Protein AF-A0A8H5TN95-F1 (afdb_monomer_lite)

Sequence (613 aa):
MSEYGSSQLLSGGLKAFSVFSMVTGFVDVIGGHKILIPASERSLLPKPTLALLDNQLRFLGATWAGYGAMLWWAANDVQTRLGPLSLLGAVMFLAGIGRLTSGFICGWGATWTKVAAGVELTMAPQQIQWLMVPWLLLVAWVQPSYSYNLYAFATDRTTQVGIQDPSTGKIYYSSCNSEDTPIFPLDEPNVLDTENTPRNGTALAGAGWWDTEKIIASIFWQANDGVIVNGYYECNMTTGKLKLNGEYTISLTAEVESVHNESGLAVDLLGGGDDGGYRVFYHNEDRQIKMMSYTDDTNWIDAGTVSQDTAEGIAIGTVWYGDKNMTVAYPKGTDNVETTRLQKTGNWSLAAFPQELAGKYTNNTGPRKIRMNSKAADWSLPGWNSSIEAIGMATDRSQTRSLFYLGDDKVLREAIAIKNDWQMAPNRSESVWPLSDDPSAGLAVAYHQGKGMTWIYYYSNDSIIQAHKNSSNEWEDYITLPQTVPKNETESGDKGKDKPSKSEDSKTESTGLTGGAKAGIAIGVIAGVLAVGALIFFFLRRRRNKQVPHKEAPPVEAGGTPVTPIAYPAPQYEKDTTRAGDPTSPSEMGGDARPAELDNPAVVYELPGNHTR

Organism: Fusarium heterosporum (NCBI:txid42747)

Radius of gyration: 34.96 Å; chains: 1; bounding box: 79×100×111 Å

pLDDT: mean 78.81, std 23.39, range [26.77, 98.81]

Foldseek 3Di:
DPPVVVLVVVLVVLLVVLVVQLVQLVVQLPCFCCVVDPPVVVVVDDPVVSVVRSVVSNVVSVVSNVLSVQSNVCSVPVPVNVPVVLVSLVVLLVVLVVLVVCCVQVNNPDPVSVVSSVCSNPVNPPSCVPPCPVVVVVVVPPPPQQFKAKAWADEPFEIKIWIQGLVQRWIFIFLQQDGHFTAAAPPDTQTDDDPFRADRLWHKYKYWYDPVPWIWIWIWTQGPVRFIKIFIWTHPNVRSHTDTPDMDSLCVVQVPPFFDSRAHWYWDAADADPPTGIWIWIAGNQQFIWIWGAYLPPGIHGPGGQAQAHQPARAWEKDDDPQGWIWIWAHNFFWKIKIWTQDNVRWIWIFMPPFTWCDIDTRPDHHVRTHTNPDDGPDTDPLGGNHQSYWYWEAALQRKIWIWWFGQQQAIWIWIQDVHNTDTDDGDDCQQVNGAPHHSHHKYKYYDHVQRKIWIWGHDPNFIKIWIQGSVRDTDGIDTRHNDDPDPPPDDDDDDDDDDDDDDDDDDDDDDDDPVSVVVVVVVVVVVVVVVVVVVVVVVVVVVVPDDDDDDDDDDDDDDDDDDDDDDDDDDDDDYDDDDDDDDDDDDDDDDDDDDDDPDPPPPPRDPDDPDD

Structure (mmCIF, N/CA/C/O backbone):
data_AF-A0A8H5TN95-F1
#
_entry.id   AF-A0A8H5TN95-F1
#
loop_
_atom_site.group_PDB
_atom_site.id
_atom_site.type_symbol
_atom_site.label_atom_id
_atom_site.label_alt_id
_atom_site.label_comp_id
_atom_site.label_asym_id
_atom_site.label_entity_id
_atom_site.label_seq_id
_atom_site.pdbx_PDB_ins_code
_atom_site.Cartn_x
_atom_site.Cartn_y
_atom_site.Cartn_z
_atom_site.occupancy
_atom_site.B_iso_or_equiv
_atom_site.auth_seq_id
_atom_site.auth_comp_id
_atom_site.auth_asym_id
_atom_site.auth_atom_id
_atom_site.pdbx_PDB_model_num
ATOM 1 N N . MET A 1 1 ? 49.636 -19.898 40.956 1.00 43.53 1 MET A N 1
ATOM 2 C CA . MET A 1 1 ? 49.057 -21.038 41.705 1.00 43.53 1 MET A CA 1
ATOM 3 C C . MET A 1 1 ? 47.572 -20.805 42.055 1.00 43.53 1 MET A C 1
ATOM 5 O O . MET A 1 1 ? 47.129 -21.279 43.089 1.00 43.53 1 MET A O 1
ATOM 9 N N . SER A 1 2 ? 46.779 -20.120 41.208 1.00 49.44 2 SER A N 1
ATOM 10 C CA . SER A 1 2 ? 45.364 -19.792 41.505 1.00 49.44 2 SER A CA 1
ATOM 11 C C . SER A 1 2 ? 44.337 -20.220 40.441 1.00 49.44 2 SER A C 1
ATOM 13 O O . SER A 1 2 ? 43.153 -20.246 40.753 1.00 49.44 2 SER A O 1
ATOM 15 N N . GLU A 1 3 ? 44.731 -20.640 39.232 1.00 48.44 3 GLU A N 1
ATOM 16 C CA . GLU A 1 3 ? 43.764 -21.137 38.228 1.00 48.44 3 GLU A CA 1
ATOM 17 C C . GLU A 1 3 ? 43.319 -22.589 38.476 1.00 48.44 3 GLU A C 1
ATOM 19 O O . GLU A 1 3 ? 42.160 -22.931 38.253 1.00 48.44 3 GLU A O 1
ATOM 24 N N . TYR A 1 4 ? 44.201 -23.435 39.020 1.00 49.66 4 TYR A N 1
ATOM 25 C CA . TYR A 1 4 ? 43.890 -24.846 39.294 1.00 49.66 4 TYR A CA 1
ATOM 26 C C . TYR A 1 4 ? 42.917 -25.049 40.471 1.00 49.66 4 TYR A C 1
ATOM 28 O O . TYR A 1 4 ? 42.189 -26.036 40.506 1.00 49.66 4 TYR A O 1
ATOM 36 N N . GLY A 1 5 ? 42.878 -24.116 41.430 1.00 49.28 5 GLY A N 1
ATOM 37 C CA . GLY A 1 5 ? 41.954 -24.183 42.571 1.00 49.28 5 GLY A CA 1
ATOM 38 C C . GLY A 1 5 ? 40.521 -23.768 42.218 1.00 49.28 5 GLY A C 1
ATOM 39 O O . GLY A 1 5 ? 39.563 -24.327 42.748 1.00 49.28 5 GLY A O 1
ATOM 40 N N . SER A 1 6 ? 40.367 -22.829 41.278 1.00 57.06 6 SER A N 1
ATOM 41 C CA . SER A 1 6 ? 39.062 -22.323 40.830 1.00 57.06 6 SER A CA 1
ATOM 42 C C . SER A 1 6 ? 38.267 -23.380 40.050 1.00 57.06 6 SER A C 1
ATOM 44 O O . SER A 1 6 ? 37.069 -23.564 40.274 1.00 57.06 6 SER A O 1
ATOM 46 N N . SER A 1 7 ? 38.940 -24.158 39.195 1.00 60.88 7 SER A N 1
ATOM 47 C CA . SER A 1 7 ? 38.294 -25.206 38.392 1.00 60.88 7 SER A CA 1
ATOM 48 C C . SER A 1 7 ? 37.795 -26.389 39.231 1.00 60.88 7 SER A C 1
ATOM 50 O O . SER A 1 7 ? 36.728 -26.937 38.943 1.00 60.88 7 SER A O 1
ATOM 52 N N . GLN A 1 8 ? 38.511 -26.756 40.300 1.00 67.50 8 GLN A N 1
ATOM 53 C CA . GLN A 1 8 ? 38.090 -27.824 41.213 1.00 67.50 8 GLN A CA 1
ATOM 54 C C . GLN A 1 8 ? 36.884 -27.422 42.069 1.00 67.50 8 GLN A C 1
ATOM 56 O O . GLN A 1 8 ? 35.964 -28.224 42.231 1.00 67.50 8 GLN A O 1
ATOM 61 N N . LEU A 1 9 ? 36.845 -26.179 42.562 1.00 68.75 9 LEU A N 1
ATOM 62 C CA . LEU A 1 9 ? 35.695 -25.651 43.305 1.00 68.75 9 LEU A CA 1
ATOM 63 C C . LEU A 1 9 ? 34.444 -25.547 42.421 1.00 68.75 9 LEU A C 1
ATOM 65 O O . LEU A 1 9 ? 33.363 -25.958 42.842 1.00 68.75 9 LEU A O 1
ATOM 69 N N . LEU A 1 10 ? 34.595 -25.080 41.177 1.00 73.75 10 LEU A N 1
ATOM 70 C CA . LEU A 1 10 ? 33.499 -25.006 40.209 1.00 73.75 10 LEU A CA 1
ATOM 71 C C . LEU A 1 10 ? 32.969 -26.399 39.833 1.00 73.75 10 LEU A C 1
ATOM 73 O O . LEU A 1 10 ? 31.760 -26.625 39.851 1.00 73.75 10 LEU A O 1
ATOM 77 N N . SER A 1 11 ? 33.859 -27.355 39.545 1.00 79.12 11 SER A N 1
ATOM 78 C CA . SER A 1 11 ? 33.478 -28.748 39.267 1.00 79.12 11 SER A CA 1
ATOM 79 C C . SER A 1 11 ? 32.763 -29.389 40.464 1.00 79.12 11 SER A C 1
ATOM 81 O O . SER A 1 11 ? 31.734 -30.044 40.289 1.00 79.12 11 SER A O 1
ATOM 83 N N . GLY A 1 12 ? 33.248 -29.150 41.687 1.00 78.50 12 GLY A N 1
ATOM 84 C CA . GLY A 1 12 ? 32.607 -29.614 42.919 1.00 78.50 12 GLY A CA 1
ATOM 85 C C . GLY A 1 12 ? 31.200 -29.038 43.115 1.00 78.50 12 GLY A C 1
ATOM 86 O O . GLY A 1 12 ? 30.263 -29.791 43.388 1.00 78.50 12 GLY A O 1
ATOM 87 N N . GLY A 1 13 ? 31.029 -27.729 42.904 1.00 81.00 13 GLY A N 1
ATOM 88 C CA . GLY A 1 13 ? 29.729 -27.057 42.988 1.00 81.00 13 GLY A CA 1
ATOM 89 C C . GLY A 1 13 ? 28.721 -27.567 41.953 1.00 81.00 13 GLY A C 1
ATOM 90 O O . GLY A 1 13 ? 27.583 -27.883 42.301 1.00 81.00 13 GLY A O 1
ATOM 91 N N . LEU A 1 14 ? 29.151 -27.739 40.698 1.00 84.44 14 LEU A N 1
ATOM 92 C CA . LEU A 1 14 ? 28.310 -28.298 39.633 1.00 84.44 14 LEU A CA 1
ATOM 93 C C . LEU A 1 14 ? 27.887 -29.742 39.934 1.00 84.44 14 LEU A C 1
ATOM 95 O O . LEU A 1 14 ? 26.732 -30.102 39.709 1.00 84.44 14 LEU A O 1
ATOM 99 N N . LYS A 1 15 ? 28.783 -30.560 40.500 1.00 89.00 15 LYS A N 1
ATOM 100 C CA . LYS A 1 15 ? 28.455 -31.928 40.930 1.00 89.00 15 LYS A CA 1
ATOM 101 C C . LYS A 1 15 ? 27.424 -31.938 42.056 1.00 89.00 15 LYS A C 1
ATOM 103 O O . LYS A 1 15 ? 26.440 -32.668 41.957 1.00 89.00 15 LYS A O 1
ATOM 108 N N . ALA A 1 16 ? 27.577 -31.096 43.073 1.00 83.56 16 ALA A N 1
ATOM 109 C CA . ALA A 1 16 ? 26.585 -30.986 44.142 1.00 83.56 16 ALA A CA 1
ATOM 110 C C . ALA A 1 16 ? 25.202 -30.570 43.601 1.00 83.56 16 ALA A C 1
ATOM 112 O O . ALA A 1 16 ? 24.195 -31.215 43.904 1.00 83.56 16 ALA A O 1
ATOM 113 N N . PHE A 1 17 ? 25.155 -29.558 42.729 1.00 84.88 17 PHE A N 1
ATOM 114 C CA . PHE A 1 17 ? 23.907 -29.089 42.120 1.00 84.88 17 PHE A CA 1
ATOM 115 C C . PHE A 1 17 ? 23.270 -30.129 41.187 1.00 84.88 17 PHE A C 1
ATOM 117 O O . PHE A 1 17 ? 22.050 -30.291 41.160 1.00 84.88 17 PHE A O 1
ATOM 124 N N . SER A 1 18 ? 24.085 -30.893 40.460 1.00 91.00 18 SER A N 1
ATOM 125 C CA . SER A 1 18 ? 23.592 -31.971 39.603 1.00 91.00 18 SER A CA 1
ATOM 126 C C . SER A 1 18 ? 22.937 -33.105 40.394 1.00 91.00 18 SER A C 1
ATOM 128 O O . SER A 1 18 ? 21.871 -33.578 40.003 1.00 91.00 18 SER A O 1
ATOM 130 N N . VAL A 1 19 ? 23.511 -33.495 41.540 1.00 91.62 19 VAL A N 1
ATOM 131 C CA . VAL A 1 19 ? 22.914 -34.492 42.443 1.00 91.62 19 VAL A CA 1
ATOM 132 C C . VAL A 1 19 ? 21.599 -33.973 43.008 1.00 91.62 19 VAL A C 1
ATOM 134 O O . VAL A 1 19 ? 20.602 -34.690 42.971 1.00 91.62 19 VAL A O 1
ATOM 137 N N . PHE A 1 20 ? 21.565 -32.717 43.457 1.00 89.31 20 PHE A N 1
ATOM 138 C CA . PHE A 1 20 ? 20.329 -32.074 43.902 1.00 89.31 20 PHE A CA 1
ATOM 139 C C . PHE A 1 20 ? 19.240 -32.119 42.820 1.00 89.31 20 PHE A C 1
ATOM 141 O O . PHE A 1 20 ? 18.108 -32.518 43.100 1.00 89.31 20 PHE A O 1
ATOM 148 N N . SER A 1 21 ? 19.592 -31.775 41.579 1.00 89.75 21 SER A N 1
ATOM 149 C CA . SER A 1 21 ? 18.659 -31.746 40.447 1.00 89.75 21 SER A CA 1
ATOM 150 C C . SER A 1 21 ? 18.125 -33.141 40.104 1.00 89.75 21 SER A C 1
ATOM 152 O O . SER A 1 21 ? 16.923 -33.331 39.937 1.00 89.75 21 SER A O 1
ATOM 154 N N . MET A 1 22 ? 19.006 -34.148 40.086 1.00 94.81 22 MET A N 1
ATOM 155 C CA . MET A 1 22 ? 18.626 -35.550 39.886 1.00 94.81 22 MET A CA 1
ATOM 156 C C . MET A 1 22 ? 17.682 -36.054 40.977 1.00 94.81 22 MET A C 1
ATOM 158 O O . MET A 1 22 ? 16.649 -36.637 40.661 1.00 94.81 22 MET A O 1
ATOM 162 N N . VAL A 1 23 ? 18.006 -35.813 42.250 1.00 91.81 23 VAL A N 1
ATOM 163 C CA . VAL A 1 23 ? 17.203 -36.292 43.384 1.00 91.81 23 VAL A CA 1
ATOM 164 C C . VAL A 1 23 ? 15.830 -35.628 43.404 1.00 91.81 23 VAL A C 1
ATOM 166 O O . VAL A 1 23 ? 14.820 -36.323 43.481 1.00 91.81 23 VAL A O 1
ATOM 169 N N . THR A 1 24 ? 15.775 -34.3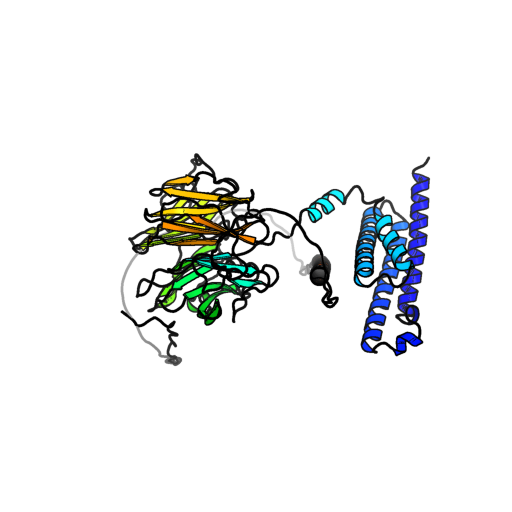00 43.304 1.00 87.44 24 THR A N 1
ATOM 170 C CA . THR A 1 24 ? 14.502 -33.561 43.342 1.00 87.44 24 THR A CA 1
ATOM 171 C C . THR A 1 24 ? 13.632 -33.866 42.127 1.00 87.44 24 THR A C 1
ATOM 173 O O . THR A 1 24 ? 12.447 -34.141 42.289 1.00 87.44 24 THR A O 1
ATOM 176 N N . GLY A 1 25 ? 14.223 -33.960 40.932 1.00 90.00 25 GLY A N 1
ATOM 177 C CA . GLY A 1 25 ? 13.490 -34.359 39.734 1.00 90.00 25 GLY A CA 1
ATOM 178 C C . GLY A 1 25 ? 12.915 -35.774 39.835 1.00 90.00 25 GLY A C 1
ATOM 179 O O . GLY A 1 25 ? 11.772 -36.013 39.453 1.00 90.00 25 GLY A O 1
ATOM 180 N N . PHE A 1 26 ? 13.659 -36.718 40.419 1.00 93.88 26 PHE A N 1
ATOM 181 C CA . PHE A 1 26 ? 13.167 -38.083 40.625 1.00 93.88 26 PHE A CA 1
ATOM 182 C C . PHE A 1 26 ? 12.055 -38.158 41.681 1.00 93.88 26 PHE A C 1
ATOM 184 O O . PHE A 1 26 ? 11.099 -38.920 41.527 1.00 93.88 26 PHE A O 1
ATOM 191 N N . VAL A 1 27 ? 12.151 -37.339 42.731 1.00 91.12 27 VAL A N 1
ATOM 192 C CA . VAL A 1 27 ? 11.090 -37.173 43.731 1.00 91.12 27 VAL A CA 1
ATOM 193 C C . VAL A 1 27 ? 9.800 -36.695 43.053 1.00 91.12 27 VAL A C 1
ATOM 195 O O . VAL A 1 27 ? 8.769 -37.345 43.233 1.00 91.12 27 VAL A O 1
ATOM 198 N N . ASP A 1 28 ? 9.862 -35.679 42.189 1.00 88.62 28 ASP A N 1
ATOM 199 C CA . ASP A 1 28 ? 8.707 -35.183 41.423 1.00 88.62 28 ASP A CA 1
ATOM 200 C C . ASP A 1 28 ? 8.121 -36.248 40.481 1.00 88.62 28 ASP A C 1
ATOM 202 O O . ASP A 1 28 ? 6.902 -36.425 40.412 1.00 88.62 28 ASP A O 1
ATOM 206 N N . VAL A 1 29 ? 8.977 -37.026 39.806 1.00 92.56 29 VAL A N 1
ATOM 207 C CA . VAL A 1 29 ? 8.552 -38.141 38.939 1.00 92.56 29 VAL A CA 1
ATOM 208 C C . VAL A 1 29 ? 7.787 -39.203 39.717 1.00 92.56 29 VAL A C 1
ATOM 210 O O . VAL A 1 29 ? 6.803 -39.732 39.201 1.00 92.56 29 VAL A O 1
ATOM 213 N N . ILE A 1 30 ? 8.215 -39.540 40.936 1.00 93.38 30 ILE A N 1
ATOM 214 C CA . ILE A 1 30 ? 7.577 -40.586 41.743 1.00 93.38 30 ILE A CA 1
ATOM 215 C C . ILE A 1 30 ? 6.303 -40.060 42.400 1.00 93.38 30 ILE A C 1
ATOM 217 O O . ILE A 1 30 ? 5.227 -40.651 42.238 1.00 93.38 30 ILE A O 1
ATOM 221 N N . GLY A 1 31 ? 6.411 -38.971 43.160 1.00 87.44 31 GLY A N 1
ATOM 222 C CA . GLY A 1 31 ? 5.316 -38.505 44.004 1.00 87.44 31 GLY A CA 1
ATOM 223 C C . GLY A 1 31 ? 4.273 -37.676 43.264 1.00 87.44 31 GLY A C 1
ATOM 224 O O . GLY A 1 31 ? 3.122 -37.633 43.713 1.00 87.44 31 GLY A O 1
ATOM 225 N N . GLY A 1 32 ? 4.625 -37.089 42.115 1.00 90.69 32 GLY A N 1
ATOM 226 C CA . GLY A 1 32 ? 3.725 -36.255 41.330 1.00 90.69 32 GLY A CA 1
ATOM 227 C C . GLY A 1 32 ? 3.106 -35.142 42.176 1.00 90.69 32 GLY A C 1
ATOM 228 O O . GLY A 1 32 ? 3.712 -34.634 43.123 1.00 90.69 32 GLY A O 1
ATOM 229 N N . HIS A 1 33 ? 1.864 -34.763 41.872 1.00 87.00 33 HIS A N 1
ATOM 230 C CA . HIS A 1 33 ? 1.214 -33.608 42.511 1.00 87.00 33 HIS A CA 1
ATOM 231 C C . HIS A 1 33 ? 1.018 -33.766 44.033 1.00 87.00 33 HIS A C 1
ATOM 233 O O . HIS A 1 33 ? 0.752 -32.786 44.729 1.00 87.00 33 HIS A O 1
ATOM 239 N N . LYS A 1 34 ? 1.163 -34.984 44.579 1.00 88.31 34 LYS A N 1
ATOM 240 C CA . LYS A 1 34 ? 1.009 -35.269 46.016 1.00 88.31 34 LYS A CA 1
ATOM 241 C C . LYS A 1 34 ? 2.121 -34.665 46.876 1.00 88.31 34 LYS A C 1
ATOM 243 O O . LYS A 1 34 ? 1.915 -34.534 48.077 1.00 88.31 34 LYS A O 1
ATOM 248 N N . ILE A 1 35 ? 3.271 -34.337 46.283 1.00 84.12 35 ILE A N 1
ATOM 249 C CA . ILE A 1 35 ? 4.393 -33.696 46.987 1.00 84.12 35 ILE A CA 1
ATOM 250 C C . ILE A 1 35 ? 4.128 -32.205 47.197 1.00 84.12 35 ILE A C 1
ATOM 252 O O . ILE A 1 35 ? 4.514 -31.653 48.222 1.00 84.12 35 ILE A O 1
ATOM 256 N N . LEU A 1 36 ? 3.457 -31.564 46.237 1.00 78.00 36 LEU A N 1
ATOM 257 C CA . LEU A 1 36 ? 3.233 -30.119 46.247 1.00 78.00 36 LEU A CA 1
ATOM 258 C C . LEU A 1 36 ? 1.882 -29.723 46.843 1.00 78.00 36 LEU A C 1
ATOM 260 O O . LEU A 1 36 ? 1.771 -28.629 47.385 1.00 78.00 36 LEU A O 1
ATOM 264 N N . ILE A 1 37 ? 0.865 -30.590 46.750 1.00 82.44 37 ILE A N 1
ATOM 265 C CA . ILE A 1 37 ? -0.501 -30.260 47.175 1.00 82.44 37 ILE A CA 1
ATOM 266 C C . ILE A 1 37 ? -0.951 -31.169 48.332 1.00 82.44 37 ILE A C 1
ATOM 268 O O . ILE A 1 37 ? -1.100 -32.392 48.149 1.00 82.44 37 ILE A O 1
ATOM 272 N N . PRO A 1 38 ? -1.239 -30.597 49.519 1.00 85.25 38 PRO A N 1
ATOM 273 C CA . PRO A 1 38 ? -1.817 -31.321 50.646 1.00 85.25 38 PRO A CA 1
ATOM 274 C C . PRO A 1 38 ? -3.119 -32.040 50.279 1.00 85.25 38 PRO A C 1
ATOM 276 O O . PRO A 1 38 ? -3.873 -31.620 49.402 1.00 85.25 38 PRO A O 1
ATOM 279 N N . ALA A 1 39 ? -3.420 -33.143 50.969 1.00 85.19 39 ALA A N 1
ATOM 280 C CA . ALA A 1 39 ? -4.610 -33.948 50.677 1.00 85.19 39 ALA A CA 1
ATOM 281 C C . ALA A 1 39 ? -5.926 -33.148 50.757 1.00 85.19 39 ALA A C 1
ATOM 283 O O . ALA A 1 39 ? -6.814 -33.378 49.939 1.00 85.19 39 ALA A O 1
ATOM 284 N N . SER A 1 40 ? -6.015 -32.196 51.691 1.00 84.12 40 SER A N 1
ATOM 285 C CA . SER A 1 40 ? -7.166 -31.304 51.891 1.00 84.12 40 SER A CA 1
ATOM 286 C C . SER A 1 40 ? -7.432 -30.375 50.706 1.00 84.12 40 SER A C 1
ATOM 288 O O . SER A 1 40 ? -8.582 -30.087 50.392 1.00 84.12 40 SER A O 1
ATOM 290 N N . GLU A 1 41 ? -6.383 -29.924 50.022 1.00 84.50 41 GLU A N 1
ATOM 291 C CA . GLU A 1 41 ? -6.494 -29.036 48.861 1.00 84.50 41 GLU A CA 1
ATOM 292 C C . GLU A 1 41 ? -6.730 -29.828 47.574 1.00 84.50 41 GLU A C 1
ATOM 294 O O . GLU A 1 41 ? -7.477 -29.396 46.699 1.00 84.50 41 GLU A O 1
ATOM 299 N N . ARG A 1 42 ? -6.187 -31.049 47.483 1.00 86.25 42 ARG A N 1
ATOM 300 C CA . ARG A 1 42 ? -6.443 -31.945 46.345 1.00 86.25 42 ARG A CA 1
ATOM 301 C C . ARG A 1 42 ? -7.925 -32.276 46.195 1.00 86.25 42 ARG A C 1
ATOM 303 O O . ARG A 1 42 ? -8.399 -32.369 45.072 1.00 86.25 42 ARG A O 1
ATOM 310 N N . SER A 1 43 ? -8.674 -32.419 47.288 1.00 84.31 43 SER A N 1
ATOM 311 C CA . SER A 1 43 ? -10.124 -32.656 47.207 1.00 84.31 43 SER A CA 1
ATOM 312 C C . SER A 1 43 ? -10.924 -31.473 46.657 1.00 84.31 43 SER A C 1
ATOM 314 O O . SER A 1 43 ? -12.061 -31.673 46.240 1.00 84.31 43 SER A O 1
ATOM 316 N N . LEU A 1 44 ? -10.350 -30.265 46.643 1.00 87.12 44 LEU A N 1
ATOM 317 C CA . LEU A 1 44 ? -11.004 -29.053 46.142 1.00 87.12 44 LEU A CA 1
ATOM 318 C C . LEU A 1 44 ? -10.785 -28.839 44.637 1.00 87.12 44 LEU A C 1
ATOM 320 O O . LEU A 1 44 ? -11.467 -28.014 44.033 1.00 87.12 44 LEU A O 1
ATOM 324 N N . LEU A 1 45 ? -9.850 -29.570 44.019 1.00 86.69 45 LEU A N 1
ATOM 325 C CA . LEU A 1 45 ? -9.493 -29.397 42.612 1.00 86.69 45 LEU A CA 1
ATOM 326 C C . LEU A 1 45 ? -10.231 -30.396 41.701 1.00 86.69 45 LEU A C 1
ATOM 328 O O . LEU A 1 45 ? -10.340 -31.580 42.038 1.00 86.69 45 LEU A O 1
ATOM 332 N N . PRO A 1 46 ? -10.685 -29.971 40.504 1.00 91.56 46 PRO A N 1
ATOM 333 C CA . PRO A 1 46 ? -11.264 -30.884 39.525 1.00 91.56 46 PRO A CA 1
ATOM 334 C C . PRO A 1 46 ? -10.283 -31.997 39.129 1.00 91.56 46 PRO A C 1
ATOM 336 O O . PRO A 1 46 ? -9.098 -31.751 38.890 1.00 91.56 46 PRO A O 1
ATOM 339 N N . LYS A 1 47 ? -10.787 -33.231 38.982 1.00 87.88 47 LYS A N 1
ATOM 340 C CA . LYS A 1 47 ? -9.975 -34.394 38.568 1.00 87.88 47 LYS A CA 1
ATOM 341 C C . LYS A 1 47 ? -9.168 -34.162 37.275 1.00 87.88 47 LYS A C 1
ATOM 343 O O . LYS A 1 47 ? -8.006 -34.564 37.262 1.00 87.88 47 LYS A O 1
ATOM 348 N N . PRO A 1 48 ? -9.706 -33.512 36.220 1.00 87.75 48 PRO A N 1
ATOM 349 C CA . PRO A 1 48 ? -8.927 -33.226 35.012 1.00 87.75 48 PRO A CA 1
ATOM 350 C C . PRO A 1 48 ? -7.741 -32.291 35.273 1.00 87.75 48 PRO A C 1
ATOM 352 O O . PRO A 1 48 ? -6.651 -32.521 34.757 1.00 87.75 48 PRO A O 1
ATOM 355 N N . THR A 1 49 ? -7.921 -31.282 36.129 1.00 84.38 49 THR A N 1
ATOM 356 C CA . THR A 1 49 ? -6.863 -30.339 36.516 1.00 84.38 49 THR A CA 1
ATOM 357 C C . THR A 1 49 ? -5.754 -31.042 37.292 1.00 84.38 49 THR A C 1
ATOM 359 O O . THR A 1 49 ? -4.578 -30.838 37.001 1.00 84.38 49 THR A O 1
ATOM 362 N N . LEU A 1 50 ? -6.112 -31.924 38.231 1.00 86.88 50 LEU A N 1
ATOM 363 C CA . LEU A 1 50 ? -5.141 -32.744 38.962 1.00 86.88 50 LEU A CA 1
ATOM 364 C C . LEU A 1 50 ? -4.382 -33.699 38.040 1.00 86.88 50 LEU A C 1
ATOM 366 O O . LEU A 1 50 ? -3.178 -33.861 38.202 1.00 86.88 50 LEU A O 1
ATOM 370 N N . ALA A 1 51 ? -5.064 -34.315 37.072 1.00 84.25 51 ALA A N 1
ATOM 371 C CA . ALA A 1 51 ? -4.434 -35.211 36.108 1.00 84.25 51 ALA A CA 1
ATOM 372 C C . ALA A 1 51 ? -3.450 -34.467 35.192 1.00 84.25 51 ALA A C 1
ATOM 374 O O . ALA A 1 51 ? -2.339 -34.949 34.970 1.00 84.25 51 ALA A O 1
ATOM 375 N N . LEU A 1 52 ? -3.827 -33.279 34.706 1.00 86.06 52 LEU A N 1
ATOM 376 C CA . LEU A 1 52 ? -2.945 -32.425 33.912 1.00 86.06 52 LEU A CA 1
ATOM 377 C C . LEU A 1 52 ? -1.723 -31.985 34.727 1.00 86.06 52 LEU A C 1
ATOM 379 O O . LEU A 1 52 ? -0.596 -32.123 34.257 1.00 86.06 52 LEU A O 1
ATOM 383 N N . LEU A 1 53 ? -1.934 -31.508 35.955 1.00 85.75 53 LEU A N 1
ATOM 384 C CA . LEU A 1 53 ? -0.853 -31.073 36.836 1.00 85.75 53 LEU A CA 1
ATOM 385 C C . LEU A 1 53 ? 0.098 -32.222 37.193 1.00 85.75 53 LEU A C 1
ATOM 387 O O . LEU A 1 53 ? 1.311 -32.038 37.158 1.00 85.75 53 LEU A O 1
ATOM 391 N N . ASP A 1 54 ? -0.431 -33.406 37.514 1.00 89.38 54 ASP A N 1
ATOM 392 C CA . ASP A 1 54 ? 0.385 -34.587 37.813 1.00 89.38 54 ASP A CA 1
ATOM 393 C C . ASP A 1 54 ? 1.246 -34.989 36.612 1.00 89.38 54 ASP A C 1
ATOM 395 O O . ASP A 1 54 ? 2.433 -35.266 36.775 1.00 89.38 54 ASP A O 1
ATOM 399 N N . ASN A 1 55 ? 0.675 -34.961 35.403 1.00 89.56 55 ASN A N 1
ATOM 400 C CA . ASN A 1 55 ? 1.402 -35.256 34.171 1.00 89.56 55 ASN A CA 1
ATOM 401 C C . ASN A 1 55 ? 2.540 -34.247 33.934 1.00 89.56 55 ASN A C 1
ATOM 403 O O . ASN A 1 55 ? 3.690 -34.650 33.755 1.00 89.56 55 ASN A O 1
ATOM 407 N N . GLN A 1 56 ? 2.238 -32.948 34.023 1.00 89.62 56 GLN A N 1
ATOM 408 C CA . GLN A 1 56 ? 3.224 -31.881 33.833 1.00 89.62 56 GLN A CA 1
ATOM 409 C C . GLN A 1 56 ? 4.339 -31.932 34.879 1.00 89.62 56 GLN A C 1
ATOM 411 O O . GLN A 1 56 ? 5.511 -31.805 34.533 1.00 89.62 56 GLN A O 1
ATOM 416 N N . LEU A 1 57 ? 4.005 -32.179 36.147 1.00 86.69 57 LEU A N 1
ATOM 417 C CA . LEU A 1 57 ? 4.995 -32.241 37.216 1.00 86.69 57 LEU A CA 1
ATOM 418 C C . LEU A 1 57 ? 5.936 -33.439 37.059 1.00 86.69 57 LEU A C 1
ATOM 420 O O . LEU A 1 57 ? 7.143 -33.290 37.228 1.00 86.69 57 LEU A O 1
ATOM 424 N N . ARG A 1 58 ? 5.423 -34.613 36.672 1.00 91.94 58 ARG A N 1
ATOM 425 C CA . ARG A 1 58 ? 6.275 -35.783 36.402 1.00 91.94 58 ARG A CA 1
ATOM 426 C C . ARG A 1 58 ? 7.165 -35.568 35.181 1.00 91.94 58 ARG A C 1
ATOM 428 O O . ARG A 1 58 ? 8.338 -35.932 35.213 1.00 91.94 58 ARG A O 1
ATOM 435 N N . PHE A 1 59 ? 6.635 -34.966 34.117 1.00 89.94 59 PHE A N 1
ATOM 436 C CA . PHE A 1 59 ? 7.418 -34.623 32.930 1.00 89.94 59 PHE A CA 1
ATOM 437 C C . PHE A 1 59 ? 8.538 -33.623 33.257 1.00 89.94 59 PHE A C 1
ATOM 439 O O . PHE A 1 59 ? 9.697 -33.829 32.877 1.00 89.94 59 PHE A O 1
ATOM 446 N N . LEU A 1 60 ? 8.215 -32.570 34.011 1.00 85.75 60 LEU A N 1
ATOM 447 C CA . LEU A 1 60 ? 9.182 -31.566 34.439 1.00 85.75 60 LEU A CA 1
ATOM 448 C C . LEU A 1 60 ? 10.225 -32.168 35.384 1.00 85.75 60 LEU A C 1
ATOM 450 O O . LEU A 1 60 ? 11.413 -31.915 35.205 1.00 85.75 60 LEU A O 1
ATOM 454 N N . GLY A 1 61 ? 9.809 -33.032 36.312 1.00 89.19 61 GLY A N 1
ATOM 455 C CA . GLY A 1 61 ? 10.703 -33.776 37.195 1.00 89.19 61 GLY A CA 1
ATOM 456 C C . GLY A 1 61 ? 11.699 -34.647 36.426 1.00 89.19 61 GLY A C 1
ATOM 457 O O . GLY A 1 61 ? 12.898 -34.617 36.701 1.00 89.19 61 GLY A O 1
ATOM 458 N N . ALA A 1 62 ? 11.243 -35.366 35.395 1.00 93.00 62 ALA A N 1
ATOM 459 C CA . ALA A 1 62 ? 12.119 -36.182 34.553 1.00 93.00 62 ALA A CA 1
ATOM 460 C C . ALA A 1 62 ? 13.114 -35.318 33.764 1.00 93.00 62 ALA A C 1
ATOM 462 O O . ALA A 1 62 ? 14.299 -35.647 33.677 1.00 93.00 62 ALA A O 1
ATOM 463 N N . THR A 1 63 ? 12.647 -34.188 33.231 1.00 92.31 63 THR A N 1
ATOM 464 C CA . THR A 1 63 ? 13.486 -33.219 32.514 1.00 92.31 63 THR A CA 1
ATOM 465 C C . THR A 1 63 ? 14.534 -32.605 33.441 1.00 92.31 63 THR A C 1
ATOM 467 O O . THR A 1 63 ? 15.705 -32.517 33.076 1.00 92.31 63 THR A O 1
ATOM 470 N N . TRP A 1 64 ? 14.145 -32.253 34.668 1.00 92.00 64 TRP A N 1
ATOM 471 C CA . TRP A 1 64 ? 15.026 -31.708 35.697 1.00 92.00 64 TRP A CA 1
ATOM 472 C C . TRP A 1 64 ? 16.082 -32.718 36.159 1.00 92.00 64 TRP A C 1
ATOM 474 O O . TRP A 1 64 ? 17.264 -32.387 36.280 1.00 92.00 64 TRP A O 1
ATOM 484 N N . ALA A 1 65 ? 15.697 -33.987 36.309 1.00 92.06 65 ALA A N 1
ATOM 485 C CA . ALA A 1 65 ? 16.648 -35.048 36.601 1.00 92.06 65 ALA A CA 1
ATOM 486 C C . ALA A 1 65 ? 17.627 -35.282 35.436 1.00 92.06 65 ALA A C 1
ATOM 488 O O . ALA A 1 65 ? 18.831 -35.424 35.657 1.00 92.06 65 ALA A O 1
ATOM 489 N N . GLY A 1 66 ? 17.138 -35.257 34.192 1.00 93.44 66 GLY A N 1
ATOM 490 C CA . GLY A 1 66 ? 17.974 -35.332 32.991 1.00 93.44 66 GLY A CA 1
ATOM 491 C C . GLY A 1 66 ? 18.951 -34.158 32.874 1.00 93.44 66 GLY A C 1
ATOM 492 O O . GLY A 1 66 ? 20.122 -34.358 32.548 1.00 93.44 66 GLY A O 1
ATOM 493 N N . TYR A 1 67 ? 18.505 -32.949 33.218 1.00 92.81 67 TYR A N 1
ATOM 494 C CA . TYR A 1 67 ? 19.352 -31.761 33.320 1.00 92.81 67 TYR A CA 1
ATOM 495 C C . TYR A 1 67 ? 20.472 -31.965 34.351 1.00 92.81 67 TYR A C 1
ATOM 497 O O . TYR A 1 67 ? 21.644 -31.732 34.049 1.00 92.81 67 TYR A O 1
ATOM 505 N N . GLY A 1 68 ? 20.140 -32.509 35.527 1.00 92.00 68 GLY A N 1
ATOM 506 C CA . GLY A 1 68 ? 21.122 -32.922 36.528 1.00 92.00 68 GLY A CA 1
ATOM 507 C C . GLY A 1 68 ? 22.143 -33.925 35.979 1.00 92.00 68 GLY A C 1
ATOM 508 O O . GLY A 1 68 ? 23.343 -33.707 36.106 1.00 92.00 68 GLY A O 1
ATOM 509 N N . ALA A 1 69 ? 21.710 -34.977 35.284 1.00 94.81 69 ALA A N 1
ATOM 510 C CA . ALA A 1 69 ? 22.628 -35.953 34.690 1.00 94.81 69 ALA A CA 1
ATOM 511 C C . ALA A 1 69 ? 23.586 -35.316 33.661 1.00 94.81 69 ALA A C 1
ATOM 513 O O . ALA A 1 69 ? 24.785 -35.612 33.652 1.00 94.81 69 ALA A O 1
ATOM 514 N N . MET A 1 70 ? 23.081 -34.396 32.833 1.00 93.75 70 MET A N 1
ATOM 515 C CA . MET A 1 70 ? 23.890 -33.654 31.862 1.00 93.75 70 MET A CA 1
ATOM 516 C C . MET A 1 70 ? 24.880 -32.699 32.531 1.00 93.75 70 MET A C 1
ATOM 518 O O . MET A 1 70 ? 26.022 -32.599 32.081 1.00 93.75 70 MET A O 1
ATOM 522 N N . LEU A 1 71 ? 24.489 -32.049 33.630 1.00 91.00 71 LEU A N 1
ATOM 523 C CA . LEU A 1 71 ? 25.399 -31.240 34.438 1.00 91.00 71 LEU A CA 1
ATOM 524 C C . LEU A 1 71 ? 26.484 -32.083 35.105 1.00 91.00 71 LEU A C 1
ATOM 526 O O . LEU A 1 71 ? 27.647 -31.692 35.067 1.00 91.00 71 LEU A O 1
ATOM 530 N N . TRP A 1 72 ? 26.141 -33.243 35.673 1.00 93.62 72 TRP A N 1
ATOM 531 C CA . TRP A 1 72 ? 27.128 -34.161 36.249 1.00 93.62 72 TRP A CA 1
ATOM 532 C C . TRP A 1 72 ? 28.141 -34.596 35.189 1.00 93.62 72 TRP A C 1
ATOM 534 O O . TRP A 1 72 ? 29.351 -34.591 35.427 1.00 93.62 72 TRP A O 1
ATOM 544 N N . TRP A 1 73 ? 27.655 -34.935 33.989 1.00 95.06 73 TRP A N 1
ATOM 545 C CA . TRP A 1 73 ? 28.506 -35.236 32.846 1.00 95.06 73 TRP A CA 1
ATOM 546 C C . TRP A 1 73 ? 29.405 -34.042 32.507 1.00 95.06 73 TRP A C 1
ATOM 548 O O . TRP A 1 73 ? 30.624 -34.199 32.516 1.00 95.06 73 TRP A O 1
ATOM 558 N N . ALA A 1 74 ? 28.861 -32.846 32.284 1.00 89.88 74 ALA A N 1
ATOM 559 C CA . ALA A 1 74 ? 29.649 -31.657 31.953 1.00 89.88 74 ALA A CA 1
ATOM 560 C C . ALA A 1 74 ? 30.691 -31.311 33.037 1.00 89.88 74 ALA A C 1
ATOM 562 O O . ALA A 1 74 ? 31.828 -30.976 32.717 1.00 89.88 74 ALA A O 1
ATOM 563 N N . ALA A 1 75 ? 30.350 -31.490 34.315 1.00 89.62 75 ALA A N 1
ATOM 564 C CA . ALA A 1 75 ? 31.214 -31.179 35.452 1.00 89.62 75 ALA A CA 1
ATOM 565 C C . ALA A 1 75 ? 32.454 -32.079 35.572 1.00 89.62 75 ALA A C 1
ATOM 567 O O . ALA A 1 75 ? 33.409 -31.703 36.254 1.00 89.62 75 ALA A O 1
ATOM 568 N N . ASN A 1 76 ? 32.460 -33.261 34.944 1.00 90.56 76 ASN A N 1
ATOM 569 C CA . ASN A 1 76 ? 33.624 -34.154 34.951 1.00 90.56 76 ASN A CA 1
ATOM 570 C C . ASN A 1 76 ? 34.769 -33.662 34.057 1.00 90.56 76 ASN A C 1
ATOM 572 O O . ASN A 1 76 ? 35.907 -34.054 34.291 1.00 90.56 76 ASN A O 1
ATOM 576 N N . ASP A 1 77 ? 34.478 -32.816 33.068 1.00 89.88 77 ASP A N 1
ATOM 577 C CA . ASP A 1 77 ? 35.486 -32.194 32.210 1.00 89.88 77 ASP A CA 1
ATOM 578 C C . ASP A 1 77 ? 34.954 -30.862 31.663 1.00 89.88 77 ASP A C 1
ATOM 580 O O . ASP A 1 77 ? 34.451 -30.761 30.543 1.00 89.88 77 ASP A O 1
ATOM 584 N N . VAL A 1 78 ? 35.013 -29.837 32.515 1.00 83.94 78 VAL A N 1
ATOM 585 C CA . VAL A 1 78 ? 34.427 -28.515 32.244 1.00 83.94 78 VAL A CA 1
ATOM 586 C C . VAL A 1 78 ? 35.086 -27.842 31.039 1.00 83.94 78 VAL A C 1
ATOM 588 O O . VAL A 1 78 ? 34.411 -27.146 30.285 1.00 83.94 78 VAL A O 1
ATOM 591 N N . GLN A 1 79 ? 36.389 -28.060 30.830 1.00 81.19 79 GLN A N 1
ATOM 592 C CA . GLN A 1 79 ? 37.135 -27.399 29.760 1.00 81.19 79 GLN A CA 1
ATOM 593 C C . GLN A 1 79 ? 36.705 -27.901 28.382 1.00 81.19 79 GLN A C 1
ATOM 595 O O . GLN A 1 79 ? 36.429 -27.095 27.496 1.00 81.19 79 GLN A O 1
ATOM 600 N N . THR A 1 80 ? 36.578 -29.218 28.201 1.00 85.88 80 THR A N 1
ATOM 601 C CA . THR A 1 80 ? 36.169 -29.780 26.902 1.00 85.88 80 THR A CA 1
ATOM 602 C C . THR A 1 80 ? 34.659 -29.697 26.666 1.00 85.88 80 THR A C 1
ATOM 604 O O . THR A 1 80 ? 34.200 -29.821 25.530 1.00 85.88 80 THR A O 1
ATOM 607 N N . ARG A 1 81 ? 33.869 -29.455 27.722 1.00 89.69 81 ARG A N 1
ATOM 608 C CA . ARG A 1 81 ? 32.394 -29.434 27.685 1.00 89.69 81 ARG A CA 1
ATOM 609 C C . ARG A 1 81 ? 31.804 -28.051 27.931 1.00 89.69 81 ARG A C 1
ATOM 611 O O . ARG A 1 81 ? 30.625 -27.946 28.271 1.00 89.69 81 ARG A O 1
ATOM 618 N N . LEU A 1 82 ? 32.588 -26.998 27.699 1.00 82.00 82 LEU A N 1
ATOM 619 C CA . LEU A 1 82 ? 32.152 -25.619 27.901 1.00 82.00 82 LEU A CA 1
ATOM 620 C C . LEU A 1 82 ? 30.904 -25.285 27.071 1.00 82.00 82 LEU A C 1
ATOM 622 O O . LEU A 1 82 ? 29.958 -24.737 27.612 1.00 82.00 82 LEU A O 1
ATOM 626 N N . GLY A 1 83 ? 30.844 -25.701 25.800 1.00 82.19 83 GLY A N 1
ATOM 627 C CA . GLY A 1 83 ? 29.677 -25.466 24.936 1.00 82.19 83 GLY A CA 1
ATOM 628 C C . GLY A 1 83 ? 28.367 -26.051 25.495 1.00 82.19 83 GLY A C 1
ATOM 629 O O . GLY A 1 83 ? 27.412 -25.302 25.706 1.00 82.19 83 GLY A O 1
ATOM 630 N N . PRO A 1 84 ? 28.298 -27.367 25.783 1.00 87.44 84 PRO A N 1
ATOM 631 C CA . PRO A 1 84 ? 27.148 -27.964 26.461 1.00 87.44 84 PRO A CA 1
ATOM 632 C C . PRO A 1 84 ? 26.822 -27.319 27.814 1.00 87.44 84 PRO A C 1
ATOM 634 O O . PRO A 1 84 ? 25.650 -27.123 28.118 1.00 87.44 84 PRO A O 1
ATOM 637 N N . LEU A 1 85 ? 27.833 -26.961 28.612 1.00 85.25 85 LEU A N 1
ATOM 638 C CA . LEU A 1 85 ? 27.629 -26.293 29.898 1.00 85.25 85 LEU A CA 1
ATOM 639 C C . LEU A 1 85 ? 27.016 -24.893 29.728 1.00 85.25 85 LEU A C 1
ATOM 641 O O . LEU A 1 85 ? 26.091 -24.545 30.457 1.00 85.25 85 LEU A O 1
ATOM 645 N N . SER A 1 86 ? 27.464 -24.122 28.733 1.00 81.75 86 SER A N 1
ATOM 646 C CA . SER A 1 86 ? 26.881 -22.824 28.379 1.00 81.75 86 SER A CA 1
ATOM 647 C C . SER A 1 86 ? 25.434 -22.961 27.915 1.00 81.75 86 SER A C 1
ATOM 649 O O . SER A 1 86 ? 24.598 -22.151 28.304 1.00 81.75 86 SER A O 1
ATOM 651 N N . LEU A 1 87 ? 25.114 -24.002 27.139 1.00 84.31 87 LEU A N 1
ATOM 652 C CA . LEU A 1 87 ? 23.736 -24.284 26.735 1.00 84.31 87 LEU A CA 1
ATOM 653 C C . LEU A 1 87 ? 22.850 -24.607 27.947 1.00 84.31 87 LEU A C 1
ATOM 655 O O . LEU A 1 87 ? 21.755 -24.066 28.059 1.00 84.31 87 LEU A O 1
ATOM 659 N N . LEU A 1 88 ? 23.330 -25.444 28.873 1.00 87.38 88 LEU A N 1
ATOM 660 C CA . LEU A 1 88 ? 22.619 -25.750 30.119 1.00 87.38 88 LEU A CA 1
ATOM 661 C C . LEU A 1 88 ? 22.402 -24.478 30.961 1.00 87.38 88 LEU A C 1
ATOM 663 O O . LEU A 1 88 ? 21.292 -24.238 31.431 1.00 87.38 88 LEU A O 1
ATOM 667 N N . GLY A 1 89 ? 23.418 -23.616 31.068 1.00 85.94 89 GLY A N 1
ATOM 668 C CA . GLY A 1 89 ? 23.313 -22.317 31.738 1.00 85.94 89 GLY A CA 1
ATOM 669 C C . GLY A 1 89 ? 22.303 -21.368 31.083 1.00 85.94 89 GLY A C 1
ATOM 670 O O . GLY A 1 89 ? 21.513 -20.740 31.785 1.00 85.94 89 GLY A O 1
ATOM 671 N N . ALA A 1 90 ? 22.268 -21.303 29.749 1.00 82.75 90 ALA A N 1
ATOM 672 C CA . ALA A 1 90 ? 21.290 -20.503 29.010 1.00 82.75 90 ALA A CA 1
ATOM 673 C C . ALA A 1 90 ? 19.854 -21.011 29.222 1.00 82.75 90 ALA A C 1
ATOM 675 O O . ALA A 1 90 ? 18.946 -20.211 29.436 1.00 82.75 90 ALA A O 1
ATOM 676 N N . VAL A 1 91 ? 19.651 -22.333 29.230 1.00 86.06 91 VAL A N 1
ATOM 677 C CA . VAL A 1 91 ? 18.344 -22.941 29.531 1.00 86.06 91 VAL A CA 1
ATOM 678 C C . VAL A 1 91 ? 17.881 -22.579 30.947 1.00 86.06 91 VAL A C 1
ATOM 680 O O . VAL A 1 91 ? 16.721 -22.213 31.120 1.00 86.06 91 VAL A O 1
ATOM 683 N N . MET A 1 92 ? 18.771 -22.601 31.947 1.00 86.00 92 MET A N 1
ATOM 684 C CA . MET A 1 92 ? 18.428 -22.171 33.311 1.00 86.00 92 MET A CA 1
ATOM 685 C C . MET A 1 92 ? 18.096 -20.688 33.400 1.00 86.00 92 MET A C 1
ATOM 687 O O . MET A 1 92 ? 17.151 -20.321 34.091 1.00 86.00 92 MET A O 1
ATOM 691 N N . PHE A 1 93 ? 18.833 -19.839 32.686 1.00 86.12 93 PHE A N 1
ATOM 692 C CA . PHE A 1 93 ? 18.553 -18.407 32.650 1.00 86.12 93 PHE A CA 1
ATOM 693 C C . PHE A 1 93 ? 17.163 -18.119 32.064 1.00 86.12 93 PHE A C 1
ATOM 695 O O . PHE A 1 93 ? 16.381 -17.374 32.653 1.00 86.12 93 PHE A O 1
ATOM 702 N N . LEU A 1 94 ? 16.818 -18.772 30.948 1.00 84.56 94 LEU A N 1
ATOM 703 C CA . LEU A 1 94 ? 15.486 -18.677 30.343 1.00 84.56 94 LEU A CA 1
ATOM 704 C C . LEU A 1 94 ? 14.392 -19.215 31.278 1.00 84.56 94 LEU A C 1
ATOM 706 O O . LEU A 1 94 ? 13.329 -18.604 31.387 1.00 84.56 94 LEU A O 1
ATOM 710 N N . ALA A 1 95 ? 14.654 -20.312 31.996 1.00 85.75 95 ALA A N 1
ATOM 711 C CA . ALA A 1 95 ? 13.742 -20.814 33.023 1.00 85.75 95 ALA A CA 1
ATOM 712 C C . ALA A 1 95 ? 13.531 -19.783 34.149 1.00 85.75 95 ALA A C 1
ATOM 714 O O . ALA A 1 95 ? 12.391 -19.566 34.565 1.00 85.75 95 ALA A O 1
ATOM 715 N N . GLY A 1 96 ? 14.592 -19.081 34.563 1.00 87.00 96 GLY A N 1
ATOM 716 C CA . GLY A 1 96 ? 14.538 -17.982 35.529 1.00 87.00 96 GLY A CA 1
ATOM 717 C C . GLY A 1 96 ? 13.663 -16.817 35.068 1.00 87.00 96 GLY A C 1
ATOM 718 O O . GLY A 1 96 ? 12.856 -16.319 35.853 1.00 87.00 96 GLY A O 1
ATOM 719 N N . ILE A 1 97 ? 13.743 -16.432 33.787 1.00 84.56 97 ILE A N 1
ATOM 720 C CA . ILE A 1 97 ? 12.826 -15.447 33.184 1.00 84.56 97 ILE A CA 1
ATOM 721 C C . ILE A 1 97 ? 11.384 -15.960 33.250 1.00 84.56 97 ILE A C 1
ATOM 723 O O . ILE A 1 97 ? 10.498 -15.238 33.700 1.00 84.56 97 ILE A O 1
ATOM 727 N N . GLY A 1 98 ? 11.145 -17.219 32.874 1.00 84.56 98 GLY A N 1
ATOM 728 C CA . GLY A 1 98 ? 9.818 -17.834 32.957 1.00 84.56 98 GLY A CA 1
ATOM 729 C C . GLY A 1 98 ? 9.236 -17.804 34.376 1.00 84.56 98 GLY A C 1
ATOM 730 O O . GLY A 1 98 ? 8.080 -17.417 34.566 1.00 84.56 98 GLY A O 1
ATOM 731 N N . ARG A 1 99 ? 10.043 -18.139 35.394 1.00 82.69 99 ARG A N 1
ATOM 732 C CA . ARG A 1 99 ? 9.633 -18.060 36.806 1.00 82.69 99 ARG A CA 1
ATOM 733 C C . ARG A 1 99 ? 9.381 -16.628 37.258 1.00 82.69 99 ARG A C 1
ATOM 735 O O . ARG A 1 99 ? 8.421 -16.400 37.989 1.00 82.69 99 ARG A O 1
ATOM 742 N N . LEU A 1 100 ? 10.211 -15.679 36.832 1.00 86.31 100 LEU A N 1
ATOM 743 C CA . LEU A 1 100 ? 10.055 -14.264 37.155 1.00 86.31 100 LEU A CA 1
ATOM 744 C C . LEU A 1 100 ? 8.732 -13.720 36.602 1.00 86.31 100 LEU A C 1
ATOM 746 O O . LEU A 1 100 ? 7.943 -13.146 37.351 1.00 86.31 100 LEU A O 1
ATOM 750 N N . THR A 1 101 ? 8.446 -13.991 35.329 1.00 83.62 101 THR A N 1
ATOM 751 C CA . THR A 1 101 ? 7.182 -13.632 34.676 1.00 83.62 101 THR A CA 1
ATOM 752 C C . THR A 1 101 ? 5.990 -14.276 35.384 1.00 83.62 101 THR A C 1
ATOM 754 O O . THR A 1 101 ? 5.037 -13.583 35.734 1.00 83.62 101 THR A O 1
ATOM 757 N N . SER A 1 102 ? 6.054 -15.578 35.688 1.00 81.62 102 SER A N 1
ATOM 758 C CA . SER A 1 102 ? 4.987 -16.258 36.436 1.00 81.62 102 SER A CA 1
ATOM 759 C C . SER A 1 102 ? 4.790 -15.673 37.837 1.00 81.62 102 SER A C 1
ATOM 761 O O . SER A 1 102 ? 3.652 -15.565 38.286 1.00 81.62 102 SER A O 1
ATOM 763 N N . GLY A 1 103 ? 5.866 -15.293 38.528 1.00 83.56 103 GLY A N 1
ATOM 764 C CA . GLY A 1 103 ? 5.807 -14.668 39.848 1.00 83.56 103 GLY A CA 1
ATOM 765 C C . GLY A 1 103 ? 5.185 -13.270 39.822 1.00 83.56 103 GLY A C 1
ATOM 766 O O . GLY A 1 103 ? 4.507 -12.893 40.777 1.00 83.56 103 GLY A O 1
ATOM 767 N N . PHE A 1 104 ? 5.367 -12.521 38.730 1.00 82.00 104 PHE A N 1
ATOM 768 C CA . PHE A 1 104 ? 4.708 -11.230 38.517 1.00 82.00 104 PHE A CA 1
ATOM 769 C C . PHE A 1 104 ? 3.230 -11.367 38.139 1.00 82.00 104 PHE A C 1
ATOM 771 O O . PHE A 1 104 ? 2.417 -10.588 38.627 1.00 82.00 104 PHE A O 1
ATOM 778 N N . ILE A 1 105 ? 2.872 -12.355 37.312 1.00 80.00 105 ILE A N 1
ATOM 779 C CA . ILE A 1 105 ? 1.489 -12.550 36.846 1.00 80.00 105 ILE A CA 1
ATOM 780 C C . ILE A 1 105 ? 0.620 -13.202 37.927 1.00 80.00 105 ILE A C 1
ATOM 782 O O . ILE A 1 105 ? -0.479 -12.735 38.211 1.00 80.00 105 ILE A O 1
ATOM 786 N N . CYS A 1 106 ? 1.103 -14.286 38.533 1.00 79.75 106 CYS A N 1
ATOM 787 C CA . CYS A 1 106 ? 0.307 -15.139 39.419 1.00 79.75 106 CYS A CA 1
ATOM 788 C C . CYS A 1 106 ? 0.632 -14.936 40.907 1.00 79.75 106 CYS A C 1
ATOM 790 O O . CYS A 1 106 ? 0.015 -15.565 41.768 1.00 79.75 106 CYS A O 1
ATOM 792 N N . GLY A 1 107 ? 1.620 -14.095 41.225 1.00 80.56 107 GLY A N 1
ATOM 793 C CA . GLY A 1 107 ? 2.231 -14.058 42.548 1.00 80.56 107 GLY A CA 1
ATOM 794 C C . GLY A 1 107 ? 3.196 -15.229 42.771 1.00 80.56 107 GLY A C 1
ATOM 795 O O . GLY A 1 107 ? 3.210 -16.226 42.053 1.00 80.56 107 GLY A O 1
ATOM 796 N N . TRP A 1 108 ? 4.044 -15.117 43.793 1.00 72.56 108 TRP A N 1
ATOM 797 C CA . TRP A 1 108 ? 5.143 -16.069 44.007 1.00 72.56 108 TRP A CA 1
ATOM 798 C C . TRP A 1 108 ? 4.741 -17.359 44.729 1.00 72.56 108 TRP A C 1
ATOM 800 O O . TRP A 1 108 ? 5.504 -18.324 44.695 1.00 72.56 108 TRP A O 1
ATOM 810 N N . GLY A 1 109 ? 3.570 -17.384 45.373 1.00 70.00 109 GLY A N 1
ATOM 811 C CA . GLY A 1 109 ? 3.044 -18.524 46.133 1.00 70.00 109 GLY A CA 1
ATOM 812 C C . GLY A 1 109 ? 3.891 -18.893 47.359 1.00 70.00 109 GLY A C 1
ATOM 813 O O . GLY A 1 109 ? 3.472 -18.679 48.491 1.00 70.00 109 GLY A O 1
ATOM 814 N N . ALA A 1 110 ? 5.102 -19.409 47.142 1.00 73.25 110 ALA A N 1
ATOM 815 C CA . ALA A 1 110 ? 6.053 -19.836 48.163 1.00 73.25 110 ALA A CA 1
ATOM 816 C C . ALA A 1 110 ? 7.368 -19.039 48.099 1.00 73.25 110 ALA A C 1
ATOM 818 O O . ALA A 1 110 ? 7.898 -18.776 47.028 1.00 73.25 110 ALA A O 1
ATOM 819 N N . THR A 1 111 ? 7.965 -18.701 49.244 1.00 72.38 111 THR A N 1
ATOM 820 C CA . THR A 1 111 ? 9.178 -17.855 49.306 1.00 72.38 111 THR A CA 1
ATOM 821 C C . THR A 1 111 ? 10.379 -18.434 48.546 1.00 72.38 111 THR A C 1
ATOM 823 O O . THR A 1 111 ? 11.208 -17.681 48.035 1.00 72.38 111 THR A O 1
ATOM 826 N N . TRP A 1 112 ? 10.469 -19.760 48.418 1.00 69.75 112 TRP A N 1
ATOM 827 C CA . TRP A 1 112 ? 11.581 -20.423 47.733 1.00 69.75 112 TRP A CA 1
ATOM 828 C C . TRP A 1 112 ? 11.597 -20.181 46.215 1.00 69.75 112 TRP A C 1
ATOM 830 O O . TRP A 1 112 ? 12.668 -20.235 45.616 1.00 69.75 112 TRP A O 1
ATOM 840 N N . THR A 1 113 ? 10.462 -19.859 45.583 1.00 76.69 113 THR A N 1
ATOM 841 C CA . THR A 1 113 ? 10.397 -19.604 44.132 1.00 76.69 113 THR A CA 1
ATOM 842 C C . THR A 1 113 ? 11.093 -18.293 43.754 1.00 76.69 113 THR A C 1
ATOM 844 O O . THR A 1 113 ? 11.729 -18.225 42.705 1.00 76.69 113 THR A O 1
ATOM 847 N N . LYS A 1 114 ? 11.076 -17.290 44.647 1.00 78.50 114 LYS A N 1
ATOM 848 C CA . LYS A 1 114 ? 11.859 -16.047 44.515 1.00 78.50 114 LYS A CA 1
ATOM 849 C C . LYS A 1 114 ? 13.358 -16.320 44.561 1.00 78.50 114 LYS A C 1
ATOM 851 O O . LYS A 1 114 ? 14.115 -15.783 43.760 1.00 78.50 114 LYS A O 1
ATOM 856 N N . VAL A 1 115 ? 13.774 -17.170 45.502 1.00 75.69 115 VAL A N 1
ATOM 857 C CA . VAL A 1 115 ? 15.177 -17.572 45.658 1.00 75.69 115 VAL A CA 1
ATOM 858 C C . VAL A 1 115 ? 15.632 -18.365 44.435 1.00 75.69 115 VAL A C 1
ATOM 860 O O . VAL A 1 115 ? 16.691 -18.074 43.893 1.00 75.69 115 VAL A O 1
ATOM 863 N N . ALA A 1 116 ? 14.810 -19.301 43.952 1.00 75.31 116 ALA A N 1
ATOM 864 C CA . ALA A 1 116 ? 15.088 -20.062 42.739 1.00 75.31 116 ALA A CA 1
ATOM 865 C C . ALA A 1 116 ? 15.246 -19.148 41.515 1.00 75.31 116 ALA A C 1
ATOM 867 O O . ALA A 1 116 ? 16.266 -19.231 40.844 1.00 75.31 116 ALA A O 1
ATOM 868 N N . ALA A 1 117 ? 14.316 -18.214 41.279 1.00 82.19 117 ALA A N 1
ATOM 869 C CA . ALA A 1 117 ? 14.429 -17.257 40.177 1.00 82.19 117 ALA A CA 1
ATOM 870 C C . ALA A 1 117 ? 15.700 -16.394 40.285 1.00 82.19 117 ALA A C 1
ATOM 872 O O . ALA A 1 117 ? 16.401 -16.193 39.297 1.00 82.19 117 ALA A O 1
ATOM 873 N N . GLY A 1 118 ? 16.046 -15.934 41.493 1.00 77.19 118 GLY A N 1
ATOM 874 C CA . GLY A 1 118 ? 17.288 -15.194 41.729 1.00 77.19 118 GLY A CA 1
ATOM 875 C C . GLY A 1 118 ? 18.537 -16.015 41.398 1.00 77.19 118 GLY A C 1
ATOM 876 O O . GLY A 1 118 ? 19.435 -15.520 40.721 1.00 77.19 118 GLY A O 1
ATOM 877 N N . VAL A 1 119 ? 18.588 -17.280 41.817 1.00 74.75 119 VAL A N 1
ATOM 878 C CA . VAL A 1 119 ? 19.697 -18.201 41.516 1.00 74.75 119 VAL A CA 1
ATOM 879 C C . VAL A 1 119 ? 19.801 -18.468 40.008 1.00 74.75 119 VAL A C 1
ATOM 881 O O . VAL A 1 119 ? 20.882 -18.365 39.433 1.00 74.75 119 VAL A O 1
ATOM 884 N N . GLU A 1 120 ? 18.681 -18.737 39.341 1.00 81.81 120 GLU A N 1
ATOM 885 C CA . GLU A 1 120 ? 18.614 -19.024 37.902 1.00 81.81 120 GLU A CA 1
ATOM 886 C C . GLU A 1 120 ? 19.068 -17.839 37.035 1.00 81.81 120 GLU A C 1
ATOM 888 O O . GLU A 1 120 ? 19.759 -18.028 36.033 1.00 81.81 120 GLU A O 1
ATOM 893 N N . LEU A 1 121 ? 18.760 -16.610 37.458 1.00 80.75 121 LEU A N 1
ATOM 894 C CA . LEU A 1 121 ? 19.163 -15.386 36.761 1.00 80.75 121 LEU A CA 1
ATOM 895 C C . LEU A 1 121 ? 20.623 -14.981 37.031 1.00 80.75 121 LEU A C 1
ATOM 897 O O . LEU A 1 121 ? 21.233 -14.297 36.210 1.00 80.75 121 LEU A O 1
ATOM 901 N N . THR A 1 122 ? 21.204 -15.401 38.161 1.00 71.62 122 THR A N 1
ATOM 902 C CA . THR A 1 122 ? 22.539 -14.956 38.613 1.00 71.62 122 THR A CA 1
ATOM 903 C C . THR A 1 122 ? 23.650 -15.993 38.463 1.00 71.62 122 THR A C 1
ATOM 905 O O . THR A 1 122 ? 24.818 -15.619 38.521 1.00 71.62 122 THR A O 1
ATOM 908 N N . MET A 1 123 ? 23.343 -17.273 38.228 1.00 63.78 123 MET A N 1
ATOM 909 C CA . MET A 1 123 ? 24.370 -18.302 37.986 1.00 63.78 123 MET A CA 1
ATOM 910 C C . MET A 1 123 ? 24.953 -18.265 36.560 1.00 63.78 123 MET A C 1
ATOM 912 O O . MET A 1 123 ? 26.066 -18.732 36.336 1.00 63.78 123 MET A O 1
ATOM 916 N N . ALA A 1 124 ? 24.233 -17.692 35.595 1.00 56.59 124 ALA A N 1
ATOM 917 C CA . ALA A 1 124 ? 24.629 -17.594 34.187 1.00 56.59 124 ALA A CA 1
ATOM 918 C C . ALA A 1 124 ? 25.688 -16.509 33.820 1.00 56.59 124 ALA A C 1
ATOM 920 O O . ALA A 1 124 ? 26.487 -16.754 32.911 1.00 56.59 124 ALA A O 1
ATOM 921 N N . PRO A 1 125 ? 25.784 -15.328 34.472 1.00 48.62 125 PRO A N 1
ATOM 922 C CA . PRO A 1 125 ? 26.574 -14.207 33.947 1.00 48.62 125 PRO A CA 1
ATOM 923 C C . PRO A 1 125 ? 28.099 -14.364 34.010 1.00 48.62 125 PRO A C 1
ATOM 925 O O . PRO A 1 125 ? 28.793 -13.687 33.257 1.00 48.62 125 PRO A O 1
ATOM 928 N N . GLN A 1 126 ? 28.658 -15.238 34.857 1.00 50.72 126 GLN A N 1
ATOM 929 C CA . GLN A 1 126 ? 30.122 -15.298 35.029 1.00 50.72 126 GLN A CA 1
ATOM 930 C C . GLN A 1 126 ? 30.872 -16.109 33.956 1.00 50.72 126 GLN A C 1
ATOM 932 O O . GLN A 1 126 ? 32.083 -15.952 33.835 1.00 50.72 126 GLN A O 1
ATOM 937 N N . GLN A 1 127 ? 30.193 -16.920 33.134 1.00 51.78 127 GLN A N 1
ATOM 938 C CA . GLN A 1 127 ? 30.826 -17.640 32.008 1.00 51.78 127 GLN A CA 1
ATOM 939 C C . GLN A 1 127 ? 30.346 -17.188 30.615 1.00 51.78 127 GLN A C 1
ATOM 941 O O . GLN A 1 127 ? 30.894 -17.631 29.610 1.00 51.78 127 GLN A O 1
ATOM 946 N N . ILE A 1 128 ? 29.354 -16.294 30.529 1.00 51.47 128 ILE A N 1
ATOM 947 C CA . ILE A 1 128 ? 28.640 -15.956 29.279 1.00 51.47 128 ILE A CA 1
ATOM 948 C C . ILE A 1 128 ? 29.027 -14.573 28.704 1.00 51.47 128 ILE A C 1
ATOM 950 O O . ILE A 1 128 ? 28.613 -14.211 27.601 1.00 51.47 128 ILE A O 1
ATOM 954 N N . GLN A 1 129 ? 29.889 -13.809 29.385 1.00 47.81 129 GLN A N 1
ATOM 955 C CA . GLN A 1 129 ? 30.246 -12.441 28.972 1.00 47.81 129 GLN A CA 1
ATOM 956 C C . GLN A 1 129 ? 30.898 -12.318 27.580 1.00 47.81 129 GLN A C 1
ATOM 958 O O . GLN A 1 129 ? 30.831 -11.245 26.992 1.00 47.81 129 GLN A O 1
ATOM 963 N N . TRP A 1 130 ? 31.472 -13.385 27.014 1.00 46.47 130 TRP A N 1
ATOM 964 C CA . TRP A 1 130 ? 32.235 -13.297 25.759 1.00 46.47 130 TRP A CA 1
ATOM 965 C C . TRP A 1 130 ? 31.487 -13.721 24.486 1.00 46.47 130 TRP A C 1
ATOM 967 O O . TRP A 1 130 ? 31.994 -13.477 23.396 1.00 46.47 130 TRP A O 1
ATOM 977 N N . LEU A 1 131 ? 30.291 -14.318 24.579 1.00 48.22 131 LEU A N 1
ATOM 978 C CA . LEU A 1 131 ? 29.581 -14.845 23.396 1.00 48.22 131 LEU A CA 1
ATOM 979 C C . LEU A 1 131 ? 28.169 -14.281 23.177 1.00 48.22 131 LEU A C 1
ATOM 981 O O . LEU A 1 131 ? 27.671 -14.365 22.060 1.00 48.22 131 LEU A O 1
ATOM 985 N N . MET A 1 132 ? 27.523 -13.689 24.188 1.00 45.66 132 MET A N 1
ATOM 986 C CA . MET A 1 132 ? 26.098 -13.306 24.104 1.00 45.66 132 MET A CA 1
ATOM 987 C C . MET A 1 132 ? 25.828 -11.803 23.968 1.00 45.66 132 MET A C 1
ATOM 989 O O . MET A 1 132 ? 24.714 -11.436 23.609 1.00 45.66 132 MET A O 1
ATOM 993 N N . VAL A 1 133 ? 26.808 -10.924 24.204 1.00 47.75 133 VAL A N 1
ATOM 994 C CA . VAL A 1 133 ? 26.616 -9.467 24.035 1.00 47.75 133 VAL A CA 1
ATOM 995 C C . VAL A 1 133 ? 26.216 -9.093 22.594 1.00 47.75 133 VAL A C 1
ATOM 997 O O . VAL A 1 133 ? 25.283 -8.307 22.445 1.00 47.75 133 VAL A O 1
ATOM 1000 N N . PRO A 1 134 ? 26.788 -9.698 21.530 1.00 45.81 134 PRO A N 1
ATOM 1001 C CA . PRO A 1 134 ? 26.339 -9.422 20.162 1.00 45.81 134 PRO A CA 1
ATOM 1002 C C . PRO A 1 134 ? 24.909 -9.919 19.884 1.00 45.81 134 PRO A C 1
ATOM 1004 O O . PRO A 1 134 ? 24.157 -9.274 19.163 1.00 45.81 134 PRO A O 1
ATOM 1007 N N . TRP A 1 135 ? 24.508 -11.041 20.492 1.00 43.09 135 TRP A N 1
ATOM 1008 C CA . TRP A 1 135 ? 23.187 -11.648 20.291 1.00 43.09 135 TRP A CA 1
ATOM 1009 C C . TRP A 1 135 ? 22.073 -10.935 21.063 1.00 43.09 135 TRP A C 1
ATOM 1011 O O . TRP A 1 135 ? 20.972 -10.785 20.545 1.00 43.09 135 TRP A O 1
ATOM 1021 N N . LEU A 1 136 ? 22.353 -10.450 22.274 1.00 44.12 136 LEU A N 1
ATOM 1022 C CA . LEU A 1 136 ? 21.398 -9.655 23.051 1.00 44.12 136 LEU A CA 1
ATOM 1023 C C . LEU A 1 136 ? 21.207 -8.251 22.464 1.00 44.12 136 LEU A C 1
ATOM 1025 O O . LEU A 1 136 ? 20.101 -7.726 22.530 1.00 44.12 136 LEU A O 1
ATOM 1029 N N . LEU A 1 137 ? 22.237 -7.676 21.831 1.00 44.47 137 LEU A N 1
ATOM 1030 C CA . LEU A 1 137 ? 22.091 -6.442 21.054 1.00 44.47 137 LEU A CA 1
ATOM 1031 C C . LEU A 1 137 ? 21.276 -6.668 19.771 1.00 44.47 137 LEU A C 1
ATOM 1033 O O . LEU A 1 137 ? 20.455 -5.825 19.444 1.00 44.47 137 LEU A O 1
ATOM 1037 N N . LEU A 1 138 ? 21.403 -7.819 19.101 1.00 42.09 138 LEU A N 1
ATOM 1038 C CA . LEU A 1 138 ? 20.539 -8.175 17.965 1.00 42.09 138 LEU A CA 1
ATOM 1039 C C . LEU A 1 138 ? 19.065 -8.341 18.368 1.00 42.09 138 LEU A C 1
ATOM 1041 O O . LEU A 1 138 ? 18.194 -7.858 17.658 1.00 42.09 138 LEU A O 1
ATOM 1045 N N . VAL A 1 139 ? 18.769 -8.967 19.513 1.00 43.88 139 VAL A N 1
ATOM 1046 C CA . VAL A 1 139 ? 17.381 -9.133 19.994 1.00 43.88 139 VAL A CA 1
ATOM 1047 C C . VAL A 1 139 ? 16.796 -7.821 20.532 1.00 43.88 139 VAL A C 1
ATOM 1049 O O . VAL A 1 139 ? 15.614 -7.565 20.335 1.00 43.88 139 VAL A O 1
ATOM 1052 N N . ALA A 1 140 ? 17.607 -6.955 21.151 1.00 38.62 140 ALA A N 1
ATOM 1053 C CA . ALA A 1 140 ? 17.168 -5.624 21.586 1.00 38.62 140 ALA A CA 1
ATOM 1054 C C . ALA A 1 140 ? 16.906 -4.647 20.418 1.00 38.62 140 ALA A C 1
ATOM 1056 O O . ALA A 1 140 ? 16.275 -3.615 20.631 1.00 38.62 140 ALA A O 1
ATOM 1057 N N . TRP A 1 141 ? 17.364 -4.975 19.204 1.00 35.06 141 TRP A N 1
ATOM 1058 C CA . TRP A 1 141 ? 17.101 -4.228 17.968 1.00 35.06 141 TRP A CA 1
ATOM 1059 C C . TRP A 1 141 ? 15.966 -4.807 17.115 1.00 35.06 141 TRP A C 1
ATOM 1061 O O . TRP A 1 141 ? 15.618 -4.211 16.100 1.00 35.06 141 TRP A O 1
ATOM 1071 N N . VAL A 1 142 ? 15.335 -5.912 17.528 1.00 36.28 142 VAL A N 1
ATOM 1072 C CA . VAL A 1 142 ? 14.051 -6.325 16.946 1.00 36.28 142 VAL A CA 1
ATOM 1073 C C . VAL A 1 142 ? 12.948 -5.568 17.683 1.00 36.28 142 VAL A C 1
ATOM 1075 O O . VAL A 1 142 ? 12.232 -6.120 18.516 1.00 36.28 142 VAL A O 1
ATOM 1078 N N . GLN A 1 143 ? 12.827 -4.269 17.406 1.00 38.16 143 GLN A N 1
ATOM 1079 C CA . GLN A 1 143 ? 11.501 -3.659 17.470 1.00 38.16 143 GLN A CA 1
ATOM 1080 C C . GLN A 1 143 ? 10.666 -4.436 16.437 1.00 38.16 143 GLN A C 1
ATOM 1082 O O . GLN A 1 143 ? 11.132 -4.568 15.303 1.00 38.16 143 GLN A O 1
ATOM 1087 N N . PRO A 1 144 ? 9.518 -5.042 16.787 1.00 42.06 144 PRO A N 1
ATOM 1088 C CA . PRO A 1 144 ? 8.594 -5.493 15.759 1.00 42.06 144 PRO A CA 1
ATOM 1089 C C . PRO A 1 144 ? 8.201 -4.250 14.959 1.00 42.06 144 PRO A C 1
ATOM 1091 O O . PRO A 1 144 ? 7.455 -3.415 15.456 1.00 42.06 144 PRO A O 1
ATOM 1094 N N . SER A 1 145 ? 8.778 -4.090 13.769 1.00 44.28 145 SER A N 1
ATOM 1095 C CA . SER A 1 145 ? 8.313 -3.129 12.778 1.00 44.28 145 SER A CA 1
ATOM 1096 C C . SER A 1 145 ? 6.907 -3.574 12.397 1.00 44.28 145 SER A C 1
ATOM 1098 O O . SER A 1 145 ? 6.727 -4.625 11.771 1.00 44.28 145 SER A O 1
ATOM 1100 N N . TYR A 1 146 ? 5.909 -2.846 12.884 1.00 54.44 146 TYR A N 1
ATOM 1101 C CA . TYR A 1 146 ? 4.520 -3.106 12.551 1.00 54.44 146 TYR A CA 1
ATOM 1102 C C . TYR A 1 146 ? 4.269 -2.458 11.192 1.00 54.44 146 TYR A C 1
ATOM 1104 O O . TYR A 1 146 ? 3.902 -1.296 11.108 1.00 54.44 146 TYR A O 1
ATOM 1112 N N . SER A 1 147 ? 4.511 -3.208 10.118 1.00 58.69 147 SER A N 1
ATOM 1113 C CA . SER A 1 147 ? 4.134 -2.763 8.777 1.00 58.69 147 SER A CA 1
ATOM 1114 C C . SER A 1 147 ? 2.616 -2.641 8.707 1.00 58.69 147 SER A C 1
ATOM 1116 O O . SER A 1 147 ? 1.890 -3.617 8.931 1.00 58.69 147 SER A O 1
ATOM 1118 N N . TYR A 1 148 ? 2.139 -1.439 8.406 1.00 81.06 148 TYR A N 1
ATOM 1119 C CA . TYR A 1 148 ? 0.734 -1.180 8.164 1.00 81.06 148 TYR A CA 1
ATOM 1120 C C . TYR A 1 148 ? 0.497 -1.024 6.666 1.00 81.06 148 TYR A C 1
ATOM 1122 O O . TYR A 1 148 ? 1.056 -0.134 6.034 1.00 81.06 148 TYR A O 1
ATOM 1130 N N . ASN A 1 149 ? -0.389 -1.838 6.095 1.00 93.38 149 ASN A N 1
ATOM 1131 C CA . ASN A 1 149 ? -0.833 -1.656 4.714 1.00 93.38 149 ASN A CA 1
ATOM 1132 C C . ASN A 1 149 ? -2.034 -0.712 4.696 1.00 93.38 149 ASN A C 1
ATOM 1134 O O . ASN A 1 149 ? -3.033 -1.003 5.353 1.00 93.38 149 ASN A O 1
ATOM 1138 N N . LEU A 1 150 ? -1.938 0.403 3.967 1.00 97.06 150 LEU A N 1
ATOM 1139 C CA . LEU A 1 150 ? -2.993 1.413 3.867 1.00 97.06 150 LEU A CA 1
ATOM 1140 C C . LEU A 1 150 ? -3.568 1.465 2.448 1.00 97.06 150 LEU A C 1
ATOM 1142 O O . LEU A 1 150 ? -2.858 1.248 1.472 1.00 97.06 150 LEU A O 1
ATOM 1146 N N . TYR A 1 151 ? -4.837 1.850 2.337 1.00 97.94 151 TYR A N 1
ATOM 1147 C CA . TYR A 1 151 ? -5.426 2.333 1.089 1.00 97.94 151 TYR A CA 1
ATOM 1148 C C . TYR A 1 151 ? -6.110 3.678 1.320 1.00 97.94 151 TYR A C 1
ATOM 1150 O O . TYR A 1 151 ? -6.554 3.987 2.429 1.00 97.94 151 TYR A O 1
ATOM 1158 N N . ALA A 1 152 ? -6.237 4.468 0.256 1.00 98.06 152 ALA A N 1
ATOM 1159 C CA . ALA A 1 152 ? -7.054 5.667 0.270 1.00 98.06 152 ALA A CA 1
ATOM 1160 C C . ALA A 1 152 ? -7.626 5.952 -1.116 1.00 98.06 152 ALA A C 1
ATOM 1162 O O . ALA A 1 152 ? -6.994 5.658 -2.127 1.00 98.06 152 ALA A O 1
ATOM 1163 N N . PHE A 1 153 ? -8.806 6.562 -1.158 1.00 96.69 153 PHE A N 1
ATOM 1164 C CA . PHE A 1 153 ? -9.385 7.100 -2.387 1.00 96.69 153 PHE A CA 1
ATOM 1165 C C . PHE A 1 153 ? -10.160 8.382 -2.104 1.00 96.69 153 PHE A C 1
ATOM 1167 O O . PHE A 1 153 ? -10.639 8.603 -0.992 1.00 96.69 153 PHE A O 1
ATOM 1174 N N . ALA A 1 154 ? -10.275 9.240 -3.114 1.00 94.06 154 ALA A N 1
ATOM 1175 C CA . ALA A 1 154 ? -11.042 10.475 -3.030 1.00 94.06 154 ALA A CA 1
ATOM 1176 C C . ALA A 1 154 ? -12.425 10.286 -3.656 1.00 94.06 154 ALA A C 1
ATOM 1178 O O . ALA A 1 154 ? -12.559 9.668 -4.709 1.00 94.06 154 ALA A O 1
ATOM 1179 N N . THR A 1 155 ? -13.439 10.865 -3.024 1.00 91.31 155 THR A N 1
ATOM 1180 C CA . THR A 1 155 ? -14.781 11.036 -3.589 1.00 91.31 155 THR A CA 1
ATOM 1181 C C . THR A 1 155 ? -15.101 12.526 -3.682 1.00 91.31 155 THR A C 1
ATOM 1183 O O . THR A 1 155 ? -14.346 13.368 -3.190 1.00 91.31 155 THR A O 1
ATOM 1186 N N . ASP A 1 156 ? -16.245 12.876 -4.267 1.00 86.50 156 ASP A N 1
ATOM 1187 C CA . ASP A 1 156 ? -16.701 14.269 -4.278 1.00 86.50 156 ASP A CA 1
ATOM 1188 C C . ASP A 1 156 ? -17.057 14.818 -2.888 1.00 86.50 156 ASP A C 1
ATOM 1190 O O . ASP A 1 156 ? -17.094 16.038 -2.724 1.00 86.50 156 ASP A O 1
ATOM 1194 N N . ARG A 1 157 ? -17.292 13.943 -1.899 1.00 86.94 157 ARG A N 1
ATOM 1195 C CA . ARG A 1 157 ? -17.685 14.319 -0.532 1.00 86.94 157 ARG A CA 1
ATOM 1196 C C . ARG A 1 157 ? -16.503 14.398 0.435 1.00 86.94 157 ARG A C 1
ATOM 1198 O O . ARG A 1 157 ? -16.414 15.326 1.227 1.00 86.94 157 ARG A O 1
ATOM 1205 N N . THR A 1 158 ? -15.633 13.396 0.408 1.00 88.31 158 THR A N 1
ATOM 1206 C CA . THR A 1 158 ? -14.468 13.268 1.298 1.00 88.31 158 THR A CA 1
ATOM 1207 C C . THR A 1 158 ? -13.502 12.220 0.740 1.00 88.31 158 THR A C 1
ATOM 1209 O O . THR A 1 158 ? -13.803 11.537 -0.247 1.00 88.31 158 THR A O 1
ATOM 1212 N N . THR A 1 159 ? -12.349 12.055 1.369 1.00 95.50 159 THR A N 1
ATOM 1213 C CA . THR A 1 159 ? -11.500 10.882 1.182 1.00 95.50 159 THR A CA 1
ATOM 1214 C C . THR A 1 159 ? -11.947 9.734 2.089 1.00 95.50 159 THR A C 1
ATOM 1216 O O . THR A 1 159 ? -12.575 9.916 3.130 1.00 95.50 159 THR A O 1
ATOM 1219 N N . GLN A 1 160 ? -11.646 8.514 1.672 1.00 96.81 160 GLN A N 1
ATOM 1220 C CA . GLN A 1 160 ? -11.766 7.318 2.495 1.00 96.81 160 GLN A CA 1
ATOM 1221 C C . GLN A 1 160 ? -10.382 6.744 2.707 1.00 96.81 160 GLN A C 1
ATOM 1223 O O . GLN A 1 160 ? -9.586 6.716 1.769 1.00 96.81 160 GLN A O 1
ATOM 1228 N N . VAL A 1 161 ? -10.113 6.288 3.925 1.00 97.69 161 VAL A N 1
ATOM 1229 C CA . VAL A 1 161 ? -8.829 5.711 4.321 1.00 97.69 161 VAL A CA 1
ATOM 1230 C C . VAL A 1 161 ? -9.095 4.418 5.065 1.00 97.69 161 VAL A C 1
ATOM 1232 O O . VAL A 1 161 ? -9.996 4.350 5.901 1.00 97.69 161 VAL A O 1
ATOM 1235 N N . GLY A 1 162 ? -8.302 3.394 4.788 1.00 97.31 162 GLY A N 1
ATOM 1236 C CA . GLY A 1 162 ? -8.311 2.171 5.570 1.00 97.31 162 GLY A CA 1
ATOM 1237 C C . GLY A 1 162 ? -6.926 1.579 5.721 1.00 97.31 162 GLY A C 1
ATOM 1238 O O . GLY A 1 162 ? -5.986 1.963 5.027 1.00 97.31 162 GLY A O 1
ATOM 1239 N N . ILE A 1 163 ? -6.814 0.667 6.674 1.00 96.19 163 ILE A N 1
ATOM 1240 C CA . ILE A 1 163 ? -5.561 0.070 7.112 1.00 96.19 163 ILE A CA 1
ATOM 1241 C C . ILE A 1 163 ? -5.779 -1.376 7.520 1.00 96.19 163 ILE A C 1
ATOM 1243 O O . ILE A 1 163 ? -6.830 -1.716 8.059 1.00 96.19 163 ILE A O 1
ATOM 1247 N N . GLN A 1 164 ? -4.785 -2.227 7.313 1.00 95.50 164 GLN A N 1
ATOM 1248 C CA . GLN A 1 164 ? -4.782 -3.544 7.927 1.00 95.50 164 GLN A CA 1
ATOM 1249 C C . GLN A 1 164 ? -4.144 -3.484 9.313 1.00 95.50 164 GLN A C 1
ATOM 1251 O O . GLN A 1 164 ? -3.015 -3.025 9.461 1.00 95.50 164 GLN A O 1
ATOM 1256 N N . ASP A 1 165 ? -4.840 -4.000 10.321 1.00 92.50 165 ASP A N 1
ATOM 1257 C CA . ASP A 1 165 ? -4.239 -4.253 11.622 1.00 92.50 165 ASP A CA 1
ATOM 1258 C C . ASP A 1 165 ? -3.250 -5.427 11.520 1.00 92.50 165 ASP A C 1
ATOM 1260 O O . ASP A 1 165 ? -3.675 -6.554 11.243 1.00 92.50 165 ASP A O 1
ATOM 1264 N N . PRO A 1 166 ? -1.951 -5.213 11.786 1.00 88.88 166 PRO A N 1
ATOM 1265 C CA . PRO A 1 166 ? -0.921 -6.236 11.621 1.00 88.88 166 PRO A CA 1
ATOM 1266 C C . PRO A 1 166 ? -1.062 -7.389 12.623 1.00 88.88 166 PRO A C 1
ATOM 1268 O O . PRO A 1 166 ? -0.489 -8.464 12.425 1.00 88.88 166 PRO A O 1
ATOM 1271 N N . SER A 1 167 ? -1.809 -7.195 13.717 1.00 89.00 167 SER A N 1
ATOM 1272 C CA . SER A 1 167 ? -1.991 -8.226 14.740 1.00 89.00 167 SER A CA 1
ATOM 1273 C C . SER A 1 167 ? -3.104 -9.220 14.396 1.00 89.00 167 SER A C 1
ATOM 1275 O O . SER A 1 167 ? -2.950 -10.422 14.629 1.00 89.00 167 SER A O 1
ATOM 1277 N N . THR A 1 168 ? -4.211 -8.744 13.819 1.00 91.44 168 THR A N 1
ATOM 1278 C CA . THR A 1 168 ? -5.371 -9.583 13.481 1.00 91.44 168 THR A CA 1
ATOM 1279 C C . THR A 1 168 ? -5.553 -9.833 11.986 1.00 91.44 168 THR A C 1
ATOM 1281 O O . THR A 1 168 ? -6.318 -10.727 11.626 1.00 91.44 168 THR A O 1
ATOM 1284 N N . GLY A 1 169 ? -4.892 -9.066 11.116 1.00 92.69 169 GLY A N 1
ATOM 1285 C CA . GLY A 1 169 ? -5.104 -9.079 9.666 1.00 92.69 169 GLY A CA 1
ATOM 1286 C C . GLY A 1 169 ? -6.431 -8.447 9.223 1.00 92.69 169 GLY A C 1
ATOM 1287 O O . GLY A 1 169 ? -6.745 -8.454 8.032 1.00 92.69 169 GLY A O 1
ATOM 1288 N N . LYS A 1 170 ? -7.228 -7.907 10.153 1.00 95.75 170 LYS A N 1
ATOM 1289 C CA . LYS A 1 170 ? -8.497 -7.239 9.842 1.00 95.75 170 LYS A CA 1
ATOM 1290 C C . LYS A 1 170 ? -8.251 -5.872 9.223 1.00 95.75 170 LYS A C 1
ATOM 1292 O O . LYS A 1 170 ? -7.279 -5.206 9.558 1.00 95.75 170 LYS A O 1
ATOM 1297 N N . ILE A 1 171 ? -9.167 -5.440 8.364 1.00 97.69 171 ILE A N 1
ATOM 1298 C CA . ILE A 1 171 ? -9.107 -4.120 7.738 1.00 97.69 171 ILE A CA 1
ATOM 1299 C C . ILE A 1 171 ? -9.977 -3.156 8.548 1.00 97.69 171 ILE A C 1
ATOM 1301 O O . ILE A 1 171 ? -11.172 -3.402 8.729 1.00 97.69 171 ILE A O 1
ATOM 1305 N N . TYR A 1 172 ? -9.379 -2.079 9.049 1.00 97.31 172 TYR A N 1
ATOM 1306 C CA . TYR A 1 172 ? -10.066 -0.960 9.687 1.00 97.31 172 TYR A CA 1
ATOM 1307 C C . TYR A 1 172 ? -10.209 0.202 8.712 1.00 97.31 172 TYR A C 1
ATOM 1309 O O . TYR A 1 172 ? -9.366 0.380 7.836 1.00 97.31 172 TYR A O 1
ATOM 1317 N N . TYR A 1 173 ? -11.269 0.994 8.846 1.00 97.31 173 TYR A N 1
ATOM 1318 C CA . TYR A 1 173 ? -11.545 2.084 7.911 1.00 97.31 173 TYR A CA 1
ATOM 1319 C C . TYR A 1 173 ? -12.143 3.323 8.584 1.00 97.31 173 TYR A C 1
ATOM 1321 O O . TYR A 1 173 ? -12.777 3.259 9.642 1.00 97.31 173 TYR A O 1
ATOM 1329 N N . SER A 1 174 ? -11.947 4.473 7.944 1.00 96.94 174 SER A N 1
ATOM 1330 C CA . SER A 1 174 ? -12.565 5.737 8.334 1.00 96.94 174 SER A CA 1
ATOM 1331 C C . SER A 1 174 ? -14.079 5.688 8.168 1.00 96.94 174 SER A C 1
ATOM 1333 O O . SER A 1 174 ? -14.570 5.090 7.219 1.00 96.94 174 SER A O 1
ATOM 1335 N N . SER A 1 175 ? -14.841 6.379 9.009 1.00 95.94 175 SER A N 1
ATOM 1336 C CA . SER A 1 175 ? -16.293 6.482 8.849 1.00 95.94 175 SER A CA 1
ATOM 1337 C C . SER A 1 175 ? -16.666 6.961 7.439 1.00 95.94 175 SER A C 1
ATOM 1339 O O . SER A 1 175 ? -16.245 8.034 6.990 1.00 95.94 175 SER A O 1
ATOM 1341 N N . CYS A 1 176 ? -17.479 6.173 6.734 1.00 94.94 176 CYS A N 1
ATOM 1342 C CA . CYS A 1 176 ? -17.766 6.385 5.315 1.00 94.94 176 CYS A CA 1
ATOM 1343 C C . CYS A 1 176 ? -18.642 7.615 5.031 1.00 94.94 176 CYS A C 1
ATOM 1345 O O . CYS A 1 176 ? -18.783 8.040 3.894 1.00 94.94 176 CYS A O 1
ATOM 1347 N N . ASN A 1 177 ? -19.242 8.197 6.066 1.00 93.69 177 ASN A N 1
ATOM 1348 C CA . ASN A 1 177 ? -20.078 9.390 5.981 1.00 93.69 177 ASN A CA 1
ATOM 1349 C C . ASN A 1 177 ? -19.362 10.660 6.471 1.00 93.69 177 ASN A C 1
ATOM 1351 O O . ASN A 1 177 ? -20.032 11.662 6.714 1.00 93.69 177 ASN A O 1
ATOM 1355 N N . SER A 1 178 ? -18.035 10.609 6.649 1.00 91.50 178 SER A N 1
ATOM 1356 C CA . SER A 1 178 ? -17.237 11.779 7.030 1.00 91.50 178 SER A CA 1
ATOM 1357 C C . SER A 1 178 ? -17.397 12.912 6.006 1.00 91.50 178 SER A C 1
ATOM 1359 O O . SER A 1 178 ? -17.670 12.672 4.826 1.00 91.50 178 SER A O 1
ATOM 1361 N N . GLU A 1 179 ? -17.226 14.151 6.457 1.00 87.00 179 GLU A N 1
ATOM 1362 C CA . GLU A 1 179 ? -17.226 15.342 5.605 1.00 87.00 179 GLU A CA 1
ATOM 1363 C C . GLU A 1 179 ? -15.852 15.998 5.684 1.00 87.00 179 GLU A C 1
ATOM 1365 O O . GLU A 1 179 ? -15.310 16.165 6.777 1.00 87.00 179 GLU A O 1
ATOM 1370 N N . ASP A 1 180 ? -15.288 16.329 4.521 1.00 86.06 180 ASP A N 1
ATOM 1371 C CA . ASP A 1 180 ? -13.942 16.877 4.347 1.00 86.06 180 ASP A CA 1
ATOM 1372 C C . ASP A 1 180 ? -12.830 15.956 4.874 1.00 86.06 180 ASP A C 1
ATOM 1374 O O . ASP A 1 180 ? -12.198 15.253 4.084 1.00 86.06 180 ASP A O 1
ATOM 1378 N N . THR A 1 181 ? -12.618 15.920 6.192 1.00 92.50 181 THR A N 1
ATOM 1379 C CA . THR A 1 181 ? -11.578 15.118 6.849 1.00 92.50 181 THR A CA 1
ATOM 1380 C C . THR A 1 181 ? -12.118 13.752 7.293 1.00 92.50 181 THR A C 1
ATOM 1382 O O . THR A 1 181 ? -13.114 13.703 8.021 1.00 92.50 181 THR A O 1
ATOM 1385 N N . PRO A 1 182 ? -11.448 12.638 6.946 1.00 95.12 182 PRO A N 1
ATOM 1386 C CA . PRO A 1 182 ? -11.844 11.308 7.397 1.00 95.12 182 PRO A CA 1
ATOM 1387 C C . PRO A 1 182 ? -11.790 11.174 8.919 1.00 95.12 182 PRO A C 1
ATOM 1389 O O . PRO A 1 182 ? -10.768 11.455 9.543 1.00 95.12 182 PRO A O 1
ATOM 1392 N N . ILE A 1 183 ? -12.867 10.675 9.519 1.00 94.75 183 ILE A N 1
ATOM 1393 C CA . ILE A 1 183 ? -12.889 10.297 10.934 1.00 94.75 183 ILE A CA 1
ATOM 1394 C C . ILE A 1 183 ? -12.437 8.845 11.039 1.00 94.75 183 ILE A C 1
ATOM 1396 O O . ILE A 1 183 ? -13.073 7.969 10.456 1.00 94.75 183 ILE A O 1
ATOM 1400 N N . PHE A 1 184 ? -11.363 8.579 11.777 1.00 95.06 184 PHE A N 1
ATOM 1401 C CA . PHE A 1 184 ? -10.741 7.260 11.884 1.00 95.06 184 PHE A CA 1
ATOM 1402 C C . PHE A 1 184 ? -10.685 6.798 13.349 1.00 95.06 184 PHE A C 1
ATOM 1404 O O . PHE A 1 184 ? -9.732 7.130 14.053 1.00 95.06 184 PHE A O 1
ATOM 1411 N N . PRO A 1 185 ? -11.690 6.050 13.838 1.00 89.69 185 PRO A N 1
ATOM 1412 C CA . PRO A 1 185 ? -11.697 5.549 15.211 1.00 89.69 185 PRO A CA 1
ATOM 1413 C C . PRO A 1 185 ? -10.657 4.433 15.407 1.00 89.69 185 PRO A C 1
ATOM 1415 O O . PRO A 1 185 ? -10.701 3.422 14.712 1.00 89.69 185 PRO A O 1
ATOM 1418 N N . LEU A 1 186 ? -9.745 4.590 16.365 1.00 84.00 186 LEU A N 1
ATOM 1419 C CA . LEU A 1 186 ? -8.752 3.582 16.764 1.00 84.00 186 LEU A CA 1
ATOM 1420 C C . LEU A 1 186 ? -9.190 2.805 18.012 1.00 84.00 186 LEU A C 1
ATOM 1422 O O . LEU A 1 186 ? -8.902 1.616 18.111 1.00 84.00 186 LEU A O 1
ATOM 1426 N N . ASP A 1 187 ? -9.912 3.446 18.940 1.00 84.00 187 ASP A N 1
ATOM 1427 C CA . ASP A 1 187 ? -10.388 2.804 20.178 1.00 84.00 187 ASP A CA 1
ATOM 1428 C C . ASP A 1 187 ? -11.512 1.787 19.911 1.00 84.00 187 ASP A C 1
ATOM 1430 O O . ASP A 1 187 ? -11.518 0.678 20.447 1.00 84.00 187 ASP A O 1
ATOM 1434 N N . GLU A 1 188 ? -12.458 2.164 19.047 1.00 89.56 188 GLU A N 1
ATOM 1435 C CA . GLU A 1 188 ? -13.558 1.318 18.575 1.00 89.56 188 GLU A CA 1
ATOM 1436 C C . GLU A 1 188 ? -13.560 1.300 17.040 1.00 89.56 188 GLU A C 1
ATOM 1438 O O . GLU A 1 188 ? -14.386 1.967 16.408 1.00 89.56 188 GLU A O 1
ATOM 1443 N N . PRO A 1 189 ? -12.609 0.583 16.417 1.00 93.06 189 PRO A N 1
ATOM 1444 C CA . PRO A 1 189 ? -12.400 0.673 14.983 1.00 93.06 189 PRO A CA 1
ATOM 1445 C C . PRO A 1 189 ? -13.590 0.139 14.195 1.00 93.06 189 PRO A C 1
ATOM 1447 O O . PRO A 1 189 ? -14.182 -0.896 14.525 1.00 93.06 189 PRO A O 1
ATOM 1450 N N . ASN A 1 190 ? -13.909 0.819 13.093 1.00 96.25 190 ASN A N 1
ATOM 1451 C CA . ASN A 1 190 ? -14.807 0.253 12.100 1.00 96.25 190 ASN A CA 1
ATOM 1452 C C . ASN A 1 190 ? -14.074 -0.891 11.401 1.00 96.25 190 ASN A C 1
ATOM 1454 O O . ASN A 1 190 ? -13.077 -0.660 10.725 1.00 96.25 190 ASN A O 1
ATOM 1458 N N . VAL A 1 191 ? -14.565 -2.117 11.567 1.00 97.12 191 VAL A N 1
ATOM 1459 C CA . VAL A 1 191 ? -13.986 -3.316 10.954 1.00 97.12 191 VAL A CA 1
ATOM 1460 C C . VAL A 1 191 ? -14.727 -3.629 9.666 1.00 97.12 191 VAL A C 1
ATOM 1462 O O . VAL A 1 191 ? -15.958 -3.639 9.655 1.00 97.12 191 VAL A O 1
ATOM 1465 N N . LEU A 1 192 ? -13.986 -3.852 8.585 1.00 97.56 192 LEU A N 1
ATOM 1466 C CA . LEU A 1 192 ? -14.545 -4.226 7.295 1.00 97.56 192 LEU A CA 1
ATOM 1467 C C . LEU A 1 192 ? -15.058 -5.672 7.345 1.00 97.56 192 LEU A C 1
ATOM 1469 O O . LEU A 1 192 ? -14.308 -6.589 7.692 1.00 97.56 192 LEU A O 1
ATOM 1473 N N . ASP A 1 193 ? -16.330 -5.868 7.005 1.00 97.31 193 ASP A N 1
ATOM 1474 C CA . ASP A 1 193 ? -16.925 -7.200 6.881 1.00 97.31 193 ASP A CA 1
ATOM 1475 C C . ASP A 1 193 ? -16.374 -7.888 5.627 1.00 97.31 193 ASP A C 1
ATOM 1477 O O . ASP A 1 193 ? -16.437 -7.315 4.547 1.00 97.31 193 ASP A O 1
ATOM 1481 N N . THR A 1 194 ? -15.844 -9.105 5.760 1.00 96.94 194 THR A N 1
ATOM 1482 C CA . THR A 1 194 ? -15.255 -9.874 4.647 1.00 96.94 194 THR A CA 1
ATOM 1483 C C . THR A 1 194 ? -15.724 -11.327 4.696 1.00 96.94 194 THR A C 1
ATOM 1485 O O . THR A 1 194 ? -15.864 -11.897 5.782 1.00 96.94 194 THR A O 1
ATOM 1488 N N . GLU A 1 195 ? -15.962 -11.932 3.534 1.00 97.25 195 GLU A N 1
ATOM 1489 C CA . GLU A 1 195 ? -16.255 -13.365 3.390 1.00 97.25 195 GLU A CA 1
ATOM 1490 C C . GLU A 1 195 ? -14.950 -14.157 3.197 1.00 97.25 195 GLU A C 1
ATOM 1492 O O . GLU A 1 195 ? -14.711 -15.164 3.869 1.00 97.25 195 GLU A O 1
ATOM 1497 N N . ASN A 1 196 ? -14.055 -13.651 2.349 1.00 97.19 196 ASN A N 1
ATOM 1498 C CA . ASN A 1 196 ? -12.708 -14.146 2.111 1.00 97.19 196 ASN A CA 1
ATOM 1499 C C . ASN A 1 196 ? -11.719 -13.374 2.983 1.00 97.19 196 ASN A C 1
ATOM 1501 O O . ASN A 1 196 ? -11.411 -12.204 2.750 1.00 97.19 196 ASN A O 1
ATOM 1505 N N . THR A 1 197 ? -11.180 -14.059 3.990 1.00 96.31 197 THR A N 1
ATOM 1506 C CA . THR A 1 197 ? -10.299 -13.447 4.989 1.00 96.31 197 THR A CA 1
ATOM 1507 C C . THR A 1 197 ? -9.045 -12.838 4.345 1.00 96.31 197 THR A C 1
ATOM 1509 O O . THR A 1 197 ? -8.268 -13.584 3.732 1.00 96.31 197 THR A O 1
ATOM 1512 N N . PRO A 1 198 ? -8.793 -11.525 4.531 1.00 97.06 198 PRO A N 1
ATOM 1513 C CA . PRO A 1 198 ? -7.565 -10.891 4.078 1.00 97.06 198 PRO A CA 1
ATOM 1514 C C . PRO A 1 198 ? -6.342 -11.550 4.701 1.00 97.06 198 PRO A C 1
ATOM 1516 O O . PRO A 1 198 ? -6.306 -11.809 5.908 1.00 97.06 198 PRO A O 1
ATOM 1519 N N . ARG A 1 199 ? -5.318 -11.816 3.889 1.00 95.44 199 ARG A N 1
ATOM 1520 C CA . ARG A 1 199 ? -4.058 -12.312 4.428 1.00 95.44 199 ARG A CA 1
ATOM 1521 C C . ARG A 1 199 ? -3.391 -11.223 5.250 1.00 95.44 199 ARG A C 1
ATOM 1523 O O . ARG A 1 199 ? -3.326 -10.078 4.815 1.00 95.44 199 ARG A O 1
ATOM 1530 N N . ASN A 1 200 ? -2.841 -11.585 6.405 1.00 95.00 200 ASN A N 1
ATOM 1531 C CA . ASN A 1 200 ? -2.051 -10.647 7.192 1.00 95.00 200 ASN A CA 1
ATOM 1532 C C . ASN A 1 200 ? -0.833 -10.139 6.393 1.00 95.00 200 ASN A C 1
ATOM 1534 O O . ASN A 1 200 ? -0.096 -10.943 5.818 1.00 95.00 200 ASN A O 1
ATOM 1538 N N . GLY A 1 201 ? -0.646 -8.822 6.345 1.00 93.00 201 GLY A N 1
ATOM 1539 C CA . GLY A 1 201 ? 0.373 -8.158 5.534 1.00 93.00 201 GLY A CA 1
ATOM 1540 C C . GLY A 1 201 ? 0.040 -8.074 4.041 1.00 93.00 201 GLY A C 1
ATOM 1541 O O . GLY A 1 201 ? 0.944 -7.898 3.231 1.00 93.00 201 GLY A O 1
ATOM 1542 N N . THR A 1 202 ? -1.221 -8.264 3.636 1.00 96.12 202 THR A N 1
ATOM 1543 C CA . THR A 1 202 ? -1.613 -8.039 2.237 1.00 96.12 202 THR A CA 1
ATOM 1544 C C . THR A 1 202 ? -1.554 -6.555 1.903 1.00 96.12 202 THR A C 1
ATOM 1546 O O . THR A 1 202 ? -2.036 -5.725 2.673 1.00 96.12 202 THR A O 1
ATOM 1549 N N . ALA A 1 203 ? -1.065 -6.233 0.705 1.00 97.06 203 ALA A N 1
ATOM 1550 C CA . ALA A 1 203 ? -1.289 -4.916 0.133 1.00 97.06 203 ALA A CA 1
ATOM 1551 C C . ALA A 1 203 ? -2.796 -4.639 0.051 1.00 97.06 203 ALA A C 1
ATOM 1553 O O . ALA A 1 203 ? -3.594 -5.560 -0.174 1.00 97.06 203 ALA A O 1
ATOM 1554 N N . LEU A 1 204 ? -3.167 -3.375 0.236 1.00 98.25 204 LEU A N 1
ATOM 1555 C CA . LEU A 1 204 ? -4.535 -2.896 0.109 1.00 98.25 204 LEU A CA 1
ATOM 1556 C C . LEU A 1 204 ? -4.600 -1.847 -0.994 1.00 98.25 204 LEU A C 1
ATOM 1558 O O . LEU A 1 204 ? -3.751 -0.966 -1.079 1.00 98.25 204 LEU A O 1
ATOM 1562 N N . ALA A 1 205 ? -5.650 -1.911 -1.802 1.00 98.44 205 ALA A N 1
ATOM 1563 C CA . ALA A 1 205 ? -5.980 -0.865 -2.757 1.00 98.44 205 ALA A CA 1
ATOM 1564 C C . ALA A 1 205 ? -7.472 -0.548 -2.656 1.00 98.44 205 ALA A C 1
ATOM 1566 O O . ALA A 1 205 ? -8.276 -1.412 -2.306 1.00 98.44 205 ALA A O 1
ATOM 1567 N N . GLY A 1 206 ? -7.857 0.691 -2.943 1.00 97.69 206 GLY A N 1
ATOM 1568 C CA . GLY A 1 206 ? -9.245 1.115 -2.834 1.00 97.69 206 GLY A CA 1
ATOM 1569 C C . GLY A 1 206 ? -9.596 2.159 -3.875 1.00 97.69 206 GLY A C 1
ATOM 1570 O O . GLY A 1 206 ? -8.780 3.011 -4.208 1.00 97.69 206 GLY A O 1
ATOM 1571 N N . ALA A 1 207 ? -10.823 2.090 -4.372 1.00 96.44 207 ALA A N 1
ATOM 1572 C CA . ALA A 1 207 ? -11.418 3.104 -5.227 1.00 96.44 207 ALA A CA 1
ATOM 1573 C C . ALA A 1 207 ? -12.912 3.205 -4.928 1.00 96.44 207 ALA A C 1
ATOM 1575 O O . ALA A 1 207 ? -13.546 2.230 -4.531 1.00 96.44 207 ALA A O 1
ATOM 1576 N N . GLY A 1 208 ? -13.495 4.376 -5.142 1.00 94.56 208 GLY A N 1
ATOM 1577 C CA . GLY A 1 208 ? -14.900 4.597 -4.840 1.00 94.56 208 GLY A CA 1
ATOM 1578 C C . GLY A 1 208 ? -15.393 5.933 -5.358 1.00 94.56 208 GLY A C 1
ATOM 1579 O O . GLY A 1 208 ? -14.618 6.741 -5.868 1.00 94.56 208 GLY A O 1
ATOM 1580 N N . TRP A 1 209 ? -16.695 6.155 -5.233 1.00 93.56 209 TRP A N 1
ATOM 1581 C CA . TRP A 1 209 ? -17.344 7.383 -5.672 1.00 93.56 209 TRP A CA 1
ATOM 1582 C C . TRP A 1 209 ? -18.517 7.740 -4.760 1.00 93.56 209 TRP A C 1
ATOM 1584 O O . TRP A 1 209 ? -18.961 6.945 -3.933 1.00 93.56 209 TRP A O 1
ATOM 1594 N N . TRP A 1 210 ? -18.999 8.968 -4.909 1.00 92.25 210 TRP A N 1
ATOM 1595 C CA . TRP A 1 210 ? -20.229 9.449 -4.294 1.00 92.25 210 TRP A CA 1
ATOM 1596 C C . TRP A 1 210 ? -21.334 9.402 -5.350 1.00 92.25 210 TRP A C 1
ATOM 1598 O O . TRP A 1 210 ? -21.213 10.064 -6.378 1.00 92.25 210 TRP A O 1
ATOM 1608 N N . ASP A 1 211 ? -22.391 8.622 -5.129 1.00 89.88 211 ASP A N 1
ATOM 1609 C CA . ASP A 1 211 ? -23.475 8.435 -6.110 1.00 89.88 211 ASP A CA 1
ATOM 1610 C C . ASP A 1 211 ? -24.614 9.462 -5.980 1.00 89.88 211 ASP A C 1
ATOM 1612 O O . ASP A 1 211 ? -25.663 9.293 -6.592 1.00 89.88 211 ASP A O 1
ATOM 1616 N N . THR A 1 212 ? -24.390 10.538 -5.215 1.00 90.12 212 THR A N 1
ATOM 1617 C CA . THR A 1 212 ? -25.358 11.553 -4.747 1.00 90.12 212 THR A CA 1
ATOM 1618 C C . THR A 1 212 ? -26.162 11.201 -3.495 1.00 90.12 212 THR A C 1
ATOM 1620 O O . THR A 1 212 ? -26.632 12.123 -2.824 1.00 90.12 212 THR A O 1
ATOM 1623 N N . GLU A 1 213 ? -26.236 9.929 -3.104 1.00 92.81 213 GLU A N 1
ATOM 1624 C CA . GLU A 1 213 ? -26.952 9.480 -1.904 1.00 92.81 213 GLU A CA 1
ATOM 1625 C C . GLU A 1 213 ? -26.027 8.843 -0.865 1.00 92.81 213 GLU A C 1
ATOM 1627 O O . GLU A 1 213 ? -26.205 9.056 0.337 1.00 92.81 213 GLU A O 1
ATOM 1632 N N . LYS A 1 214 ? -25.033 8.077 -1.314 1.00 94.44 214 LYS A N 1
ATOM 1633 C CA . LYS A 1 214 ? -24.104 7.305 -0.489 1.00 94.44 214 LYS A CA 1
ATOM 1634 C C . LYS A 1 214 ? -22.726 7.194 -1.151 1.00 94.44 214 LYS A C 1
ATOM 1636 O O . LYS A 1 214 ? -22.543 7.411 -2.348 1.00 94.44 214 LYS A O 1
ATOM 1641 N N . ILE A 1 215 ? -21.719 6.869 -0.339 1.00 95.38 215 ILE A N 1
ATOM 1642 C CA . ILE A 1 215 ? -20.410 6.462 -0.859 1.00 95.38 215 ILE A CA 1
ATOM 1643 C C . ILE A 1 215 ? -20.482 4.993 -1.267 1.00 95.38 215 ILE A C 1
ATOM 1645 O O . ILE A 1 215 ? -20.928 4.151 -0.485 1.00 95.38 215 ILE A O 1
ATOM 1649 N N . ILE A 1 216 ? -19.985 4.701 -2.462 1.00 96.44 216 ILE A N 1
ATOM 1650 C CA . ILE A 1 216 ? -19.676 3.352 -2.917 1.00 96.44 216 ILE A CA 1
ATOM 1651 C C . ILE A 1 216 ? -18.172 3.136 -2.797 1.00 96.44 216 ILE A C 1
ATOM 1653 O O . ILE A 1 216 ? -17.387 3.992 -3.213 1.00 96.44 216 ILE A O 1
ATOM 1657 N N . ALA A 1 217 ? -17.769 2.002 -2.229 1.00 97.75 217 ALA A N 1
ATOM 1658 C CA . ALA A 1 217 ? -16.370 1.657 -2.026 1.00 97.75 217 ALA A CA 1
ATOM 1659 C C . ALA A 1 217 ? -16.065 0.259 -2.568 1.00 97.75 217 ALA A C 1
ATOM 1661 O O . ALA A 1 217 ? -16.729 -0.710 -2.213 1.00 97.75 217 ALA A O 1
ATOM 1662 N N . SER A 1 218 ? -15.005 0.163 -3.361 1.00 98.12 218 SER A N 1
ATOM 1663 C CA . SER A 1 218 ? -14.392 -1.088 -3.793 1.00 98.12 218 SER A CA 1
ATOM 1664 C C . SER A 1 218 ? -13.014 -1.198 -3.176 1.00 98.12 218 SER A C 1
ATOM 1666 O O . SER A 1 218 ? -12.139 -0.374 -3.447 1.00 98.12 218 SER A O 1
ATOM 1668 N N . ILE A 1 219 ? -12.836 -2.210 -2.336 1.00 98.75 219 ILE A N 1
ATOM 1669 C CA . ILE A 1 219 ? -11.592 -2.468 -1.610 1.00 98.75 219 ILE A CA 1
ATOM 1670 C C . ILE A 1 219 ? -11.027 -3.791 -2.115 1.00 98.75 219 ILE A C 1
ATOM 1672 O O . ILE A 1 219 ? -11.772 -4.751 -2.320 1.00 98.75 219 ILE A O 1
ATOM 1676 N N . PHE A 1 220 ? -9.719 -3.824 -2.345 1.00 98.75 220 PHE A N 1
ATOM 1677 C CA . PHE A 1 220 ? -9.006 -4.939 -2.951 1.00 98.75 220 PHE A CA 1
ATOM 1678 C C . PHE A 1 220 ? -7.926 -5.444 -2.007 1.00 98.75 220 PHE A C 1
ATOM 1680 O O . PHE A 1 220 ? -7.171 -4.653 -1.437 1.00 98.75 220 PHE A O 1
ATOM 1687 N N . TRP A 1 221 ? -7.848 -6.763 -1.868 1.00 98.56 221 TRP A N 1
ATOM 1688 C CA . TRP A 1 221 ? -6.850 -7.438 -1.046 1.00 98.56 221 TRP A CA 1
ATOM 1689 C C . TRP A 1 221 ? -6.534 -8.819 -1.610 1.00 98.56 221 TRP A C 1
ATOM 1691 O O . TRP A 1 221 ? -7.264 -9.352 -2.446 1.00 98.56 221 TRP A O 1
ATOM 1701 N N . GLN A 1 222 ? -5.457 -9.420 -1.120 1.00 98.25 222 GLN A N 1
ATOM 1702 C CA . GLN A 1 222 ? -5.160 -10.823 -1.345 1.00 98.25 222 GLN A CA 1
ATOM 1703 C C . GLN A 1 222 ? -5.620 -11.649 -0.141 1.00 98.25 222 GLN A C 1
ATOM 1705 O O . GLN A 1 222 ? -5.285 -11.349 1.011 1.00 98.25 222 GLN A O 1
ATOM 1710 N N . ALA A 1 223 ? -6.421 -12.678 -0.392 1.00 97.62 223 ALA A N 1
ATOM 1711 C CA . ALA A 1 223 ? -6.911 -13.589 0.632 1.00 97.62 223 ALA A CA 1
ATOM 1712 C C . ALA A 1 223 ? -5.827 -14.593 1.070 1.00 97.62 223 ALA A C 1
ATOM 1714 O O . ALA A 1 223 ? -4.766 -14.718 0.453 1.00 97.62 223 ALA A O 1
ATOM 1715 N N . ASN A 1 224 ? -6.080 -15.317 2.165 1.00 93.94 224 ASN A N 1
ATOM 1716 C CA . ASN A 1 224 ? -5.139 -16.304 2.721 1.00 93.94 224 ASN A CA 1
ATOM 1717 C C . ASN A 1 224 ? -4.736 -17.422 1.744 1.00 93.94 224 ASN A C 1
ATOM 1719 O O . ASN A 1 224 ? -3.658 -17.996 1.890 1.00 93.94 224 ASN A O 1
ATOM 1723 N N . ASP A 1 225 ? -5.589 -17.740 0.775 1.00 93.31 225 ASP A N 1
ATOM 1724 C CA . ASP A 1 225 ? -5.337 -18.726 -0.278 1.00 93.31 225 ASP A CA 1
ATOM 1725 C C . ASP A 1 225 ? -4.590 -18.146 -1.496 1.00 93.31 225 ASP A C 1
ATOM 1727 O O . ASP A 1 225 ? -4.259 -18.887 -2.418 1.00 93.31 225 ASP A O 1
ATOM 1731 N N . GLY A 1 226 ? -4.271 -16.847 -1.482 1.00 95.12 226 GLY A N 1
ATOM 1732 C CA . GLY A 1 226 ? -3.524 -16.154 -2.534 1.00 95.12 226 GLY A CA 1
ATOM 1733 C C . GLY A 1 226 ? -4.394 -15.504 -3.611 1.00 95.12 226 GLY A C 1
ATOM 1734 O O . GLY A 1 226 ? -3.855 -14.780 -4.451 1.00 95.12 226 GLY A O 1
ATOM 1735 N N . VAL A 1 227 ? -5.713 -15.704 -3.576 1.00 97.75 227 VAL A N 1
ATOM 1736 C CA . VAL A 1 227 ? -6.659 -15.117 -4.533 1.00 97.75 227 VAL A CA 1
ATOM 1737 C C . VAL A 1 227 ? -6.800 -13.617 -4.272 1.00 97.75 227 VAL A C 1
ATOM 1739 O O . VAL A 1 227 ? -6.958 -13.184 -3.132 1.00 97.75 227 VAL A O 1
ATOM 1742 N N . ILE A 1 228 ? -6.760 -12.804 -5.329 1.00 98.75 228 ILE A N 1
ATOM 1743 C CA . ILE A 1 228 ? -7.114 -11.380 -5.250 1.00 98.75 228 ILE A CA 1
ATOM 1744 C C . ILE A 1 228 ? -8.636 -11.260 -5.229 1.00 98.75 228 ILE A C 1
ATOM 1746 O O . ILE A 1 228 ? -9.316 -11.811 -6.104 1.00 98.75 228 ILE A O 1
ATOM 1750 N N . VAL A 1 229 ? -9.135 -10.527 -4.238 1.00 98.75 229 VAL A N 1
ATOM 1751 C CA . VAL A 1 229 ? -10.550 -10.327 -3.927 1.00 98.75 229 VAL A CA 1
ATOM 1752 C C . VAL A 1 229 ? -10.909 -8.848 -4.054 1.00 98.75 229 VAL A C 1
ATOM 1754 O O . VAL A 1 229 ? -10.106 -7.974 -3.725 1.00 98.75 229 VAL A O 1
ATOM 1757 N N . ASN A 1 230 ? -12.127 -8.574 -4.516 1.00 98.69 230 ASN A N 1
ATOM 1758 C CA . ASN A 1 230 ? -12.767 -7.269 -4.447 1.00 98.69 230 ASN A CA 1
ATOM 1759 C C . ASN A 1 230 ? -13.999 -7.345 -3.543 1.00 98.69 230 ASN A C 1
ATOM 1761 O O . ASN A 1 230 ? -14.960 -8.039 -3.865 1.00 98.69 230 ASN A O 1
ATOM 1765 N N . GLY A 1 231 ? -13.985 -6.597 -2.444 1.00 98.50 231 GLY A N 1
ATOM 1766 C CA . GLY A 1 231 ? -15.185 -6.311 -1.666 1.00 98.50 231 GLY A CA 1
ATOM 1767 C C . GLY A 1 231 ? -15.835 -5.021 -2.153 1.00 98.50 231 GLY A C 1
ATOM 1768 O O . GLY A 1 231 ? -15.177 -3.979 -2.213 1.00 98.50 231 GLY A O 1
ATOM 1769 N N . TYR A 1 232 ? -17.119 -5.100 -2.482 1.00 97.75 232 TYR A N 1
ATOM 1770 C CA . TYR A 1 232 ? -17.956 -3.997 -2.934 1.00 97.75 232 TYR A CA 1
ATOM 1771 C C . TYR A 1 232 ? -18.929 -3.602 -1.820 1.00 97.75 232 TYR A C 1
ATOM 1773 O O . TYR A 1 232 ? -19.754 -4.406 -1.371 1.00 97.75 232 TYR A O 1
ATOM 1781 N N . TYR A 1 233 ? -18.834 -2.354 -1.373 1.00 98.44 233 TYR A N 1
ATOM 1782 C CA . TYR A 1 233 ? -19.510 -1.853 -0.185 1.00 98.44 233 TYR A CA 1
ATOM 1783 C C . TYR A 1 233 ? -20.322 -0.601 -0.475 1.00 98.44 233 TYR A C 1
ATOM 1785 O O . TYR A 1 233 ? -19.925 0.271 -1.248 1.00 98.44 233 TYR A O 1
ATOM 1793 N N . GLU A 1 234 ? -21.422 -0.476 0.253 1.00 97.88 234 GLU A N 1
ATOM 1794 C CA . GLU A 1 234 ? -22.241 0.725 0.281 1.00 97.88 234 GLU A CA 1
ATOM 1795 C C . GLU A 1 234 ? -22.166 1.380 1.654 1.00 97.88 234 GLU A C 1
ATOM 1797 O O . GLU A 1 234 ? -22.296 0.723 2.691 1.00 97.88 234 GLU A O 1
ATOM 1802 N N . CYS A 1 235 ? -21.989 2.694 1.681 1.00 97.69 235 CYS A N 1
ATOM 1803 C CA . CYS A 1 235 ? -21.992 3.431 2.926 1.00 97.69 235 CYS A CA 1
ATOM 1804 C C . CYS A 1 235 ? -23.402 3.535 3.509 1.00 97.69 235 CYS A C 1
ATOM 1806 O O . CYS A 1 235 ? -24.317 4.086 2.894 1.00 97.69 235 CYS A O 1
ATOM 1808 N N . ASN A 1 236 ? -23.568 3.095 4.754 1.00 96.88 236 ASN A N 1
ATOM 1809 C CA . ASN A 1 236 ? -24.705 3.503 5.560 1.00 96.88 236 ASN A CA 1
ATOM 1810 C C . ASN A 1 236 ? -24.464 4.931 6.062 1.00 96.88 236 ASN A C 1
ATOM 1812 O O . ASN A 1 236 ? -23.756 5.144 7.047 1.00 96.88 236 ASN A O 1
ATOM 1816 N N . MET A 1 237 ? -25.087 5.908 5.401 1.00 93.94 237 MET A N 1
ATOM 1817 C CA . MET A 1 237 ? -24.893 7.330 5.704 1.00 93.94 237 MET A CA 1
ATOM 1818 C C . MET A 1 237 ? -25.330 7.739 7.115 1.00 93.94 237 MET A C 1
ATOM 1820 O O . MET A 1 237 ? -24.854 8.749 7.631 1.00 93.94 237 MET A O 1
ATOM 1824 N N . THR A 1 238 ? -26.198 6.961 7.768 1.00 94.06 238 THR A N 1
ATOM 1825 C CA . THR A 1 238 ? -26.619 7.217 9.151 1.00 94.06 238 THR A CA 1
ATOM 1826 C C . THR A 1 238 ? -25.572 6.751 10.155 1.00 94.06 238 THR A C 1
ATOM 1828 O O . THR A 1 238 ? -25.303 7.452 11.126 1.00 94.06 238 THR A O 1
ATOM 1831 N N . THR A 1 239 ? -24.986 5.570 9.947 1.00 94.12 239 THR A N 1
ATOM 1832 C CA . THR A 1 239 ? -24.043 4.979 10.912 1.00 94.12 239 THR A CA 1
ATOM 1833 C C . THR A 1 239 ? -22.579 5.239 10.574 1.00 94.12 239 THR A C 1
ATOM 1835 O O . THR A 1 239 ? -21.727 4.977 11.414 1.00 94.12 239 THR A O 1
ATOM 1838 N N . GLY A 1 240 ? -22.272 5.674 9.350 1.00 93.75 240 GLY A N 1
ATOM 1839 C CA . GLY A 1 240 ? -20.904 5.824 8.853 1.00 93.75 240 GLY A CA 1
ATOM 1840 C C . GLY A 1 240 ? -20.174 4.506 8.610 1.00 93.75 240 GLY A C 1
ATOM 1841 O O . GLY A 1 240 ? -18.951 4.500 8.507 1.00 93.75 240 GLY A O 1
ATOM 1842 N N . LYS A 1 241 ? -20.905 3.389 8.516 1.00 96.62 241 LYS A N 1
ATOM 1843 C CA . LYS A 1 241 ? -20.325 2.052 8.320 1.00 96.62 241 LYS A CA 1
ATOM 1844 C C . LYS A 1 241 ? -20.500 1.588 6.883 1.00 96.62 241 LYS A C 1
ATOM 1846 O O . LYS A 1 241 ? -21.569 1.776 6.303 1.00 96.62 241 LYS A O 1
ATOM 1851 N N . LEU A 1 242 ? -19.469 0.952 6.343 1.00 97.62 242 LEU A N 1
ATOM 1852 C CA . LEU A 1 242 ? -19.525 0.245 5.072 1.00 97.62 242 LEU A CA 1
ATOM 1853 C C . LEU A 1 242 ? -20.299 -1.060 5.263 1.00 97.62 242 LEU A C 1
ATOM 1855 O O . LEU A 1 242 ? -19.976 -1.859 6.139 1.00 97.62 242 LEU A O 1
ATOM 1859 N N . LYS A 1 243 ? -21.333 -1.258 4.450 1.00 97.81 243 LYS A N 1
ATOM 1860 C CA . LYS A 1 243 ? -22.126 -2.482 4.396 1.00 97.81 243 LYS A CA 1
ATOM 1861 C C . LYS A 1 243 ? -21.701 -3.277 3.170 1.00 97.81 243 LYS A C 1
ATOM 1863 O O . LYS A 1 243 ? -21.751 -2.747 2.061 1.00 97.81 243 LYS A O 1
ATOM 1868 N N . LEU A 1 244 ? -21.317 -4.536 3.370 1.00 97.69 244 LEU A N 1
ATOM 1869 C CA . LEU A 1 244 ? -20.987 -5.435 2.269 1.00 97.69 244 LEU A CA 1
ATOM 1870 C C . LEU A 1 244 ? -22.213 -5.624 1.369 1.00 97.69 244 LEU A C 1
ATOM 1872 O O . LEU A 1 244 ? -23.293 -5.986 1.843 1.00 97.69 244 LEU A O 1
ATOM 1876 N N . ASN A 1 245 ? -22.036 -5.345 0.082 1.00 96.81 245 ASN A N 1
ATOM 1877 C CA . ASN A 1 245 ? -23.049 -5.562 -0.944 1.00 96.81 245 ASN A CA 1
ATOM 1878 C C . ASN A 1 245 ? -22.676 -6.734 -1.865 1.00 96.81 245 ASN A C 1
ATOM 1880 O O . ASN A 1 245 ? -23.564 -7.436 -2.336 1.00 96.81 245 ASN A O 1
ATOM 1884 N N . GLY A 1 246 ? -21.383 -6.994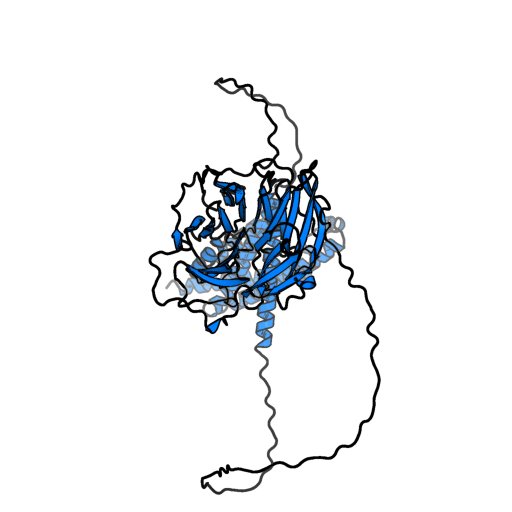 -2.064 1.00 96.75 246 GLY A N 1
ATOM 1885 C CA . GLY A 1 246 ? -20.902 -8.211 -2.715 1.00 96.75 246 GLY A CA 1
ATOM 1886 C C . GLY A 1 246 ? -19.399 -8.390 -2.550 1.00 96.75 246 GLY A C 1
ATOM 1887 O O . GLY A 1 246 ? -18.677 -7.411 -2.364 1.00 96.75 246 GLY A O 1
ATOM 1888 N N . GLU A 1 247 ? -18.929 -9.630 -2.624 1.00 97.94 247 GLU A N 1
ATOM 1889 C CA . GLU A 1 247 ? -17.508 -9.959 -2.577 1.00 97.94 247 GLU A CA 1
ATOM 1890 C C . GLU A 1 247 ? -17.144 -10.931 -3.703 1.00 97.94 247 GLU A C 1
ATOM 1892 O O . GLU A 1 247 ? -17.831 -11.928 -3.924 1.00 97.94 247 GLU A O 1
ATOM 1897 N N . TYR A 1 248 ? -16.072 -10.626 -4.436 1.00 97.56 248 TYR A N 1
ATOM 1898 C CA . TYR A 1 248 ? -15.739 -11.300 -5.689 1.00 97.56 248 TYR A CA 1
ATOM 1899 C C . TYR A 1 248 ? -14.278 -11.742 -5.708 1.00 97.56 248 TYR A C 1
ATOM 1901 O O . TYR A 1 248 ? -13.369 -10.941 -5.494 1.00 97.56 248 TYR A O 1
ATOM 1909 N N . THR A 1 249 ? -14.031 -13.008 -6.035 1.00 97.94 249 THR A N 1
ATOM 1910 C CA . THR A 1 249 ? -12.690 -13.564 -6.264 1.00 97.94 249 THR A CA 1
ATOM 1911 C C . THR A 1 249 ? -12.201 -13.200 -7.669 1.00 97.94 249 THR A C 1
ATOM 1913 O O . THR A 1 249 ? -12.218 -14.004 -8.605 1.00 97.94 249 THR A O 1
ATOM 1916 N N . ILE A 1 250 ? -11.790 -11.942 -7.840 1.00 98.38 250 ILE A N 1
ATOM 1917 C CA . ILE A 1 250 ? -11.559 -11.333 -9.159 1.00 98.38 250 ILE A CA 1
ATOM 1918 C C . ILE A 1 250 ? -10.466 -12.026 -9.971 1.00 98.38 250 ILE A C 1
ATOM 1920 O O . ILE A 1 250 ? -10.608 -12.157 -11.178 1.00 98.38 250 ILE A O 1
ATOM 1924 N N . SER A 1 251 ? -9.419 -12.536 -9.317 1.00 98.44 251 SER A N 1
ATOM 1925 C CA . SER A 1 251 ? -8.344 -13.265 -10.014 1.00 98.44 251 SER A CA 1
ATOM 1926 C C . SER A 1 251 ? -8.786 -14.628 -10.549 1.00 98.44 251 SER A C 1
ATOM 1928 O O . SER A 1 251 ? -8.352 -15.020 -11.627 1.00 98.44 251 SER A O 1
ATOM 1930 N N . LEU A 1 252 ? -9.694 -15.319 -9.851 1.00 97.44 252 LEU A N 1
ATOM 1931 C CA . LEU A 1 252 ? -10.295 -16.556 -10.360 1.00 97.44 252 LEU A CA 1
ATOM 1932 C C . LEU A 1 252 ? -11.278 -16.262 -11.492 1.00 97.44 252 LEU A C 1
ATOM 1934 O O . LEU A 1 252 ? -11.278 -16.964 -12.495 1.00 97.44 252 LEU A O 1
ATOM 1938 N N . THR A 1 253 ? -12.084 -15.210 -11.338 1.00 97.56 253 THR A N 1
ATOM 1939 C CA . THR A 1 253 ? -13.075 -14.797 -12.345 1.00 97.56 253 THR A CA 1
ATOM 1940 C C . THR A 1 253 ? -12.404 -14.357 -13.646 1.00 97.56 253 THR A C 1
ATOM 1942 O O . THR A 1 253 ? -12.869 -14.709 -14.722 1.00 97.56 253 THR A O 1
ATOM 1945 N N . ALA A 1 254 ? -11.287 -13.634 -13.543 1.00 97.81 254 ALA A N 1
ATOM 1946 C CA . ALA A 1 254 ? -10.479 -13.201 -14.677 1.00 97.81 254 ALA A CA 1
ATOM 1947 C C . ALA A 1 254 ? -9.632 -14.322 -15.306 1.00 97.81 254 ALA A C 1
ATOM 1949 O O . ALA A 1 254 ? -8.981 -14.069 -16.317 1.00 97.81 254 ALA A O 1
ATOM 1950 N N . GLU A 1 255 ? -9.613 -15.520 -14.707 1.00 97.69 255 GLU A N 1
ATOM 1951 C CA . GLU A 1 255 ? -8.817 -16.675 -15.144 1.00 97.69 255 GLU A CA 1
ATOM 1952 C C . GLU A 1 255 ? -7.322 -16.350 -15.328 1.00 97.69 255 GLU A C 1
ATOM 1954 O O . GLU A 1 255 ? -6.669 -16.829 -16.257 1.00 97.69 255 GLU A O 1
ATOM 1959 N N . VAL A 1 256 ? -6.760 -15.521 -14.437 1.00 97.69 256 VAL A N 1
ATOM 1960 C CA . VAL A 1 256 ? -5.349 -15.122 -14.543 1.00 97.69 256 VAL A CA 1
ATOM 1961 C C . VAL A 1 256 ? -4.420 -16.314 -14.316 1.00 97.69 256 VAL A C 1
ATOM 1963 O O . VAL A 1 256 ? -4.654 -17.148 -13.442 1.00 97.69 256 VAL A O 1
ATOM 1966 N N . GLU A 1 257 ? -3.319 -16.366 -15.066 1.00 96.56 257 GLU A N 1
ATOM 1967 C CA . GLU A 1 257 ? -2.382 -17.499 -15.034 1.00 96.56 257 GLU A CA 1
ATOM 1968 C C . GLU A 1 257 ? -1.741 -17.714 -13.653 1.00 96.56 257 GLU A C 1
ATOM 1970 O O . GLU A 1 257 ? -1.619 -18.845 -13.186 1.00 96.56 257 GLU A O 1
ATOM 1975 N N . SER A 1 258 ? -1.300 -16.633 -13.002 1.00 97.31 258 SER A N 1
ATOM 1976 C CA . SER A 1 258 ? -0.694 -16.692 -11.671 1.00 97.31 258 SER A CA 1
ATOM 1977 C C . SER A 1 258 ? -0.709 -15.341 -10.960 1.00 97.31 258 SER A C 1
ATOM 1979 O O . SER A 1 258 ? -0.721 -14.283 -11.595 1.00 97.31 258 SER A O 1
ATOM 1981 N N . VAL A 1 259 ? -0.661 -15.384 -9.627 1.00 98.25 259 VAL A N 1
ATOM 1982 C CA . VAL A 1 259 ? -0.545 -14.223 -8.735 1.00 98.25 259 VAL A CA 1
ATOM 1983 C C . VAL A 1 259 ? 0.618 -14.477 -7.775 1.00 98.25 259 VAL A C 1
ATOM 1985 O O . VAL A 1 259 ? 0.685 -15.534 -7.150 1.00 98.25 259 VAL A O 1
ATOM 1988 N N . HIS A 1 260 ? 1.533 -13.515 -7.638 1.00 97.88 260 HIS A N 1
ATOM 1989 C CA . HIS A 1 260 ? 2.621 -13.600 -6.666 1.00 97.88 260 HIS A CA 1
ATOM 1990 C C . HIS A 1 260 ? 2.053 -13.724 -5.256 1.00 97.88 260 HIS A C 1
ATOM 1992 O O . HIS A 1 260 ? 1.081 -13.044 -4.910 1.00 97.88 260 HIS A O 1
ATOM 1998 N N . ASN A 1 261 ? 2.693 -14.529 -4.407 1.00 94.62 261 ASN A N 1
ATOM 1999 C CA . ASN A 1 261 ? 2.246 -14.650 -3.030 1.00 94.62 261 ASN A CA 1
ATOM 2000 C C . ASN A 1 261 ? 2.270 -13.276 -2.353 1.00 94.62 261 ASN A C 1
ATOM 2002 O O . ASN A 1 261 ? 1.274 -12.909 -1.796 1.00 94.62 261 ASN A O 1
ATOM 2006 N N . GLU A 1 262 ? 3.298 -12.454 -2.456 1.00 93.75 262 GLU A N 1
ATOM 2007 C CA . GLU A 1 262 ? 3.358 -11.130 -1.812 1.00 93.75 262 GLU A CA 1
ATOM 2008 C C . GLU A 1 262 ? 3.038 -9.997 -2.794 1.00 93.75 262 GLU A C 1
ATOM 2010 O O . GLU A 1 262 ? 3.748 -9.002 -2.859 1.00 93.75 262 GLU A O 1
ATOM 2015 N N . SER A 1 263 ? 2.027 -10.172 -3.649 1.00 97.31 263 SER A N 1
ATOM 2016 C CA . SER A 1 263 ? 1.711 -9.154 -4.652 1.00 97.31 263 SER A CA 1
ATOM 2017 C C . SER A 1 263 ? 1.326 -7.825 -3.998 1.00 97.31 263 SER A C 1
ATOM 2019 O O . SER A 1 263 ? 0.374 -7.767 -3.221 1.00 97.31 263 SER A O 1
ATOM 2021 N N . GLY A 1 264 ? 1.979 -6.733 -4.406 1.00 97.50 264 GLY A N 1
ATOM 2022 C CA . GLY A 1 264 ? 1.387 -5.403 -4.270 1.00 97.50 264 GLY A CA 1
ATOM 2023 C C . GLY A 1 264 ? 0.086 -5.279 -5.052 1.00 97.50 264 GLY A C 1
ATOM 2024 O O . GLY A 1 264 ? -0.164 -6.057 -5.978 1.00 97.50 264 GLY A O 1
ATOM 2025 N N . LEU A 1 265 ? -0.719 -4.286 -4.689 1.00 98.50 265 LEU A N 1
ATOM 2026 C CA . LEU A 1 265 ? -1.977 -3.967 -5.352 1.00 98.50 265 LEU A CA 1
ATOM 2027 C C . LEU A 1 265 ? -2.075 -2.461 -5.567 1.00 98.50 265 LEU A C 1
ATOM 2029 O O . LEU A 1 265 ? -1.768 -1.679 -4.672 1.00 98.50 265 LEU A O 1
ATOM 2033 N N . ALA A 1 266 ? -2.549 -2.067 -6.742 1.00 98.50 266 ALA A N 1
ATOM 2034 C CA . ALA A 1 266 ? -2.943 -0.697 -7.037 1.00 98.50 266 ALA A CA 1
ATOM 2035 C C . ALA A 1 266 ? -4.184 -0.716 -7.930 1.00 98.50 266 ALA A C 1
ATOM 2037 O O . ALA A 1 266 ? -4.383 -1.667 -8.690 1.00 98.50 266 ALA A O 1
ATOM 2038 N N . VAL A 1 267 ? -5.024 0.313 -7.843 1.00 97.81 267 VAL A N 1
ATOM 2039 C CA . VAL A 1 267 ? -6.272 0.371 -8.609 1.00 97.81 267 VAL A CA 1
ATOM 2040 C C . VAL A 1 267 ? -6.528 1.761 -9.170 1.00 97.81 267 VAL A C 1
ATOM 2042 O O . VAL A 1 267 ? -6.344 2.756 -8.476 1.00 97.81 267 VAL A O 1
ATOM 2045 N N . ASP A 1 268 ? -7.002 1.808 -10.413 1.00 94.88 268 ASP A N 1
ATOM 2046 C CA . ASP A 1 268 ? -7.619 2.989 -11.013 1.00 94.88 268 ASP A CA 1
ATOM 2047 C C . ASP A 1 268 ? -9.097 2.711 -11.332 1.00 94.88 268 ASP A C 1
ATOM 2049 O O . ASP A 1 268 ? -9.453 1.623 -11.796 1.00 94.88 268 ASP A O 1
ATOM 2053 N N . LEU A 1 269 ? -9.954 3.713 -11.105 1.00 92.75 269 LEU A N 1
ATOM 2054 C CA . LEU A 1 269 ? -11.371 3.717 -11.486 1.00 92.75 269 LEU A CA 1
ATOM 2055 C C . LEU A 1 269 ? -11.599 4.750 -12.597 1.00 92.75 269 LEU A C 1
ATOM 2057 O O . LEU A 1 269 ? -11.387 5.948 -12.402 1.00 92.75 269 LEU A O 1
ATOM 2061 N N . LEU A 1 270 ? -12.025 4.275 -13.767 1.00 88.94 270 LEU A N 1
ATOM 2062 C CA . LEU A 1 270 ? -12.074 5.049 -15.013 1.00 88.94 270 LEU A CA 1
ATOM 2063 C C . LEU A 1 270 ? -13.471 5.635 -15.320 1.00 88.94 270 LEU A C 1
ATOM 2065 O O . LEU A 1 270 ? -13.645 6.276 -16.354 1.00 88.94 270 LEU A O 1
ATOM 2069 N N . GLY A 1 271 ? -14.457 5.453 -14.434 1.00 79.62 271 GLY A N 1
ATOM 2070 C CA . GLY A 1 271 ? -15.861 5.843 -14.657 1.00 79.62 271 GLY A CA 1
ATOM 2071 C C . GLY A 1 271 ? -16.721 4.686 -15.184 1.00 79.62 271 GLY A C 1
ATOM 2072 O O . GLY A 1 271 ? -16.318 3.536 -15.059 1.00 79.62 271 GLY A O 1
ATOM 2073 N N . GLY A 1 272 ? -17.907 4.969 -15.734 1.00 63.78 272 GLY A N 1
ATOM 2074 C CA . GLY A 1 272 ? -18.825 3.952 -16.290 1.00 63.78 272 GLY A CA 1
ATOM 2075 C C . GLY A 1 272 ? -18.743 3.793 -17.817 1.00 63.78 272 GLY A C 1
ATOM 2076 O O . GLY A 1 272 ? -18.156 4.641 -18.493 1.00 63.78 272 GLY A O 1
ATOM 2077 N N . GLY A 1 273 ? -19.364 2.732 -18.351 1.00 58.25 273 GLY A N 1
ATOM 2078 C CA . GLY A 1 273 ? -19.438 2.410 -19.789 1.00 58.25 273 GLY A CA 1
ATOM 2079 C C . GLY A 1 273 ? -18.372 1.420 -20.287 1.00 58.25 273 GLY A C 1
ATOM 2080 O O . GLY A 1 273 ? -17.497 1.013 -19.523 1.00 58.25 273 GLY A O 1
ATOM 2081 N N . ASP A 1 274 ? -18.421 1.080 -21.582 1.00 56.16 274 ASP A N 1
ATOM 2082 C CA . ASP A 1 274 ? -17.663 -0.006 -22.245 1.00 56.16 274 ASP A CA 1
ATOM 2083 C C . ASP A 1 274 ? -16.135 0.090 -22.054 1.00 56.16 274 ASP A C 1
ATOM 2085 O O . ASP A 1 274 ? -15.405 -0.897 -22.082 1.00 56.16 274 ASP A O 1
ATOM 2089 N N . ASP A 1 275 ? -15.631 1.308 -21.844 1.00 62.28 275 ASP A N 1
ATOM 2090 C CA . ASP A 1 275 ? -14.210 1.614 -21.665 1.00 62.28 275 ASP A CA 1
ATOM 2091 C C . ASP A 1 275 ? -13.837 2.027 -20.227 1.00 62.28 275 ASP A C 1
ATOM 2093 O O . ASP A 1 275 ? -12.674 2.354 -19.957 1.00 62.28 275 ASP A O 1
ATOM 2097 N N . GLY A 1 276 ? -14.814 2.018 -19.317 1.00 81.19 276 GLY A N 1
ATOM 2098 C CA . GLY A 1 276 ? -14.697 2.428 -17.921 1.00 81.19 276 GLY A CA 1
ATOM 2099 C C . GLY A 1 276 ? -14.247 1.308 -16.976 1.00 81.19 276 GLY A C 1
ATOM 2100 O O . GLY A 1 276 ? -13.438 0.439 -17.319 1.00 81.19 276 GLY A O 1
ATOM 2101 N N . GLY A 1 277 ? -14.760 1.373 -15.749 1.00 90.62 277 GLY A N 1
ATOM 2102 C CA . GLY A 1 277 ? -14.598 0.399 -14.677 1.00 90.62 277 GLY A CA 1
ATOM 2103 C C . GLY A 1 277 ? -13.224 0.406 -14.005 1.00 90.62 277 GLY A C 1
ATOM 2104 O O . GLY A 1 277 ? -12.557 1.441 -13.916 1.00 90.62 277 GLY A O 1
ATOM 2105 N N . TYR A 1 278 ? -12.817 -0.754 -13.488 1.00 95.19 278 TYR A N 1
ATOM 2106 C CA . TYR A 1 278 ? -11.613 -0.903 -12.668 1.00 95.19 278 TYR A CA 1
ATOM 2107 C C . TYR A 1 278 ? -10.427 -1.406 -13.480 1.00 95.19 278 TYR A C 1
ATOM 2109 O O . TYR A 1 278 ? -10.572 -2.275 -14.344 1.00 95.19 278 TYR A O 1
ATOM 2117 N N . ARG A 1 279 ? -9.233 -0.912 -13.157 1.00 96.00 279 ARG A N 1
ATOM 2118 C CA . ARG A 1 279 ? -7.955 -1.502 -13.569 1.00 96.00 279 ARG A CA 1
ATOM 2119 C C . ARG A 1 279 ? -7.170 -1.832 -12.313 1.00 96.00 279 ARG A C 1
ATOM 2121 O O . ARG A 1 279 ? -6.801 -0.923 -11.579 1.00 96.00 279 ARG A O 1
ATOM 2128 N N . VAL A 1 280 ? -6.973 -3.122 -12.053 1.00 98.44 280 VAL A N 1
ATOM 2129 C CA . VAL A 1 280 ? -6.261 -3.618 -10.869 1.00 98.44 280 VAL A CA 1
ATOM 2130 C C . VAL A 1 280 ? -4.908 -4.146 -11.307 1.00 98.44 280 VAL A C 1
ATOM 2132 O O . VAL A 1 280 ? -4.828 -5.053 -12.135 1.00 98.44 280 VAL A O 1
ATOM 2135 N N . PHE A 1 281 ? -3.852 -3.576 -10.744 1.00 98.75 281 PHE A N 1
ATOM 2136 C CA . PHE A 1 281 ? -2.470 -3.933 -11.029 1.00 98.75 281 PHE A CA 1
ATOM 2137 C C . PHE A 1 281 ? -1.923 -4.841 -9.940 1.00 98.75 281 PHE A C 1
ATOM 2139 O O . PHE A 1 281 ? -2.145 -4.598 -8.754 1.00 98.75 281 PHE A O 1
ATOM 2146 N N . TYR A 1 282 ? -1.213 -5.884 -10.357 1.00 98.81 282 TYR A N 1
ATOM 2147 C CA . TYR A 1 282 ? -0.694 -6.916 -9.469 1.00 98.81 282 TYR A CA 1
ATOM 2148 C C . TYR A 1 282 ? 0.559 -7.570 -10.066 1.00 98.81 282 TYR A C 1
ATOM 2150 O O . TYR A 1 282 ? 0.921 -7.323 -11.219 1.00 98.81 282 TYR A O 1
ATOM 2158 N N . HIS A 1 283 ? 1.220 -8.411 -9.277 1.00 98.69 283 HIS A N 1
ATOM 2159 C CA . HIS A 1 283 ? 2.380 -9.196 -9.679 1.00 98.69 283 HIS A CA 1
ATOM 2160 C C . HIS A 1 283 ? 1.972 -10.630 -10.019 1.00 98.69 283 HIS A C 1
ATOM 2162 O O . HIS A 1 283 ? 1.233 -11.252 -9.257 1.00 98.69 283 HIS A O 1
ATOM 2168 N N . ASN A 1 284 ? 2.512 -11.198 -11.096 1.00 98.12 284 ASN A N 1
ATOM 2169 C CA . ASN A 1 284 ? 2.510 -12.656 -11.289 1.00 98.12 284 ASN A CA 1
ATOM 2170 C C . ASN A 1 284 ? 3.660 -13.329 -10.509 1.00 98.12 284 ASN A C 1
ATOM 2172 O O . ASN A 1 284 ? 4.474 -12.647 -9.889 1.00 98.12 284 ASN A O 1
ATOM 2176 N N . GLU A 1 285 ? 3.778 -14.659 -10.570 1.00 97.19 285 GLU A N 1
ATOM 2177 C CA . GLU A 1 285 ? 4.848 -15.407 -9.876 1.00 97.19 285 GLU A CA 1
ATOM 2178 C C . GLU A 1 285 ? 6.279 -14.939 -10.215 1.00 97.19 285 GLU A C 1
ATOM 2180 O O . GLU A 1 285 ? 7.159 -14.985 -9.356 1.00 97.19 285 GLU A O 1
ATOM 2185 N N . ASP A 1 286 ? 6.505 -14.409 -11.420 1.00 96.44 286 ASP A N 1
ATOM 2186 C CA . ASP A 1 286 ? 7.796 -13.858 -11.862 1.00 96.44 286 ASP A CA 1
ATOM 2187 C C . ASP A 1 286 ? 8.028 -12.393 -11.434 1.00 96.44 286 ASP A C 1
ATOM 2189 O O . ASP A 1 286 ? 8.997 -11.762 -11.870 1.00 96.44 286 ASP A O 1
ATOM 2193 N N . ARG A 1 287 ? 7.137 -11.831 -10.605 1.00 96.75 287 ARG A N 1
ATOM 2194 C CA . ARG A 1 287 ? 7.106 -10.413 -10.196 1.00 96.75 287 ARG A CA 1
ATOM 2195 C C . ARG A 1 287 ? 7.051 -9.435 -11.371 1.00 96.75 287 ARG A C 1
ATOM 2197 O O . ARG A 1 287 ? 7.563 -8.322 -11.296 1.00 96.75 287 ARG A O 1
ATOM 2204 N N . GLN A 1 288 ? 6.412 -9.845 -12.458 1.00 97.81 288 GLN A N 1
ATOM 2205 C CA . GLN A 1 288 ? 6.053 -8.970 -13.569 1.00 97.81 288 GLN A CA 1
ATOM 2206 C C . GLN A 1 288 ? 4.726 -8.281 -13.278 1.00 97.81 288 GLN A C 1
ATOM 2208 O O . GLN A 1 288 ? 3.849 -8.868 -12.640 1.00 97.81 288 GLN A O 1
ATOM 2213 N N . ILE A 1 289 ? 4.541 -7.071 -13.805 1.00 98.44 289 ILE A N 1
ATOM 2214 C CA . ILE A 1 289 ? 3.305 -6.318 -13.590 1.00 98.44 289 ILE A CA 1
ATOM 2215 C C . ILE A 1 289 ? 2.238 -6.749 -14.594 1.00 98.44 289 ILE A C 1
ATOM 2217 O O . ILE A 1 289 ? 2.401 -6.633 -15.816 1.00 98.44 289 ILE A O 1
ATOM 2221 N N . LYS A 1 290 ? 1.117 -7.215 -14.055 1.00 98.44 290 LYS A N 1
ATOM 2222 C CA . LYS A 1 290 ? -0.085 -7.640 -14.769 1.00 98.44 290 LYS A CA 1
ATOM 2223 C C . LYS A 1 290 ? -1.258 -6.723 -14.435 1.00 98.44 290 LYS A C 1
ATOM 2225 O O . LYS A 1 290 ? -1.188 -5.918 -13.504 1.00 98.44 290 LYS A O 1
ATOM 2230 N N . MET A 1 291 ? -2.325 -6.834 -15.217 1.00 97.88 291 MET A N 1
ATOM 2231 C CA . MET A 1 291 ? -3.538 -6.043 -15.048 1.00 97.88 291 MET A CA 1
ATOM 2232 C C . MET A 1 291 ? -4.769 -6.927 -15.201 1.00 97.88 291 MET A C 1
ATOM 2234 O O . MET A 1 291 ? -4.901 -7.632 -16.193 1.00 97.88 291 MET A O 1
ATOM 2238 N N . MET A 1 292 ? -5.695 -6.831 -14.255 1.00 97.94 292 MET A N 1
ATOM 2239 C CA . MET A 1 292 ? -7.080 -7.258 -14.450 1.00 97.94 292 MET A CA 1
ATOM 2240 C C . MET A 1 292 ? -7.934 -6.036 -14.764 1.00 97.94 292 MET A C 1
ATOM 2242 O O . MET A 1 292 ? -7.684 -4.942 -14.241 1.00 97.94 292 MET A O 1
ATOM 2246 N N . SER A 1 293 ? -8.959 -6.214 -15.591 1.00 95.62 293 SER A N 1
ATOM 2247 C CA . SER A 1 293 ? -9.922 -5.154 -15.882 1.00 95.62 293 SER A CA 1
ATOM 2248 C C . SER A 1 293 ? -11.349 -5.607 -15.657 1.00 95.62 293 SER A C 1
ATOM 2250 O O . SER A 1 293 ? -11.701 -6.725 -16.017 1.00 95.62 293 SER A O 1
ATOM 2252 N N . TYR A 1 294 ? -12.162 -4.697 -15.134 1.00 94.44 294 TYR A N 1
ATOM 2253 C CA . TYR A 1 294 ? -13.611 -4.820 -15.086 1.00 94.44 294 TYR A CA 1
ATOM 2254 C C . TYR A 1 294 ? -14.249 -3.693 -15.898 1.00 94.44 294 TYR A C 1
ATOM 2256 O O . TYR A 1 294 ? -13.793 -2.549 -15.819 1.00 94.44 294 TYR A O 1
ATOM 2264 N N . THR A 1 295 ? -15.312 -4.023 -16.626 1.00 91.38 295 THR A N 1
ATOM 2265 C CA . THR A 1 295 ? -16.270 -3.095 -17.241 1.00 91.38 295 THR A CA 1
ATOM 2266 C C . THR A 1 295 ? -17.673 -3.667 -17.053 1.00 91.38 295 THR A C 1
ATOM 2268 O O . THR A 1 295 ? -17.810 -4.859 -16.762 1.00 91.38 295 THR A O 1
ATOM 2271 N N . ASP A 1 296 ? -18.700 -2.845 -17.257 1.00 83.56 296 ASP A N 1
ATOM 2272 C CA . ASP A 1 296 ? -20.093 -3.294 -17.157 1.00 83.56 296 ASP A CA 1
ATOM 2273 C C . ASP A 1 296 ? -20.451 -4.360 -18.217 1.00 83.56 296 ASP A C 1
ATOM 2275 O O . ASP A 1 296 ? -21.375 -5.139 -18.005 1.00 83.56 296 ASP A O 1
ATOM 2279 N N . ASP A 1 297 ? -19.673 -4.467 -19.305 1.00 84.00 297 ASP A N 1
ATOM 2280 C CA . ASP A 1 297 ? -19.927 -5.409 -20.406 1.00 84.00 297 ASP A CA 1
ATOM 2281 C C . ASP A 1 297 ? -19.110 -6.708 -20.332 1.00 84.00 297 ASP A C 1
ATOM 2283 O O . ASP A 1 297 ? -19.507 -7.731 -20.892 1.00 84.00 297 ASP A O 1
ATOM 2287 N N . THR A 1 298 ? -17.931 -6.683 -19.700 1.00 84.12 298 THR A N 1
ATOM 2288 C CA . THR A 1 298 ? -16.965 -7.797 -19.782 1.00 84.12 298 THR A CA 1
ATOM 2289 C C . THR A 1 298 ? -16.888 -8.658 -18.530 1.00 84.12 298 THR A C 1
ATOM 2291 O O . THR A 1 298 ? -16.307 -9.739 -18.595 1.00 84.12 298 THR A O 1
ATOM 2294 N N . ASN A 1 299 ? -17.411 -8.186 -17.390 1.00 90.75 299 ASN A N 1
ATOM 2295 C CA . ASN A 1 299 ? -17.006 -8.672 -16.065 1.00 90.75 299 ASN A CA 1
ATOM 2296 C C . ASN A 1 299 ? -15.467 -8.556 -15.878 1.00 90.75 299 ASN A C 1
ATOM 2298 O O . ASN A 1 299 ? -14.796 -7.833 -16.626 1.00 90.75 299 ASN A O 1
ATOM 2302 N N . TRP A 1 300 ? -14.902 -9.204 -14.855 1.00 95.88 300 TRP A N 1
ATOM 2303 C CA . TRP A 1 300 ? -13.459 -9.294 -14.627 1.00 95.88 300 TRP A CA 1
ATOM 2304 C C . TRP A 1 300 ? -12.789 -10.180 -15.676 1.00 95.88 300 TRP A C 1
ATOM 2306 O O . TRP A 1 300 ? -13.146 -11.344 -15.823 1.00 95.88 300 TRP A O 1
ATOM 2316 N N . ILE A 1 301 ? -11.784 -9.635 -16.358 1.00 97.12 301 ILE A N 1
ATOM 2317 C CA . ILE A 1 301 ? -10.970 -10.339 -17.357 1.00 97.12 301 ILE A CA 1
ATOM 2318 C C . ILE A 1 301 ? -9.476 -10.109 -17.104 1.00 97.12 301 ILE A C 1
ATOM 2320 O O . ILE A 1 301 ? -9.083 -9.069 -16.557 1.00 97.12 301 ILE A O 1
ATOM 2324 N N . ASP A 1 302 ? -8.635 -11.050 -17.542 1.00 97.44 302 ASP A N 1
ATOM 2325 C CA . ASP A 1 302 ? -7.194 -10.822 -17.668 1.00 97.44 302 ASP A CA 1
ATOM 2326 C C . ASP A 1 302 ? -6.944 -9.788 -18.777 1.00 97.44 302 ASP A C 1
ATOM 2328 O O . ASP A 1 302 ? -7.193 -10.025 -19.961 1.00 97.44 302 ASP A O 1
ATOM 2332 N N . ALA A 1 303 ? -6.458 -8.612 -18.383 1.00 94.69 303 ALA A N 1
ATOM 2333 C CA . ALA A 1 303 ? -6.164 -7.509 -19.289 1.00 94.69 303 ALA A CA 1
ATOM 2334 C C . ALA A 1 303 ? -4.688 -7.491 -19.732 1.00 94.69 303 ALA A C 1
ATOM 2336 O O . ALA A 1 303 ? -4.228 -6.555 -20.398 1.00 94.69 303 ALA A O 1
ATOM 2337 N N . GLY A 1 304 ? -3.947 -8.543 -19.388 1.00 95.06 304 GLY A N 1
ATOM 2338 C CA . GLY A 1 304 ? -2.632 -8.855 -19.900 1.00 95.06 304 GLY A CA 1
ATOM 2339 C C . GLY A 1 304 ? -1.487 -8.180 -19.153 1.00 95.06 304 GLY A C 1
ATOM 2340 O O . GLY A 1 304 ? -1.557 -7.781 -17.990 1.00 95.06 304 GLY A O 1
ATOM 2341 N N . THR A 1 305 ? -0.351 -8.105 -19.846 1.00 96.88 305 THR A N 1
ATOM 2342 C CA . THR A 1 305 ? 0.914 -7.666 -19.251 1.00 96.88 305 THR A CA 1
ATOM 2343 C C . THR A 1 305 ? 1.106 -6.161 -19.393 1.00 96.88 305 THR A C 1
ATOM 2345 O O . THR A 1 305 ? 1.050 -5.627 -20.504 1.00 96.88 305 THR A O 1
ATOM 2348 N N . VAL A 1 306 ? 1.404 -5.502 -18.274 1.00 97.25 306 VAL A N 1
ATOM 2349 C CA . VAL A 1 306 ? 1.776 -4.082 -18.203 1.00 97.25 306 VAL A CA 1
ATOM 2350 C C . VAL A 1 306 ? 3.276 -3.933 -18.403 1.00 97.25 306 VAL A C 1
ATOM 2352 O O . VAL A 1 306 ? 3.709 -3.157 -19.249 1.00 97.25 306 VAL A O 1
ATOM 2355 N N . SER A 1 307 ? 4.075 -4.738 -17.704 1.00 97.25 307 SER A N 1
ATOM 2356 C CA . SER A 1 307 ? 5.509 -4.850 -17.951 1.00 97.25 307 SER A CA 1
ATOM 2357 C C . SER A 1 307 ? 5.970 -6.283 -17.767 1.00 97.25 307 SER A C 1
ATOM 2359 O O . SER A 1 307 ? 5.555 -6.959 -16.832 1.00 97.25 307 SER A O 1
ATOM 2361 N N . GLN A 1 308 ? 6.831 -6.737 -18.675 1.00 96.12 308 GLN A N 1
ATOM 2362 C CA . GLN A 1 308 ? 7.511 -8.023 -18.552 1.00 96.12 308 GLN A CA 1
ATOM 2363 C C . GLN A 1 308 ? 8.789 -7.935 -17.720 1.00 96.12 308 GLN A C 1
ATOM 2365 O O . GLN A 1 308 ? 9.424 -8.969 -17.511 1.00 96.12 308 GLN A O 1
ATOM 2370 N N . ASP A 1 309 ? 9.202 -6.739 -17.297 1.00 95.62 309 ASP A N 1
ATOM 2371 C CA . ASP A 1 309 ? 10.340 -6.612 -16.399 1.00 95.62 309 ASP A CA 1
ATOM 2372 C C . ASP A 1 309 ? 10.007 -7.177 -15.017 1.00 95.62 309 ASP A C 1
ATOM 2374 O O . ASP A 1 309 ? 8.859 -7.137 -14.575 1.00 95.62 309 ASP A O 1
ATOM 2378 N N . THR A 1 310 ? 11.018 -7.723 -14.353 1.00 95.25 310 THR A N 1
ATOM 2379 C CA . THR A 1 310 ? 10.878 -8.286 -13.012 1.00 95.25 310 THR A CA 1
ATOM 2380 C C . THR A 1 310 ? 11.084 -7.167 -12.003 1.00 95.25 310 THR A C 1
ATOM 2382 O O . THR A 1 310 ? 12.176 -6.603 -11.922 1.00 95.25 310 THR A O 1
ATOM 2385 N N . ALA A 1 311 ? 10.044 -6.846 -11.235 1.00 96.25 311 ALA A N 1
ATOM 2386 C CA . ALA A 1 311 ? 10.139 -5.893 -10.141 1.00 96.25 311 ALA A CA 1
ATOM 2387 C C . ALA A 1 311 ? 11.032 -6.452 -9.019 1.00 96.25 311 ALA A C 1
ATOM 2389 O O . ALA A 1 311 ? 10.930 -7.623 -8.639 1.00 96.25 311 ALA A O 1
ATOM 2390 N N . GLU A 1 312 ? 11.912 -5.605 -8.483 1.00 96.06 312 GLU A N 1
ATOM 2391 C CA . GLU A 1 312 ? 12.783 -5.962 -7.354 1.00 96.06 312 GLU A CA 1
ATOM 2392 C C . GLU A 1 312 ? 12.009 -5.903 -6.024 1.00 96.06 312 GLU A C 1
ATOM 2394 O O . GLU A 1 312 ? 12.321 -6.632 -5.083 1.00 96.06 312 GLU A O 1
ATOM 2399 N N . GLY A 1 313 ? 10.986 -5.045 -5.964 1.00 94.38 313 GLY A N 1
ATOM 2400 C CA . GLY A 1 313 ? 10.091 -4.856 -4.823 1.00 94.38 313 GLY A CA 1
ATOM 2401 C C . GLY A 1 313 ? 8.632 -5.140 -5.162 1.00 94.38 313 GLY A C 1
ATOM 2402 O O . GLY A 1 313 ? 8.291 -5.351 -6.322 1.00 94.38 313 GLY A O 1
ATOM 2403 N N . ILE A 1 314 ? 7.775 -5.126 -4.140 1.00 95.19 314 ILE A N 1
ATOM 2404 C CA . ILE A 1 314 ? 6.344 -5.450 -4.273 1.00 95.19 314 ILE A CA 1
ATOM 2405 C C . ILE A 1 314 ? 5.439 -4.219 -4.324 1.00 95.19 314 ILE A C 1
ATOM 2407 O O . ILE A 1 314 ? 4.262 -4.360 -4.624 1.00 95.19 314 ILE A O 1
ATOM 2411 N N . ALA A 1 315 ? 5.943 -3.013 -4.058 1.00 97.31 315 ALA A N 1
ATOM 2412 C CA . ALA A 1 315 ? 5.123 -1.807 -4.098 1.00 97.31 315 ALA A CA 1
ATOM 2413 C C . ALA A 1 315 ? 4.665 -1.468 -5.532 1.00 97.31 315 ALA A C 1
ATOM 2415 O O . ALA A 1 315 ? 5.462 -1.490 -6.471 1.00 97.31 315 ALA A O 1
ATOM 2416 N N . ILE A 1 316 ? 3.391 -1.099 -5.692 1.00 98.56 316 ILE A N 1
ATOM 2417 C CA . ILE A 1 316 ? 2.831 -0.603 -6.957 1.00 98.56 316 ILE A CA 1
ATOM 2418 C C . ILE A 1 316 ? 2.130 0.724 -6.684 1.00 98.56 316 ILE A C 1
ATOM 2420 O O . ILE A 1 316 ? 1.273 0.802 -5.811 1.00 98.56 316 ILE A O 1
ATOM 2424 N N . GLY A 1 317 ? 2.459 1.747 -7.464 1.00 98.19 317 GLY A N 1
ATOM 2425 C CA . GLY A 1 317 ? 1.687 2.981 -7.548 1.00 98.19 317 GLY A CA 1
ATOM 2426 C C . GLY A 1 317 ? 1.036 3.105 -8.920 1.00 98.19 317 GLY A C 1
ATOM 2427 O O . GLY A 1 317 ? 1.630 2.707 -9.922 1.00 98.19 317 GLY A O 1
ATOM 2428 N N . THR A 1 318 ? -0.167 3.670 -8.990 1.00 97.81 318 THR A N 1
ATOM 2429 C CA . THR A 1 318 ? -0.816 3.975 -10.269 1.00 97.81 318 THR A CA 1
ATOM 2430 C C . THR A 1 318 ? -1.495 5.334 -10.239 1.00 97.81 318 THR A C 1
ATOM 2432 O O . THR A 1 318 ? -1.941 5.798 -9.191 1.00 97.81 318 THR A O 1
ATOM 2435 N N . VAL A 1 319 ? -1.547 5.973 -11.401 1.00 95.25 319 VAL A N 1
ATOM 2436 C CA . VAL A 1 319 ? -2.384 7.140 -11.676 1.00 95.25 319 VAL A CA 1
ATOM 2437 C C . VAL A 1 319 ? -2.978 7.009 -13.057 1.00 95.25 319 VAL A C 1
ATOM 2439 O O . VAL A 1 319 ? -2.302 6.584 -14.001 1.00 95.25 319 VAL A O 1
ATOM 2442 N N . TRP A 1 320 ? -4.184 7.530 -13.211 1.00 90.75 320 TRP A N 1
ATOM 2443 C CA . TRP A 1 320 ? -4.797 7.710 -14.507 1.00 90.75 320 TRP A CA 1
ATOM 2444 C C . TRP A 1 320 ? -5.131 9.179 -14.758 1.00 90.75 320 TRP A C 1
ATOM 2446 O O . TRP A 1 320 ? -5.409 9.972 -13.859 1.00 90.75 320 TRP A O 1
ATOM 2456 N N . TYR A 1 321 ? -5.072 9.542 -16.029 1.00 82.62 321 TYR A N 1
ATOM 2457 C CA . TYR A 1 321 ? -5.555 10.808 -16.549 1.00 82.62 321 TYR A CA 1
ATOM 2458 C C . TYR A 1 321 ? -6.245 10.538 -17.885 1.00 82.62 321 TYR A C 1
ATOM 2460 O O . TYR A 1 321 ? -5.775 9.661 -18.602 1.00 82.62 321 TYR A O 1
ATOM 2468 N N . GLY A 1 322 ? -7.293 11.305 -18.221 1.00 71.31 322 GLY A N 1
ATOM 2469 C CA . GLY A 1 322 ? -8.084 11.302 -19.476 1.00 71.31 322 GLY A CA 1
ATOM 2470 C C . GLY A 1 322 ? -7.617 10.436 -20.673 1.00 71.31 322 GLY A C 1
ATOM 2471 O O . GLY A 1 322 ? -6.435 10.381 -21.004 1.00 71.31 322 GLY A O 1
ATOM 2472 N N . ASP A 1 323 ? -8.561 9.836 -21.412 1.00 66.50 323 ASP A N 1
ATOM 2473 C CA . ASP A 1 323 ? -8.323 8.978 -22.597 1.00 66.50 323 ASP A CA 1
ATOM 2474 C C . ASP A 1 323 ? -7.390 7.770 -22.340 1.00 66.50 323 ASP A C 1
ATOM 2476 O O . ASP A 1 323 ? -6.451 7.527 -23.104 1.00 66.50 323 ASP A O 1
ATOM 2480 N N . LYS A 1 324 ? -7.626 7.010 -21.259 1.00 68.00 324 LYS A N 1
ATOM 2481 C CA . LYS A 1 324 ? -6.862 5.793 -20.901 1.00 68.00 324 LYS A CA 1
ATOM 2482 C C . LYS A 1 324 ? -5.348 6.020 -20.732 1.00 68.00 324 LYS A C 1
ATOM 2484 O O . LYS A 1 324 ? -4.547 5.116 -20.955 1.00 68.00 324 LYS A O 1
ATOM 2489 N N . ASN A 1 325 ? -4.921 7.215 -20.332 1.00 85.44 325 ASN A N 1
ATOM 2490 C CA . ASN A 1 325 ? -3.510 7.509 -20.095 1.00 85.44 325 ASN A CA 1
ATOM 2491 C C . ASN A 1 325 ? -3.138 7.185 -18.640 1.00 85.44 325 ASN A C 1
ATOM 2493 O O . ASN A 1 325 ? -3.141 8.051 -17.764 1.00 85.44 325 ASN A O 1
ATOM 2497 N N . MET A 1 326 ? -2.833 5.911 -18.404 1.00 91.88 326 MET A N 1
ATOM 2498 C CA . MET A 1 326 ? -2.413 5.376 -17.107 1.00 91.88 326 MET A CA 1
ATOM 2499 C C . MET A 1 326 ? -0.894 5.360 -16.984 1.00 91.88 326 MET A C 1
ATOM 2501 O O . MET A 1 326 ? -0.186 5.151 -17.969 1.00 91.88 326 MET A O 1
ATOM 2505 N N . THR A 1 327 ? -0.379 5.563 -15.778 1.00 96.06 327 THR A N 1
ATOM 2506 C CA . THR A 1 327 ? 1.030 5.347 -15.437 1.00 96.06 327 THR A CA 1
ATOM 2507 C C . THR A 1 327 ? 1.103 4.462 -14.210 1.00 96.06 327 THR A C 1
ATOM 2509 O O . THR A 1 327 ? 0.576 4.835 -13.171 1.00 96.06 327 THR A O 1
ATOM 2512 N N . VAL A 1 328 ? 1.806 3.342 -14.335 1.00 98.12 328 VAL A N 1
ATOM 2513 C CA . VAL A 1 328 ? 2.077 2.400 -13.249 1.00 98.12 328 VAL A CA 1
ATOM 2514 C C . VAL A 1 328 ? 3.550 2.504 -12.883 1.00 98.12 328 VAL A C 1
ATOM 2516 O O . VAL A 1 328 ? 4.388 2.513 -13.785 1.00 98.12 328 VAL A O 1
ATOM 2519 N N . ALA A 1 329 ? 3.876 2.592 -11.599 1.00 98.38 329 ALA A N 1
ATOM 2520 C CA . ALA A 1 329 ? 5.242 2.675 -11.096 1.00 98.38 329 ALA A CA 1
ATOM 2521 C C . ALA A 1 329 ? 5.532 1.583 -10.064 1.00 98.38 329 ALA A C 1
ATOM 2523 O O . ALA A 1 329 ? 4.658 1.236 -9.272 1.00 98.38 329 ALA A O 1
ATOM 2524 N N . TYR A 1 330 ? 6.758 1.066 -10.066 1.00 98.25 330 TYR A N 1
ATOM 2525 C CA . TYR A 1 330 ? 7.200 0.018 -9.143 1.00 98.25 330 TYR A CA 1
ATOM 2526 C C . TYR A 1 330 ? 8.729 0.019 -8.977 1.00 98.25 330 TYR A C 1
ATOM 2528 O O . TYR A 1 330 ? 9.449 0.542 -9.843 1.00 98.25 330 TYR A O 1
ATOM 2536 N N . PRO A 1 331 ? 9.259 -0.564 -7.883 1.00 97.62 331 PRO A N 1
ATOM 2537 C CA . PRO A 1 331 ? 10.693 -0.676 -7.671 1.00 97.62 331 PRO A CA 1
ATOM 2538 C C . PRO A 1 331 ? 11.343 -1.571 -8.723 1.00 97.62 331 PRO A C 1
ATOM 2540 O O . PRO A 1 331 ? 11.070 -2.770 -8.811 1.00 97.62 331 PRO A O 1
ATOM 2543 N N . LYS A 1 332 ? 12.251 -0.987 -9.501 1.00 94.62 332 LYS A N 1
ATOM 2544 C CA . LYS A 1 332 ? 13.057 -1.721 -10.478 1.00 94.62 332 LYS A CA 1
ATOM 2545 C C . LYS A 1 332 ? 14.390 -2.178 -9.895 1.00 94.62 332 LYS A C 1
ATOM 2547 O O . LYS A 1 332 ? 14.917 -3.211 -10.292 1.00 94.62 332 LYS A O 1
ATOM 2552 N N . GLY A 1 333 ? 14.937 -1.409 -8.963 1.00 91.38 333 GLY A N 1
ATOM 2553 C CA . GLY A 1 333 ? 16.184 -1.725 -8.291 1.00 91.38 333 GLY A CA 1
ATOM 2554 C C . GLY A 1 333 ? 16.329 -0.949 -6.991 1.00 91.38 333 GLY A C 1
ATOM 2555 O O . GLY A 1 333 ? 15.415 -0.254 -6.544 1.00 91.38 333 GLY A O 1
ATOM 2556 N N . THR A 1 334 ? 17.511 -1.051 -6.393 1.00 91.31 334 THR A N 1
ATOM 2557 C CA . THR A 1 334 ? 17.816 -0.455 -5.085 1.00 91.31 334 THR A CA 1
ATOM 2558 C C . THR A 1 334 ? 17.904 1.069 -5.097 1.00 91.31 334 THR A C 1
ATOM 2560 O O . THR A 1 334 ? 18.022 1.668 -4.039 1.00 91.31 334 THR A O 1
ATOM 2563 N N . ASP A 1 335 ? 17.883 1.708 -6.266 1.00 93.25 335 ASP A N 1
ATOM 2564 C CA . ASP A 1 335 ? 18.025 3.160 -6.427 1.00 93.25 335 ASP A CA 1
ATOM 2565 C C . ASP A 1 335 ? 17.179 3.735 -7.576 1.00 93.25 335 ASP A C 1
ATOM 2567 O O . ASP A 1 335 ? 17.346 4.899 -7.945 1.00 93.25 335 ASP A O 1
ATOM 2571 N N . ASN A 1 336 ? 16.284 2.932 -8.160 1.00 95.50 336 ASN A N 1
ATOM 2572 C CA . ASN A 1 336 ? 15.509 3.327 -9.327 1.00 95.50 336 ASN A CA 1
ATOM 2573 C C . ASN A 1 336 ? 14.102 2.712 -9.362 1.00 95.50 336 ASN A C 1
ATOM 2575 O O . ASN A 1 336 ? 13.819 1.644 -8.812 1.00 95.50 336 ASN A O 1
ATOM 2579 N N . VAL A 1 337 ? 13.229 3.432 -10.053 1.00 98.06 337 VAL A N 1
ATOM 2580 C CA . VAL A 1 337 ? 11.814 3.150 -10.258 1.00 98.06 337 VAL A CA 1
ATOM 2581 C C . VAL A 1 337 ? 11.578 2.981 -11.748 1.00 98.06 337 VAL A C 1
ATOM 2583 O O . VAL A 1 337 ? 12.019 3.810 -12.547 1.00 98.06 337 VAL A O 1
ATOM 2586 N N . GLU A 1 338 ? 10.851 1.936 -12.130 1.00 98.06 338 GLU A N 1
ATOM 2587 C CA . GLU A 1 338 ? 10.301 1.830 -13.478 1.00 98.06 338 GLU A CA 1
ATOM 2588 C C . GLU A 1 338 ? 8.894 2.411 -13.504 1.00 98.06 338 GLU A C 1
ATOM 2590 O O . GLU A 1 338 ? 8.114 2.253 -12.570 1.00 98.06 338 GLU A O 1
ATOM 2595 N N . THR A 1 339 ? 8.572 3.087 -14.600 1.00 97.56 339 THR A N 1
ATOM 2596 C CA . THR A 1 339 ? 7.238 3.578 -14.913 1.00 97.56 339 THR A CA 1
ATOM 2597 C C . THR A 1 339 ? 6.806 3.010 -16.250 1.00 97.56 339 THR A C 1
ATOM 2599 O O . THR A 1 339 ? 7.522 3.114 -17.248 1.00 97.56 339 THR A O 1
ATOM 2602 N N . THR A 1 340 ? 5.615 2.433 -16.285 1.00 96.94 340 THR A N 1
ATOM 2603 C CA . THR A 1 340 ? 4.995 1.932 -17.504 1.00 96.94 340 THR A CA 1
ATOM 2604 C C . THR A 1 340 ? 3.753 2.752 -17.787 1.00 96.94 340 THR A C 1
ATOM 2606 O O . THR A 1 340 ? 2.859 2.864 -16.952 1.00 96.94 340 THR A O 1
ATOM 2609 N N . ARG A 1 341 ? 3.713 3.375 -18.963 1.00 94.44 341 ARG A N 1
ATOM 2610 C CA . ARG A 1 341 ? 2.666 4.321 -19.340 1.00 94.44 341 ARG A CA 1
ATOM 2611 C C . ARG A 1 341 ? 1.857 3.808 -20.518 1.00 94.44 341 ARG A C 1
ATOM 2613 O O . ARG A 1 341 ? 2.436 3.513 -21.566 1.00 94.44 341 ARG A O 1
ATOM 2620 N N . LEU A 1 342 ? 0.537 3.761 -20.362 1.00 92.88 342 LEU A N 1
ATOM 2621 C CA . LEU A 1 342 ? -0.388 3.482 -21.451 1.00 92.88 342 LEU A CA 1
ATOM 2622 C C . LEU A 1 342 ? -0.554 4.748 -22.293 1.00 92.88 342 LEU A C 1
ATOM 2624 O O . LEU A 1 342 ? -0.960 5.803 -21.805 1.00 92.88 342 LEU A O 1
ATOM 2628 N N . GLN A 1 343 ? -0.181 4.668 -23.565 1.00 83.31 343 GLN A N 1
ATOM 2629 C CA . GLN A 1 343 ? -0.340 5.772 -24.503 1.00 83.31 343 GLN A CA 1
ATOM 2630 C C . GLN A 1 343 ? -1.754 5.777 -25.091 1.00 83.31 343 GLN A C 1
ATOM 2632 O O . GLN A 1 343 ? -2.396 4.735 -25.186 1.00 83.31 343 GLN A O 1
ATOM 2637 N N . LYS A 1 344 ? -2.200 6.929 -25.614 1.00 75.88 344 LYS A N 1
ATOM 2638 C CA . LYS A 1 344 ? -3.491 7.053 -26.328 1.00 75.88 344 LYS A CA 1
ATOM 2639 C C . LYS A 1 344 ? -3.652 6.074 -27.498 1.00 75.88 344 LYS A C 1
ATOM 2641 O O . LYS A 1 344 ? -4.762 5.789 -27.918 1.00 75.88 344 LYS A O 1
ATOM 2646 N N . THR A 1 345 ? -2.541 5.580 -28.042 1.00 76.69 345 THR A N 1
ATOM 2647 C CA . THR A 1 345 ? -2.510 4.570 -29.108 1.00 76.69 345 THR A CA 1
ATOM 2648 C C . THR A 1 345 ? -2.859 3.159 -28.621 1.00 76.69 345 THR A C 1
ATOM 2650 O O . THR A 1 345 ? -2.901 2.248 -29.440 1.00 76.69 345 THR A O 1
ATOM 2653 N N . GLY A 1 346 ? -3.073 2.963 -27.314 1.00 82.94 346 GLY A N 1
ATOM 2654 C CA . GLY A 1 346 ? -3.320 1.661 -26.687 1.00 82.94 346 GLY A CA 1
ATOM 2655 C C . GLY A 1 346 ? -2.049 0.871 -26.364 1.00 82.94 346 GLY A C 1
ATOM 2656 O O . GLY A 1 346 ? -2.132 -0.226 -25.824 1.00 82.94 346 GLY A O 1
ATOM 2657 N N . ASN A 1 347 ? -0.868 1.419 -26.665 1.00 87.50 347 ASN A N 1
ATOM 2658 C CA . ASN A 1 347 ? 0.408 0.746 -26.433 1.00 87.50 347 ASN A CA 1
ATOM 2659 C C . ASN A 1 347 ? 1.059 1.199 -25.125 1.00 87.50 347 ASN A C 1
ATOM 2661 O O . ASN A 1 347 ? 1.106 2.393 -24.820 1.00 87.50 347 ASN A O 1
ATOM 2665 N N . TRP A 1 348 ? 1.645 0.248 -24.402 1.00 94.25 348 TRP A N 1
ATOM 2666 C CA . TRP A 1 348 ? 2.460 0.521 -23.223 1.00 94.25 348 TRP A CA 1
ATOM 2667 C C . TRP A 1 348 ? 3.887 0.914 -23.610 1.00 94.25 348 TRP A C 1
ATOM 2669 O O . TRP A 1 348 ? 4.516 0.270 -24.453 1.00 94.25 348 TRP A O 1
ATOM 2679 N N . SER A 1 349 ? 4.424 1.939 -22.953 1.00 95.62 349 SER A N 1
ATOM 2680 C CA . SER A 1 349 ? 5.841 2.310 -23.026 1.00 95.62 349 SER A CA 1
ATOM 2681 C C . SER A 1 349 ? 6.480 2.349 -21.652 1.00 95.62 349 SER A C 1
ATOM 2683 O O . SER A 1 349 ? 5.901 2.924 -20.732 1.00 95.62 349 SER A O 1
ATOM 2685 N N . LEU A 1 350 ? 7.684 1.795 -21.553 1.00 96.69 350 LEU A N 1
ATOM 2686 C CA . LEU A 1 350 ? 8.460 1.710 -20.321 1.00 96.69 350 LEU A CA 1
ATOM 2687 C C . LEU A 1 350 ? 9.495 2.839 -20.277 1.00 96.69 350 LEU A C 1
ATOM 2689 O O . LEU A 1 350 ? 10.119 3.170 -21.290 1.00 96.69 350 LEU A O 1
ATOM 2693 N N . ALA A 1 351 ? 9.695 3.395 -19.090 1.00 96.94 351 ALA A N 1
ATOM 2694 C CA . ALA A 1 351 ? 10.732 4.361 -18.748 1.00 96.94 351 ALA A CA 1
ATOM 2695 C C . ALA A 1 351 ? 11.193 4.112 -17.306 1.00 96.94 351 ALA A C 1
ATOM 2697 O O . ALA A 1 351 ? 10.463 3.503 -16.536 1.00 96.94 351 ALA A O 1
ATOM 2698 N N . ALA A 1 352 ? 12.363 4.602 -16.911 1.00 97.25 352 ALA A N 1
ATOM 2699 C CA . ALA A 1 352 ? 12.841 4.493 -15.533 1.00 97.25 352 ALA A CA 1
ATOM 2700 C C . ALA A 1 352 ? 13.496 5.798 -15.081 1.00 97.25 352 ALA A C 1
ATOM 2702 O O . ALA A 1 352 ? 13.937 6.588 -15.919 1.00 97.25 352 ALA A O 1
ATOM 2703 N N . PHE A 1 353 ? 13.531 6.017 -13.770 1.00 97.69 353 PHE A N 1
ATOM 2704 C CA . PHE A 1 353 ? 14.200 7.147 -13.134 1.00 97.69 353 PHE A CA 1
ATOM 2705 C C . PHE A 1 353 ? 14.781 6.726 -11.769 1.00 97.69 353 PHE A C 1
ATOM 2707 O O . PHE A 1 353 ? 14.308 5.751 -11.191 1.00 97.69 353 PHE A O 1
ATOM 2714 N N . PRO A 1 354 ? 15.787 7.429 -11.219 1.00 96.81 354 PRO A N 1
ATOM 2715 C CA . PRO A 1 354 ? 16.525 8.543 -11.818 1.00 96.81 354 PRO A CA 1
ATOM 2716 C C . PRO A 1 354 ? 17.353 8.120 -13.031 1.00 96.81 354 PRO A C 1
ATOM 2718 O O . PRO A 1 354 ? 17.522 8.889 -13.972 1.00 96.81 354 PRO A O 1
ATOM 2721 N N . GLN A 1 355 ? 17.850 6.882 -13.031 1.00 96.06 355 GLN A N 1
ATOM 2722 C CA . GLN A 1 355 ? 18.603 6.334 -14.150 1.00 96.06 355 GLN A CA 1
ATOM 2723 C C . GLN A 1 355 ? 17.649 5.835 -15.237 1.00 96.06 355 GLN A C 1
ATOM 2725 O O . GLN A 1 355 ? 16.755 5.032 -14.981 1.00 96.06 355 GLN A O 1
ATOM 2730 N N . GLU A 1 356 ? 17.857 6.300 -16.465 1.00 95.81 356 GLU A N 1
ATOM 2731 C CA . GLU A 1 356 ? 16.999 5.954 -17.595 1.00 95.81 356 GLU A CA 1
ATOM 2732 C C . GLU A 1 356 ? 17.247 4.532 -18.118 1.00 95.81 356 GLU A C 1
ATOM 2734 O O . GLU A 1 356 ? 18.318 3.938 -17.950 1.00 95.81 356 GLU A O 1
ATOM 2739 N N . LEU A 1 357 ? 16.267 4.004 -18.853 1.00 96.12 357 LEU A N 1
ATOM 2740 C CA . LEU A 1 357 ? 16.427 2.792 -19.653 1.00 96.12 357 LEU A CA 1
ATOM 2741 C C . LEU A 1 357 ? 17.306 3.074 -20.886 1.00 96.12 357 LEU A C 1
ATOM 2743 O O . LEU A 1 357 ? 17.257 4.147 -21.480 1.00 96.12 357 LEU A O 1
ATOM 2747 N N . ALA A 1 358 ? 18.091 2.088 -21.320 1.00 96.38 358 ALA A N 1
ATOM 2748 C CA . ALA A 1 358 ? 19.013 2.209 -22.456 1.00 96.38 358 ALA A CA 1
ATOM 2749 C C . ALA A 1 358 ? 18.318 2.338 -23.827 1.00 96.38 358 ALA A C 1
ATOM 2751 O O . ALA A 1 358 ? 18.982 2.535 -24.845 1.00 96.38 358 ALA A O 1
ATOM 2752 N N . GLY A 1 359 ? 16.996 2.171 -23.883 1.00 94.62 359 GLY A N 1
ATOM 2753 C CA . GLY A 1 359 ? 16.236 2.139 -25.123 1.00 94.62 359 GLY A CA 1
ATOM 2754 C C . GLY A 1 359 ? 14.747 2.368 -24.902 1.00 94.62 359 GLY A C 1
ATOM 2755 O O . GLY A 1 359 ? 14.282 2.567 -23.783 1.00 94.62 359 GLY A O 1
ATOM 2756 N N . LYS A 1 360 ? 13.994 2.339 -26.004 1.00 95.12 360 LYS A N 1
ATOM 2757 C CA . LYS A 1 360 ? 12.532 2.433 -25.988 1.00 95.12 360 LYS A CA 1
ATOM 2758 C C . LYS A 1 360 ? 11.948 1.031 -25.897 1.00 95.12 360 LYS A C 1
ATOM 2760 O O . LYS A 1 360 ? 12.054 0.265 -26.854 1.00 95.12 360 LYS A O 1
ATOM 2765 N N . TYR A 1 361 ? 11.334 0.718 -24.764 1.00 96.75 361 TYR A N 1
ATOM 2766 C CA . TYR A 1 361 ? 10.745 -0.590 -24.500 1.00 96.75 361 TYR A CA 1
ATOM 2767 C C . TYR A 1 361 ? 9.227 -0.489 -24.327 1.00 96.75 361 TYR A C 1
ATOM 2769 O O . TYR A 1 361 ? 8.678 0.578 -24.044 1.00 96.75 361 TYR A O 1
ATOM 2777 N N . THR A 1 362 ? 8.552 -1.612 -24.545 1.00 96.19 362 THR A N 1
ATOM 2778 C CA . THR A 1 362 ? 7.092 -1.779 -24.442 1.00 96.19 362 THR A CA 1
ATOM 2779 C C . THR A 1 362 ? 6.774 -3.017 -23.608 1.00 96.19 362 THR A C 1
ATOM 2781 O O . THR A 1 362 ? 7.668 -3.826 -23.354 1.00 96.19 362 THR A O 1
ATOM 2784 N N . ASN A 1 363 ? 5.506 -3.224 -23.256 1.00 95.19 363 ASN A N 1
ATOM 2785 C CA . ASN A 1 363 ? 5.049 -4.428 -22.552 1.00 95.19 363 ASN A CA 1
ATOM 2786 C C . ASN A 1 363 ? 5.291 -5.747 -23.319 1.00 95.19 363 ASN A C 1
ATOM 2788 O O . ASN A 1 363 ? 5.254 -6.823 -22.731 1.00 95.19 363 ASN A O 1
ATOM 2792 N N . ASN A 1 364 ? 5.587 -5.682 -24.620 1.00 95.38 364 ASN A N 1
ATOM 2793 C CA . ASN A 1 364 ? 5.963 -6.840 -25.440 1.00 95.38 364 ASN A CA 1
ATOM 2794 C C . ASN A 1 364 ? 7.475 -7.131 -25.421 1.00 95.38 364 ASN A C 1
ATOM 2796 O O . ASN A 1 364 ? 7.948 -8.081 -26.051 1.00 95.38 364 ASN A O 1
ATOM 2800 N N . THR A 1 365 ? 8.270 -6.294 -24.752 1.00 96.50 365 THR A N 1
ATOM 2801 C CA . THR A 1 365 ? 9.723 -6.463 -24.686 1.00 96.50 365 THR A CA 1
ATOM 2802 C C . THR A 1 365 ? 10.067 -7.497 -23.623 1.00 96.50 365 THR A C 1
ATOM 2804 O O . THR A 1 365 ? 9.848 -7.257 -22.446 1.00 96.50 365 THR A O 1
ATOM 2807 N N . GLY A 1 366 ? 10.655 -8.628 -24.024 1.00 95.12 366 GLY A N 1
ATOM 2808 C CA . GLY A 1 366 ? 11.063 -9.658 -23.063 1.00 95.12 366 GLY A CA 1
ATOM 2809 C C . GLY A 1 366 ? 12.074 -9.144 -22.018 1.00 95.12 366 GLY A C 1
ATOM 2810 O O . GLY A 1 366 ? 12.967 -8.366 -22.378 1.00 95.12 366 GLY A O 1
ATOM 2811 N N . PRO A 1 367 ? 12.023 -9.640 -20.765 1.00 92.56 367 PRO A N 1
ATOM 2812 C CA . PRO A 1 367 ? 12.719 -9.056 -19.608 1.00 92.56 367 PRO A CA 1
ATOM 2813 C C . PRO A 1 367 ? 14.225 -8.912 -19.825 1.00 92.56 367 PRO A C 1
ATOM 2815 O O . PRO A 1 367 ? 14.827 -7.876 -19.575 1.00 92.56 367 PRO A O 1
ATOM 2818 N N . ARG A 1 368 ? 14.860 -9.932 -20.420 1.00 93.12 368 ARG A N 1
ATOM 2819 C CA . ARG A 1 368 ? 16.315 -9.949 -20.670 1.00 93.12 368 ARG A CA 1
ATOM 2820 C C . ARG A 1 368 ? 16.796 -8.875 -21.654 1.00 93.12 368 ARG A C 1
ATOM 2822 O O . ARG A 1 368 ? 18.010 -8.689 -21.786 1.00 93.12 368 ARG A O 1
ATOM 2829 N N . LYS A 1 369 ? 15.891 -8.229 -22.391 1.00 96.12 369 LYS A N 1
ATOM 2830 C CA . LYS A 1 369 ? 16.214 -7.149 -23.332 1.00 96.12 369 LYS A CA 1
ATOM 2831 C C . LYS A 1 369 ? 16.097 -5.770 -22.693 1.00 96.12 369 LYS A C 1
ATOM 2833 O O . LYS A 1 369 ? 16.709 -4.843 -23.213 1.00 96.12 369 LYS A O 1
ATOM 2838 N N . ILE A 1 370 ? 15.361 -5.638 -21.592 1.00 95.69 370 ILE A N 1
ATOM 2839 C CA . ILE A 1 370 ? 15.223 -4.373 -20.880 1.00 95.69 370 ILE A CA 1
ATOM 2840 C C . ILE A 1 370 ? 16.508 -4.156 -20.081 1.00 95.69 370 ILE A C 1
ATOM 2842 O O . ILE A 1 370 ? 16.977 -5.030 -19.352 1.00 95.69 370 ILE A O 1
ATOM 2846 N N . ARG A 1 371 ? 17.163 -3.018 -20.311 1.00 95.12 371 ARG A N 1
ATOM 2847 C CA . ARG A 1 371 ? 18.473 -2.695 -19.732 1.00 95.12 371 ARG A CA 1
ATOM 2848 C C . ARG A 1 371 ? 18.496 -1.246 -19.287 1.00 95.12 371 ARG A C 1
ATOM 2850 O O . ARG A 1 371 ? 17.982 -0.388 -20.005 1.00 95.12 371 ARG A O 1
ATOM 2857 N N . MET A 1 372 ? 19.142 -0.990 -18.154 1.00 95.19 372 MET A N 1
ATOM 2858 C CA . MET A 1 372 ? 19.478 0.362 -17.709 1.00 95.19 372 MET A CA 1
ATOM 2859 C C . MET A 1 372 ? 20.524 0.978 -18.635 1.00 95.19 372 MET A C 1
ATOM 2861 O O . MET A 1 372 ? 21.384 0.276 -19.174 1.00 95.19 372 MET A O 1
ATOM 2865 N N . ASN A 1 373 ? 20.447 2.290 -18.826 1.00 94.56 373 ASN A N 1
ATOM 2866 C CA . ASN A 1 373 ? 21.460 3.057 -19.537 1.00 94.56 373 ASN A CA 1
ATOM 2867 C C . ASN A 1 373 ? 22.799 2.980 -18.784 1.00 94.56 373 ASN A C 1
ATOM 2869 O O . ASN A 1 373 ? 22.820 2.975 -17.561 1.00 94.56 373 ASN A O 1
ATOM 2873 N N . SER A 1 374 ? 23.933 2.945 -19.484 1.00 94.06 374 SER A N 1
ATOM 2874 C CA . SER A 1 374 ? 25.252 2.982 -18.838 1.00 94.06 374 SER A CA 1
ATOM 2875 C C . SER A 1 374 ? 25.582 4.337 -18.205 1.00 94.06 374 SER A C 1
ATOM 2877 O O . SER A 1 374 ? 26.489 4.418 -17.380 1.00 94.06 374 SER A O 1
ATOM 2879 N N . LYS A 1 375 ? 24.896 5.415 -18.613 1.00 94.00 375 LYS A N 1
ATOM 2880 C CA . LYS A 1 375 ? 25.053 6.739 -18.006 1.00 94.00 375 LYS A CA 1
ATOM 2881 C C . LYS A 1 375 ? 24.359 6.750 -16.639 1.00 94.00 375 LYS A C 1
ATOM 2883 O O . LYS A 1 375 ? 23.153 6.530 -16.566 1.00 94.00 375 LYS A O 1
ATOM 2888 N N . ALA A 1 376 ? 25.121 7.026 -15.582 1.00 89.94 376 ALA A N 1
ATOM 2889 C CA . ALA A 1 376 ? 24.571 7.251 -14.248 1.00 89.94 376 ALA A CA 1
ATOM 2890 C C . ALA A 1 376 ? 23.663 8.492 -14.229 1.00 89.94 376 ALA A C 1
ATOM 2892 O O . ALA A 1 376 ? 23.856 9.423 -15.018 1.00 89.94 376 ALA A O 1
ATOM 2893 N N . ALA A 1 377 ? 22.679 8.493 -13.331 1.00 92.75 377 ALA A N 1
ATOM 2894 C CA . ALA A 1 377 ? 21.805 9.637 -13.126 1.00 92.75 377 ALA A CA 1
ATOM 2895 C C . ALA A 1 377 ? 22.548 10.795 -12.446 1.00 92.75 377 ALA A C 1
ATOM 2897 O O . ALA A 1 377 ? 23.440 10.582 -11.625 1.00 92.75 377 ALA A O 1
ATOM 2898 N N . ASP A 1 378 ? 22.136 12.023 -12.759 1.00 93.44 378 ASP A N 1
ATOM 2899 C CA . ASP A 1 378 ? 22.696 13.240 -12.159 1.00 93.44 378 ASP A CA 1
ATOM 2900 C C . ASP A 1 378 ? 22.096 13.532 -10.760 1.00 93.44 378 ASP A C 1
ATOM 2902 O O . ASP A 1 378 ? 22.519 14.459 -10.070 1.00 93.44 378 ASP A O 1
ATOM 2906 N N . TRP A 1 379 ? 21.115 12.731 -10.327 1.00 95.38 379 TRP A N 1
ATOM 2907 C CA . TRP A 1 379 ? 20.437 12.806 -9.032 1.00 95.38 379 TRP A CA 1
ATOM 2908 C C . TRP A 1 379 ? 20.025 11.406 -8.549 1.00 95.38 379 TRP A C 1
ATOM 2910 O O . TRP A 1 379 ? 20.048 10.444 -9.316 1.00 95.38 379 TRP A O 1
ATOM 2920 N N . SER A 1 380 ? 19.659 11.284 -7.272 1.00 95.81 380 SER A N 1
ATOM 2921 C CA . SER A 1 380 ? 19.267 10.020 -6.636 1.00 95.81 380 SER A CA 1
ATOM 2922 C C . SER A 1 380 ? 17.949 10.150 -5.873 1.00 95.81 380 SER A C 1
ATOM 2924 O O . SER A 1 380 ? 17.517 11.262 -5.571 1.00 95.81 380 SER A O 1
ATOM 2926 N N . LEU A 1 381 ? 17.329 9.013 -5.541 1.00 97.00 381 LEU A N 1
ATOM 2927 C CA . LEU A 1 381 ? 16.175 8.927 -4.642 1.00 97.00 381 LEU A CA 1
ATOM 2928 C C . LEU A 1 381 ? 16.681 8.752 -3.199 1.00 97.00 381 LEU A C 1
ATOM 2930 O O . LEU A 1 381 ? 17.122 7.658 -2.840 1.00 97.00 381 LEU A O 1
ATOM 2934 N N . PRO A 1 382 ? 16.685 9.794 -2.349 1.00 96.00 382 PRO A N 1
ATOM 2935 C CA . PRO A 1 382 ? 17.244 9.667 -1.008 1.00 96.00 382 PRO A CA 1
ATOM 2936 C C . PRO A 1 382 ? 16.389 8.725 -0.155 1.00 96.00 382 PRO A C 1
ATOM 2938 O O . PRO A 1 382 ? 15.162 8.768 -0.243 1.00 96.00 382 PRO A O 1
ATOM 2941 N N . GLY A 1 383 ? 17.031 7.878 0.652 1.00 94.06 383 GLY A N 1
ATOM 2942 C CA . GLY A 1 383 ? 16.345 6.905 1.511 1.00 94.06 383 GLY A CA 1
ATOM 2943 C C . GLY A 1 383 ? 15.592 5.802 0.758 1.00 94.06 383 GLY A C 1
ATOM 2944 O O . GLY A 1 383 ? 14.864 5.051 1.393 1.00 94.06 383 GLY A O 1
ATOM 2945 N N . TRP A 1 384 ? 15.725 5.713 -0.569 1.00 95.94 384 TRP A N 1
ATOM 2946 C CA . TRP A 1 384 ? 15.054 4.693 -1.367 1.00 95.94 384 TRP A CA 1
ATOM 2947 C C . TRP A 1 384 ? 15.695 3.321 -1.193 1.00 95.94 384 TRP A C 1
ATOM 2949 O O . TRP A 1 384 ? 16.918 3.189 -1.154 1.00 95.94 384 TRP A O 1
ATOM 2959 N N . ASN A 1 385 ? 14.839 2.308 -1.181 1.00 91.19 385 ASN A N 1
ATOM 2960 C CA . ASN A 1 385 ? 15.200 0.907 -1.200 1.00 91.19 385 ASN A CA 1
ATOM 2961 C C . ASN A 1 385 ? 14.098 0.145 -1.951 1.00 91.19 385 ASN A C 1
ATOM 2963 O O . ASN A 1 385 ? 12.924 0.509 -1.878 1.00 91.19 385 ASN A O 1
ATOM 2967 N N . SER A 1 386 ? 14.452 -0.915 -2.678 1.00 91.81 386 SER A N 1
ATOM 2968 C CA . SER A 1 386 ? 13.461 -1.758 -3.353 1.00 91.81 386 SER A CA 1
ATOM 2969 C C . SER A 1 386 ? 12.539 -2.490 -2.377 1.00 91.81 386 SER A C 1
ATOM 2971 O O . SER A 1 386 ? 11.447 -2.882 -2.773 1.00 91.81 386 SER A O 1
ATOM 2973 N N . SER A 1 387 ? 12.936 -2.643 -1.110 1.00 90.75 387 SER A N 1
ATOM 2974 C CA . SER A 1 387 ? 12.104 -3.242 -0.060 1.00 90.75 387 SER A CA 1
ATOM 2975 C C . SER A 1 387 ? 11.065 -2.295 0.544 1.00 90.75 387 SER A C 1
ATOM 2977 O O . SER A 1 387 ? 10.499 -2.629 1.582 1.00 90.75 387 SER A O 1
ATOM 2979 N N . ILE A 1 388 ? 10.847 -1.114 -0.040 1.00 91.62 388 ILE A N 1
ATOM 2980 C CA . ILE A 1 388 ? 9.808 -0.203 0.435 1.00 91.62 388 ILE A CA 1
ATOM 2981 C C . ILE A 1 388 ? 8.428 -0.868 0.385 1.00 91.62 388 ILE A C 1
ATOM 2983 O O . ILE A 1 388 ? 8.098 -1.566 -0.577 1.00 91.62 388 ILE A O 1
ATOM 2987 N N . GLU A 1 389 ? 7.619 -0.640 1.417 1.00 90.06 389 GLU A N 1
ATOM 2988 C CA . GLU A 1 389 ? 6.317 -1.296 1.556 1.00 90.06 389 GLU A CA 1
ATOM 2989 C C . GLU A 1 389 ? 5.277 -0.735 0.582 1.00 90.06 389 GLU A C 1
ATOM 2991 O O . GLU A 1 389 ? 4.473 -1.485 0.029 1.00 90.06 389 GLU A O 1
ATOM 2996 N N . ALA A 1 390 ? 5.304 0.578 0.334 1.00 94.88 390 ALA A N 1
ATOM 2997 C CA . ALA A 1 390 ? 4.307 1.249 -0.489 1.00 94.88 390 ALA A CA 1
ATOM 2998 C C . ALA A 1 390 ? 4.883 2.388 -1.337 1.00 94.88 390 ALA A C 1
ATOM 3000 O O . ALA A 1 390 ? 5.811 3.100 -0.954 1.00 94.88 390 ALA A O 1
ATOM 3001 N N . ILE A 1 391 ? 4.253 2.588 -2.494 1.00 97.25 391 ILE A N 1
ATOM 3002 C CA . ILE A 1 391 ? 4.441 3.738 -3.370 1.00 97.25 391 ILE A CA 1
ATOM 3003 C C . ILE A 1 391 ? 3.059 4.312 -3.638 1.00 97.25 391 ILE A C 1
ATOM 3005 O O . ILE A 1 391 ? 2.166 3.609 -4.102 1.00 97.25 391 ILE A O 1
ATOM 3009 N N . GLY A 1 392 ? 2.896 5.606 -3.403 1.00 97.69 392 GLY A N 1
ATOM 3010 C CA . GLY A 1 392 ? 1.686 6.324 -3.773 1.00 97.69 392 GLY A CA 1
ATOM 3011 C C . GLY A 1 392 ? 1.926 7.180 -5.003 1.00 97.69 392 GLY A C 1
ATOM 3012 O O . GLY A 1 392 ? 3.012 7.728 -5.179 1.00 97.69 392 GLY A O 1
ATOM 3013 N N . MET A 1 393 ? 0.920 7.338 -5.856 1.00 98.06 393 MET A N 1
ATOM 3014 C CA . MET A 1 393 ? 1.008 8.256 -6.987 1.00 98.06 393 MET A CA 1
ATOM 3015 C C . MET A 1 393 ? -0.193 9.197 -7.026 1.00 98.06 393 MET A C 1
ATOM 3017 O O . MET A 1 393 ? -1.295 8.843 -6.621 1.00 98.06 393 MET A O 1
ATOM 3021 N N . ALA A 1 394 ? 0.031 10.410 -7.527 1.00 96.94 394 ALA A N 1
ATOM 3022 C CA . ALA A 1 394 ? -1.023 11.384 -7.787 1.00 96.94 394 ALA A CA 1
ATOM 3023 C C . ALA A 1 394 ? -0.775 12.120 -9.102 1.00 96.94 394 ALA A C 1
ATOM 3025 O O . ALA A 1 394 ? 0.365 12.234 -9.565 1.00 96.94 394 ALA A O 1
ATOM 3026 N N . THR A 1 395 ? -1.839 12.661 -9.694 1.00 94.06 395 THR A N 1
ATOM 3027 C CA . THR A 1 395 ? -1.713 13.593 -10.814 1.00 94.06 395 THR A CA 1
ATOM 3028 C C . THR A 1 395 ? -2.580 14.834 -10.631 1.00 94.06 395 THR A C 1
ATOM 3030 O O . THR A 1 395 ? -3.670 14.776 -10.059 1.00 94.06 395 THR A O 1
ATOM 3033 N N . ASP A 1 396 ? -2.067 15.975 -11.091 1.00 91.06 396 ASP A N 1
ATOM 3034 C CA . ASP A 1 396 ? -2.717 17.280 -10.975 1.00 91.06 396 ASP A CA 1
ATOM 3035 C C . ASP A 1 396 ? -3.441 17.702 -12.273 1.00 91.06 396 ASP A C 1
ATOM 3037 O O . ASP A 1 396 ? -3.475 16.989 -13.281 1.00 91.06 396 ASP A O 1
ATOM 3041 N N . ARG A 1 397 ? -4.015 18.914 -12.273 1.00 89.69 397 ARG A N 1
ATOM 3042 C CA . ARG A 1 397 ? -4.698 19.490 -13.450 1.00 89.69 397 ARG A CA 1
ATOM 3043 C C . ARG A 1 397 ? -3.774 19.667 -14.662 1.00 89.69 397 ARG A C 1
ATOM 3045 O O . ARG A 1 397 ? -4.257 19.702 -15.792 1.00 89.69 397 ARG A O 1
ATOM 3052 N N . SER A 1 398 ? -2.470 19.788 -14.428 1.00 88.25 398 SER A N 1
ATOM 3053 C CA . SER A 1 398 ? -1.436 19.992 -15.445 1.00 88.25 398 SER A CA 1
ATOM 3054 C C . SER A 1 398 ? -0.864 18.676 -15.980 1.00 88.25 398 SER A C 1
ATOM 3056 O O . SER A 1 398 ? 0.080 18.714 -16.770 1.00 88.25 398 SER A O 1
ATOM 3058 N N . GLN A 1 399 ? -1.427 17.525 -15.584 1.00 87.81 399 GLN A N 1
ATOM 3059 C CA . GLN A 1 399 ? -0.903 16.186 -15.891 1.00 87.81 399 GLN A CA 1
ATOM 3060 C C . GLN A 1 399 ? 0.499 15.939 -15.322 1.00 87.81 399 GLN A C 1
ATOM 3062 O O . GLN A 1 399 ? 1.217 15.043 -15.785 1.00 87.81 399 GLN A O 1
ATOM 3067 N N . THR A 1 400 ? 0.909 16.728 -14.329 1.00 92.56 400 THR A N 1
ATOM 3068 C CA . THR A 1 400 ? 2.115 16.443 -13.562 1.00 92.56 400 THR A CA 1
ATOM 3069 C C . THR A 1 400 ? 1.862 15.163 -12.787 1.00 92.56 400 THR A C 1
ATOM 3071 O O . THR A 1 400 ? 0.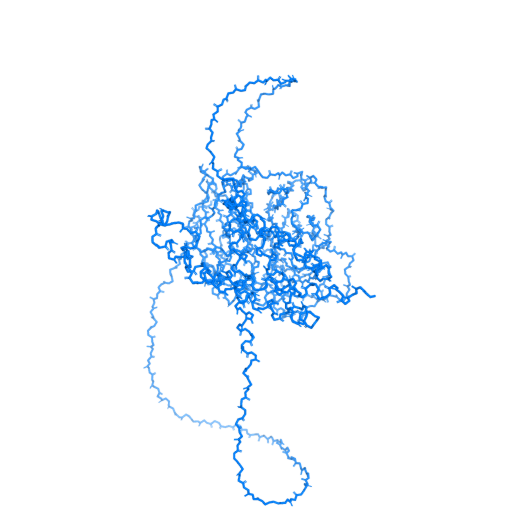785 14.995 -12.212 1.00 92.56 400 THR A O 1
ATOM 3074 N N . ARG A 1 401 ? 2.819 14.236 -12.800 1.00 94.88 401 ARG A N 1
ATOM 3075 C CA . ARG A 1 401 ? 2.726 13.002 -12.012 1.00 94.88 401 ARG A CA 1
ATOM 3076 C C . ARG A 1 401 ? 3.660 13.120 -10.827 1.00 94.88 401 ARG A C 1
ATOM 3078 O O . ARG A 1 401 ? 4.832 13.426 -11.019 1.00 94.88 401 ARG A O 1
ATOM 3085 N N . SER A 1 402 ? 3.143 12.861 -9.643 1.00 97.50 402 SER A N 1
ATOM 3086 C CA . SER A 1 402 ? 3.925 12.773 -8.419 1.00 97.50 402 SER A CA 1
ATOM 3087 C C . SER A 1 402 ? 3.975 11.319 -7.976 1.00 97.50 402 SER A C 1
ATOM 3089 O O . SER A 1 402 ? 2.959 10.626 -8.016 1.00 97.50 402 SER A O 1
ATOM 3091 N N . LEU A 1 403 ? 5.155 10.873 -7.567 1.00 98.50 403 LEU A N 1
ATOM 3092 C CA . LEU A 1 403 ? 5.382 9.614 -6.880 1.00 98.50 403 LEU A CA 1
ATOM 3093 C C . LEU A 1 403 ? 5.833 9.926 -5.456 1.00 98.50 403 LEU A C 1
ATOM 3095 O O . LEU A 1 403 ? 6.751 10.722 -5.258 1.00 98.50 403 LEU A O 1
ATOM 3099 N N . PHE A 1 404 ? 5.188 9.293 -4.487 1.00 98.50 404 PHE A N 1
ATOM 3100 C CA . PHE A 1 404 ? 5.421 9.478 -3.067 1.00 98.50 404 PHE A CA 1
ATOM 3101 C C . PHE A 1 404 ? 5.915 8.192 -2.435 1.00 98.50 404 PHE A C 1
ATOM 3103 O O . PHE A 1 404 ? 5.418 7.108 -2.747 1.00 98.50 404 PHE A O 1
ATOM 3110 N N . TYR A 1 405 ? 6.882 8.337 -1.539 1.00 97.69 405 TYR A N 1
ATOM 3111 C CA . TYR A 1 405 ? 7.481 7.222 -0.830 1.00 97.69 405 TYR A CA 1
ATOM 3112 C C . TYR A 1 405 ? 8.015 7.668 0.536 1.00 97.69 405 TYR A C 1
ATOM 3114 O O . TYR A 1 405 ? 8.447 8.815 0.690 1.00 97.69 405 TYR A O 1
ATOM 3122 N N . LEU A 1 406 ? 7.975 6.771 1.521 1.00 96.50 406 LEU A N 1
ATOM 3123 C CA . LEU A 1 406 ? 8.635 6.944 2.815 1.00 96.50 406 LEU A CA 1
ATOM 3124 C C . LEU A 1 406 ? 10.002 6.267 2.750 1.00 96.50 406 LEU A C 1
ATOM 3126 O O . LEU A 1 406 ? 10.089 5.089 2.428 1.00 96.50 406 LEU A O 1
ATOM 3130 N N . GLY A 1 407 ? 11.076 7.015 2.989 1.00 94.81 407 GLY A N 1
ATOM 3131 C CA . GLY A 1 407 ? 12.425 6.453 2.944 1.00 94.81 407 GLY A CA 1
ATOM 3132 C C . GLY A 1 407 ? 12.778 5.616 4.177 1.00 94.81 407 GLY A C 1
ATOM 3133 O O . GLY A 1 407 ? 12.118 5.684 5.217 1.00 94.81 407 GLY A O 1
ATOM 3134 N N . ASP A 1 408 ? 13.908 4.911 4.106 1.00 93.75 408 ASP A N 1
ATOM 3135 C CA . ASP A 1 408 ? 14.541 4.243 5.258 1.00 93.75 408 ASP A CA 1
ATOM 3136 C C . ASP A 1 408 ? 14.925 5.233 6.381 1.00 93.75 408 ASP A C 1
ATOM 3138 O O . ASP A 1 408 ? 15.170 4.852 7.525 1.00 93.75 408 ASP A O 1
ATOM 3142 N N . ASP A 1 409 ? 14.961 6.527 6.063 1.00 94.12 409 ASP A N 1
ATOM 3143 C CA . ASP A 1 409 ? 15.168 7.638 6.989 1.00 94.12 409 ASP A CA 1
ATOM 3144 C C . ASP A 1 409 ? 13.866 8.197 7.589 1.00 94.12 409 ASP A C 1
ATOM 3146 O O . ASP A 1 409 ? 13.913 9.216 8.279 1.00 94.12 409 ASP A O 1
ATOM 3150 N N . LYS A 1 410 ? 12.723 7.532 7.361 1.00 94.81 410 LYS A N 1
ATOM 3151 C CA . LYS A 1 410 ? 11.374 7.901 7.836 1.00 94.81 410 LYS A CA 1
ATOM 3152 C C . LYS A 1 410 ? 10.791 9.169 7.207 1.00 94.81 410 LYS A C 1
ATOM 3154 O O . LYS A 1 410 ? 9.729 9.634 7.631 1.00 94.81 410 LYS A O 1
ATOM 3159 N N . VAL A 1 411 ? 11.462 9.736 6.204 1.00 96.50 411 VAL A N 1
ATOM 3160 C CA . VAL A 1 411 ? 11.071 10.996 5.562 1.00 96.50 411 VAL A CA 1
ATOM 3161 C C . VAL A 1 411 ? 10.157 10.719 4.371 1.00 96.50 411 VAL A C 1
ATOM 3163 O O . VAL A 1 411 ? 10.509 9.936 3.487 1.00 96.50 411 VAL A O 1
ATOM 3166 N N . LEU A 1 412 ? 9.016 11.413 4.309 1.00 97.56 412 LEU A N 1
ATOM 3167 C CA . LEU A 1 412 ? 8.155 11.433 3.124 1.00 97.56 412 LEU A CA 1
ATOM 3168 C C . LEU A 1 412 ? 8.803 12.256 2.011 1.00 97.56 412 LEU A C 1
ATOM 3170 O O . LEU A 1 412 ? 9.264 13.381 2.222 1.00 97.56 412 LEU A O 1
ATOM 3174 N N . ARG A 1 413 ? 8.836 11.687 0.808 1.00 97.56 413 ARG A N 1
ATOM 3175 C CA . ARG A 1 413 ? 9.504 12.267 -0.356 1.00 97.56 413 ARG A CA 1
ATOM 3176 C C . ARG A 1 413 ? 8.587 12.248 -1.567 1.00 97.56 413 ARG A C 1
ATOM 3178 O O . ARG A 1 413 ? 7.752 11.363 -1.709 1.00 97.56 413 ARG A O 1
ATOM 3185 N N . GLU A 1 414 ? 8.769 13.231 -2.444 1.00 98.00 414 GLU A N 1
ATOM 3186 C CA . GLU A 1 414 ? 8.033 13.373 -3.700 1.00 98.00 414 GLU A CA 1
ATOM 3187 C C . GLU A 1 414 ? 9.036 13.432 -4.858 1.00 98.00 414 GLU A C 1
ATOM 3189 O O . GLU A 1 414 ? 9.873 14.336 -4.923 1.00 98.00 414 GLU A O 1
ATOM 3194 N N . ALA A 1 415 ? 8.947 12.477 -5.780 1.00 98.06 415 ALA A N 1
ATOM 3195 C CA . ALA A 1 415 ? 9.521 12.592 -7.114 1.00 98.06 415 ALA A CA 1
ATOM 3196 C C . ALA A 1 415 ? 8.425 13.101 -8.056 1.00 98.06 415 ALA A C 1
ATOM 3198 O O . ALA A 1 415 ? 7.292 12.627 -8.007 1.00 98.06 415 ALA A O 1
ATOM 3199 N N . ILE A 1 416 ? 8.735 14.077 -8.903 1.00 96.75 416 ILE A N 1
ATOM 3200 C CA . ILE A 1 416 ? 7.754 14.770 -9.738 1.00 96.75 416 ILE A CA 1
ATOM 3201 C C . ILE A 1 416 ? 8.165 14.724 -11.207 1.00 96.75 416 ILE A C 1
ATOM 3203 O O . ILE A 1 416 ? 9.309 15.014 -11.548 1.00 96.75 416 ILE A O 1
ATOM 3207 N N . ALA A 1 417 ? 7.220 14.365 -12.075 1.00 95.94 417 ALA A N 1
ATOM 3208 C CA . ALA A 1 417 ? 7.399 14.282 -13.516 1.00 95.94 417 ALA A CA 1
ATOM 3209 C C . ALA A 1 417 ? 6.739 15.477 -14.210 1.00 95.94 417 ALA A C 1
ATOM 3211 O O . ALA A 1 417 ? 5.526 15.479 -14.451 1.00 95.94 417 ALA A O 1
ATOM 3212 N N . ILE A 1 418 ? 7.535 16.473 -14.594 1.00 91.62 418 ILE A N 1
ATOM 3213 C CA . ILE A 1 418 ? 7.064 17.650 -15.332 1.00 91.62 418 ILE A CA 1
ATOM 3214 C C . ILE A 1 418 ? 7.382 17.432 -16.809 1.00 91.62 418 ILE A C 1
ATOM 3216 O O . ILE A 1 418 ? 8.538 17.315 -17.195 1.00 91.62 418 ILE A O 1
ATOM 3220 N N . LYS A 1 419 ? 6.356 17.344 -17.667 1.00 86.81 419 LYS A N 1
ATOM 3221 C CA . LYS A 1 419 ? 6.527 17.036 -19.107 1.00 86.81 419 LYS A CA 1
ATOM 3222 C C . LYS A 1 419 ? 7.339 15.749 -19.374 1.00 86.81 419 LYS A C 1
ATOM 3224 O O . LYS A 1 419 ? 8.012 15.641 -20.395 1.00 86.81 419 LYS A O 1
ATOM 3229 N N . ASN A 1 420 ? 7.181 14.748 -18.502 1.00 85.69 420 ASN A N 1
ATOM 3230 C CA . ASN A 1 420 ? 7.907 13.466 -18.481 1.00 85.69 420 ASN A CA 1
ATOM 3231 C C . ASN A 1 420 ? 9.366 13.523 -18.003 1.00 85.69 420 ASN A C 1
ATOM 3233 O O . ASN A 1 420 ? 10.023 12.490 -18.058 1.00 85.69 420 ASN A O 1
ATOM 3237 N N . ASP A 1 421 ? 9.848 14.667 -17.523 1.00 92.12 421 ASP A N 1
ATOM 3238 C CA . ASP A 1 421 ? 11.160 14.768 -16.888 1.00 92.12 421 ASP A CA 1
ATOM 3239 C C . ASP A 1 421 ? 11.011 14.620 -15.371 1.00 92.12 421 ASP A C 1
ATOM 3241 O O . ASP A 1 421 ? 10.252 15.373 -14.749 1.00 92.12 421 ASP A O 1
ATOM 3245 N N . TRP A 1 422 ? 11.658 13.601 -14.803 1.00 96.88 422 TRP A N 1
ATOM 3246 C CA . TRP A 1 422 ? 11.570 13.268 -13.383 1.00 96.88 422 TRP A CA 1
ATOM 3247 C C . TRP A 1 422 ? 12.647 14.000 -12.590 1.00 96.88 422 TRP A C 1
ATOM 3249 O O . TRP A 1 422 ? 13.821 13.993 -12.952 1.00 96.88 422 TRP A O 1
ATOM 3259 N N . GLN A 1 423 ? 12.249 14.569 -11.459 1.00 96.50 423 GLN A N 1
ATOM 3260 C CA . GLN A 1 423 ? 13.145 15.243 -10.524 1.00 96.50 423 GLN A CA 1
ATOM 3261 C C . GLN A 1 423 ? 12.625 15.113 -9.089 1.00 96.50 423 GLN A C 1
ATOM 3263 O O . GLN A 1 423 ? 11.442 14.844 -8.874 1.00 96.50 423 GLN A O 1
ATOM 3268 N N . MET A 1 424 ? 13.478 15.356 -8.094 1.00 96.94 424 MET A N 1
ATOM 3269 C CA . MET A 1 424 ? 13.022 15.480 -6.707 1.00 96.94 424 MET A CA 1
ATOM 3270 C C . MET A 1 424 ? 12.280 16.798 -6.495 1.00 96.94 424 MET A C 1
ATOM 3272 O O . MET A 1 424 ? 12.764 17.868 -6.874 1.00 96.94 424 MET A O 1
ATOM 3276 N N . ALA A 1 425 ? 11.122 16.733 -5.843 1.00 95.44 425 ALA A N 1
ATOM 3277 C CA . ALA A 1 425 ? 10.486 17.918 -5.296 1.00 95.44 425 ALA A CA 1
ATOM 3278 C C . ALA A 1 425 ? 11.261 18.416 -4.058 1.00 95.44 425 ALA A C 1
ATOM 3280 O O . ALA A 1 425 ? 11.961 17.637 -3.403 1.00 95.44 425 ALA A O 1
ATOM 3281 N N . PRO A 1 426 ? 11.142 19.707 -3.700 1.00 92.88 426 PRO A N 1
ATOM 3282 C CA . PRO A 1 426 ? 11.729 20.223 -2.470 1.00 92.88 426 PRO A CA 1
ATOM 3283 C C . PRO A 1 426 ? 11.200 19.483 -1.238 1.00 92.88 426 PRO A C 1
ATOM 3285 O O . PRO A 1 426 ? 9.993 19.249 -1.126 1.00 92.88 426 PRO A O 1
ATOM 3288 N N . ASN A 1 427 ? 12.094 19.183 -0.290 1.00 90.00 427 ASN A N 1
ATOM 3289 C CA . ASN A 1 427 ? 11.702 18.685 1.027 1.00 90.00 427 ASN A CA 1
ATOM 3290 C C . ASN A 1 427 ? 10.747 19.670 1.715 1.00 90.00 427 ASN A C 1
ATOM 3292 O O . ASN A 1 427 ? 10.839 20.888 1.528 1.00 90.00 427 ASN A O 1
ATOM 3296 N N . ARG A 1 428 ? 9.857 19.134 2.548 1.00 92.56 428 ARG A N 1
ATOM 3297 C CA . ARG A 1 428 ? 8.919 19.920 3.355 1.00 92.56 428 ARG A CA 1
ATOM 3298 C C . ARG A 1 428 ? 9.366 19.974 4.810 1.00 92.56 428 ARG A C 1
ATOM 3300 O O . ARG A 1 428 ? 10.203 19.182 5.238 1.00 92.56 428 ARG A O 1
ATOM 3307 N N . SER A 1 429 ? 8.844 20.952 5.545 1.00 95.31 429 SER A N 1
ATOM 3308 C CA . SER A 1 429 ? 9.003 21.014 6.997 1.00 95.31 429 SER A CA 1
ATOM 3309 C C . SER A 1 429 ? 8.239 19.873 7.662 1.00 95.31 429 SER A C 1
ATOM 3311 O O . SER A 1 429 ? 7.237 19.396 7.132 1.00 95.31 429 SER A O 1
ATOM 3313 N N . GLU A 1 430 ? 8.651 19.507 8.874 1.00 95.00 430 GLU A N 1
ATOM 3314 C CA . GLU A 1 430 ? 7.935 18.523 9.698 1.00 95.00 430 GLU A CA 1
ATOM 3315 C C . GLU A 1 430 ? 6.525 18.991 10.111 1.00 95.00 430 GLU A C 1
ATOM 3317 O O . GLU A 1 430 ? 5.698 18.171 10.490 1.00 95.00 430 GLU A O 1
ATOM 3322 N N . SER A 1 431 ? 6.220 20.294 9.999 1.00 96.06 431 SER A N 1
ATOM 3323 C CA . SER A 1 431 ? 4.853 20.818 10.173 1.00 96.06 431 SER A CA 1
ATOM 3324 C C . SER A 1 431 ? 3.912 20.435 9.029 1.00 96.06 431 SER A C 1
ATOM 3326 O O . SER A 1 431 ? 2.704 20.408 9.220 1.00 96.06 431 SER A O 1
ATOM 3328 N N . VAL A 1 432 ? 4.463 20.123 7.854 1.00 97.38 432 VAL A N 1
ATOM 3329 C CA . VAL A 1 432 ? 3.720 19.736 6.650 1.00 97.38 432 VAL A CA 1
ATOM 3330 C C . VAL A 1 432 ? 3.789 18.225 6.456 1.00 97.38 432 VAL A C 1
ATOM 3332 O O . VAL A 1 432 ? 2.763 17.587 6.256 1.00 97.38 432 VAL A O 1
ATOM 3335 N N . TRP A 1 433 ? 4.991 17.647 6.541 1.00 97.31 433 TRP A N 1
ATOM 3336 C CA . TRP A 1 433 ? 5.238 16.207 6.444 1.00 97.31 433 TRP A CA 1
ATOM 3337 C C . TRP A 1 433 ? 6.032 15.745 7.672 1.00 97.31 433 TRP A C 1
ATOM 3339 O O . TRP A 1 433 ? 7.266 15.798 7.651 1.00 97.31 433 TRP A O 1
ATOM 3349 N N . PRO A 1 434 ? 5.364 15.327 8.759 1.00 97.25 434 PRO A N 1
ATOM 3350 C CA . PRO A 1 434 ? 6.052 14.825 9.942 1.00 97.25 434 PRO A CA 1
ATOM 3351 C C . PRO A 1 434 ? 6.764 13.503 9.628 1.00 97.25 434 PRO A C 1
ATOM 3353 O O . PRO A 1 434 ? 6.431 12.816 8.658 1.00 97.25 434 PRO A O 1
ATOM 3356 N N . LEU A 1 435 ? 7.749 13.128 10.444 1.00 97.00 435 LEU A N 1
ATOM 3357 C CA . LEU A 1 435 ? 8.432 11.841 10.290 1.00 97.00 435 LEU A CA 1
ATOM 3358 C C . LEU A 1 435 ? 7.458 10.684 10.527 1.00 97.00 435 LEU A C 1
ATOM 3360 O O . LEU A 1 435 ? 6.628 10.744 11.433 1.00 97.00 435 LEU A O 1
ATOM 3364 N N . SER A 1 436 ? 7.580 9.634 9.723 1.00 95.69 436 SER A N 1
ATOM 3365 C CA . SER A 1 436 ? 6.841 8.387 9.949 1.00 95.69 436 SER A CA 1
ATOM 3366 C C . SER A 1 436 ? 7.356 7.634 11.177 1.00 95.69 436 SER A C 1
ATOM 3368 O O . SER A 1 436 ? 8.509 7.804 11.586 1.00 95.69 436 SER A O 1
ATOM 3370 N N . ASP A 1 437 ? 6.506 6.793 11.763 1.00 93.25 437 ASP A N 1
ATOM 3371 C CA . ASP A 1 437 ? 6.888 5.975 12.920 1.00 93.25 437 ASP A CA 1
ATOM 3372 C C . ASP A 1 437 ? 7.908 4.895 12.535 1.00 93.25 437 ASP A C 1
ATOM 3374 O O . ASP A 1 437 ? 8.931 4.731 13.213 1.00 93.25 437 ASP A O 1
ATOM 3378 N N . ASP A 1 438 ? 7.698 4.247 11.388 1.00 91.06 438 ASP A N 1
ATOM 3379 C CA . ASP A 1 438 ? 8.533 3.171 10.858 1.00 91.06 438 ASP A CA 1
ATOM 3380 C C . ASP A 1 438 ? 9.250 3.579 9.553 1.00 91.06 438 ASP A C 1
ATOM 3382 O O . ASP A 1 438 ? 8.702 4.323 8.738 1.00 91.06 438 ASP A O 1
ATOM 3386 N N . PRO A 1 439 ? 10.499 3.123 9.331 1.00 91.94 439 PRO A N 1
ATOM 3387 C CA . PRO A 1 439 ? 11.200 3.346 8.067 1.00 91.94 439 PRO A CA 1
ATOM 3388 C C . PRO A 1 439 ? 10.527 2.565 6.936 1.00 91.94 439 PRO A C 1
ATOM 3390 O O . PRO A 1 439 ? 10.048 1.457 7.164 1.00 91.94 439 PRO A O 1
ATOM 3393 N N . SER A 1 440 ? 10.534 3.103 5.712 1.00 90.62 440 SER A N 1
ATOM 3394 C CA . SER A 1 440 ? 9.952 2.420 4.543 1.00 90.62 440 SER A CA 1
ATOM 3395 C C . SER A 1 440 ? 8.486 1.983 4.719 1.00 90.62 440 SER A C 1
ATOM 3397 O O . SER A 1 440 ? 8.024 1.086 4.014 1.00 90.62 440 SER A O 1
ATOM 3399 N N . ALA A 1 441 ? 7.761 2.629 5.639 1.00 90.25 441 ALA A N 1
ATOM 3400 C CA . ALA A 1 441 ? 6.416 2.244 6.038 1.00 90.25 441 ALA A CA 1
ATOM 3401 C C . ALA A 1 441 ? 5.391 2.371 4.906 1.00 90.25 441 ALA A C 1
ATOM 3403 O O . ALA A 1 441 ? 5.555 3.137 3.949 1.00 90.25 441 ALA A O 1
ATOM 3404 N N . GLY A 1 442 ? 4.280 1.655 5.067 1.00 93.00 442 GLY A N 1
ATOM 3405 C CA . GLY A 1 442 ? 3.106 1.834 4.232 1.00 93.00 442 GLY A CA 1
ATOM 3406 C C . GLY A 1 442 ? 2.574 3.271 4.238 1.00 93.00 442 GLY A C 1
ATOM 3407 O O . GLY A 1 442 ? 2.592 3.991 5.240 1.00 93.00 442 GLY A O 1
ATOM 3408 N N . LEU A 1 443 ? 2.065 3.682 3.081 1.00 96.94 443 LEU A N 1
ATOM 3409 C CA . LEU A 1 443 ? 1.409 4.963 2.866 1.00 96.94 443 LEU A CA 1
ATOM 3410 C C . LEU A 1 443 ? 0.269 4.780 1.870 1.00 96.94 443 LEU A C 1
ATOM 3412 O O . LEU A 1 443 ? 0.318 3.895 1.016 1.00 96.94 443 LEU A O 1
ATOM 3416 N N . ALA A 1 444 ? -0.726 5.654 1.935 1.00 98.00 444 ALA A N 1
ATOM 3417 C CA . ALA A 1 444 ? -1.793 5.712 0.949 1.00 98.00 444 ALA A CA 1
ATOM 3418 C C . ALA A 1 444 ? -1.907 7.110 0.352 1.00 98.00 444 ALA A C 1
ATOM 3420 O O . ALA A 1 444 ? -1.792 8.109 1.061 1.00 98.00 444 ALA A O 1
ATOM 3421 N N . VAL A 1 445 ? -2.157 7.181 -0.956 1.00 98.31 445 VAL A N 1
ATOM 3422 C CA . VAL A 1 445 ? -2.328 8.445 -1.677 1.00 98.31 445 VAL A CA 1
ATOM 3423 C C . VAL A 1 445 ? -3.674 8.454 -2.372 1.00 98.31 445 VAL A C 1
ATOM 3425 O O . VAL A 1 445 ? -3.991 7.552 -3.139 1.00 98.31 445 VAL A O 1
ATOM 3428 N N . ALA A 1 446 ? -4.438 9.510 -2.126 1.00 97.12 446 ALA A N 1
ATOM 3429 C CA . ALA A 1 446 ? -5.646 9.831 -2.863 1.00 97.12 446 ALA A CA 1
ATOM 3430 C C . ALA A 1 446 ? -5.436 11.146 -3.614 1.00 97.12 446 ALA A C 1
ATOM 3432 O O . ALA A 1 446 ? -4.708 12.033 -3.164 1.00 97.12 446 ALA A O 1
ATOM 3433 N N . TYR A 1 447 ? -6.089 11.312 -4.757 1.00 95.44 447 TYR A N 1
ATOM 3434 C CA . TYR A 1 447 ? -6.006 12.553 -5.517 1.00 95.44 447 TYR A CA 1
ATOM 3435 C C . TYR A 1 447 ? -7.327 12.859 -6.202 1.00 95.44 447 TYR A C 1
ATOM 3437 O O . TYR A 1 447 ? -8.104 11.969 -6.534 1.00 95.44 447 TYR A O 1
ATOM 3445 N N . HIS A 1 448 ? -7.569 14.145 -6.434 1.00 91.62 448 HIS A N 1
ATOM 3446 C CA . HIS A 1 448 ? -8.695 14.606 -7.228 1.00 91.62 448 HIS A CA 1
ATOM 3447 C C . HIS A 1 448 ? -8.164 15.441 -8.384 1.00 91.62 448 HIS A C 1
ATOM 3449 O O . HIS A 1 448 ? -7.976 16.654 -8.268 1.00 91.62 448 HIS A O 1
ATOM 3455 N N . GLN A 1 449 ? -8.001 14.800 -9.540 1.00 85.44 449 GLN A N 1
ATOM 3456 C CA . GLN A 1 449 ? -7.411 15.407 -10.734 1.00 85.44 449 GLN A CA 1
ATOM 3457 C C . GLN A 1 449 ? -8.083 16.738 -11.111 1.00 85.44 449 GLN A C 1
ATOM 3459 O O . GLN A 1 449 ? -7.410 17.760 -11.226 1.00 85.44 449 GLN A O 1
ATOM 3464 N N . GLY A 1 450 ? -9.416 16.759 -11.252 1.00 85.06 450 GLY A N 1
ATOM 3465 C CA . GLY A 1 450 ? -10.156 17.962 -11.667 1.00 85.06 450 GLY A CA 1
ATOM 3466 C C . GLY A 1 450 ? -9.993 19.162 -10.726 1.00 85.06 450 GLY A C 1
ATOM 3467 O O . GLY A 1 450 ? -10.031 20.308 -11.173 1.00 85.06 450 GLY A O 1
ATOM 3468 N N . LYS A 1 451 ? -9.747 18.909 -9.433 1.00 89.69 451 LYS A N 1
ATOM 3469 C CA . LYS A 1 451 ? -9.524 19.941 -8.418 1.00 89.69 451 LYS A CA 1
ATOM 3470 C C . LYS A 1 451 ? -8.036 20.195 -8.156 1.00 89.69 451 LYS A C 1
ATOM 3472 O O . LYS A 1 451 ? -7.715 21.262 -7.644 1.00 89.69 451 LYS A O 1
ATOM 3477 N N . GLY A 1 452 ? -7.135 19.330 -8.625 1.00 90.88 452 GLY A N 1
ATOM 3478 C CA . GLY A 1 452 ? -5.688 19.435 -8.417 1.00 90.88 452 GLY A CA 1
ATOM 3479 C C . GLY A 1 452 ? -5.258 19.140 -6.981 1.00 90.88 452 GLY A C 1
ATOM 3480 O O . GLY A 1 452 ? -4.219 19.633 -6.565 1.00 90.88 452 GLY A O 1
ATOM 3481 N N . MET A 1 453 ? -6.070 18.391 -6.231 1.00 95.25 453 MET A N 1
ATOM 3482 C CA . MET A 1 453 ? -5.817 18.095 -4.820 1.00 95.25 453 MET A CA 1
ATOM 3483 C C . MET A 1 453 ? -5.155 16.731 -4.642 1.00 95.25 453 MET A C 1
ATOM 3485 O O . MET A 1 453 ? -5.366 15.818 -5.446 1.00 95.25 453 MET A O 1
ATOM 3489 N N . THR A 1 454 ? -4.359 16.586 -3.587 1.00 97.50 454 THR A N 1
ATOM 3490 C CA . THR A 1 454 ? -3.698 15.328 -3.217 1.00 97.50 454 THR A CA 1
ATOM 3491 C C . THR A 1 454 ? -3.710 15.167 -1.706 1.00 97.50 454 THR A C 1
ATOM 3493 O O . THR A 1 454 ? -3.400 16.111 -0.988 1.00 97.50 454 THR A O 1
ATOM 3496 N N . TRP A 1 455 ? -4.013 13.965 -1.236 1.00 98.12 455 TRP A N 1
ATOM 3497 C CA . TRP A 1 455 ? -3.961 13.581 0.167 1.00 98.12 455 TRP A CA 1
ATOM 3498 C C . TRP A 1 455 ? -3.010 12.405 0.329 1.00 98.12 455 TRP A C 1
ATOM 3500 O O . TRP A 1 455 ? -3.028 11.482 -0.485 1.00 98.12 455 TRP A O 1
ATOM 3510 N N . ILE A 1 456 ? -2.193 12.444 1.376 1.00 98.44 456 ILE A N 1
ATOM 3511 C CA . ILE A 1 456 ? -1.264 11.375 1.737 1.00 98.44 456 ILE A CA 1
ATOM 3512 C C . ILE A 1 456 ? -1.530 10.990 3.185 1.00 98.44 456 ILE A C 1
ATOM 3514 O O . ILE A 1 456 ? -1.590 11.864 4.050 1.00 98.44 456 ILE A O 1
ATOM 3518 N N . TYR A 1 457 ? -1.655 9.690 3.429 1.00 98.38 457 TYR A N 1
ATOM 3519 C CA . TYR A 1 457 ? -1.911 9.113 4.741 1.00 98.38 457 TYR A CA 1
ATOM 3520 C C . TYR A 1 457 ? -0.802 8.145 5.122 1.00 98.38 457 TYR A C 1
ATOM 3522 O O . TYR A 1 457 ? -0.428 7.294 4.314 1.00 98.38 457 TYR A O 1
ATOM 3530 N N . TYR A 1 458 ? -0.290 8.274 6.342 1.00 97.12 458 TYR A N 1
ATOM 3531 C CA . TYR A 1 458 ? 0.684 7.359 6.938 1.00 97.12 458 TYR A CA 1
ATOM 3532 C C . TYR A 1 458 ? 0.702 7.518 8.464 1.00 97.12 458 TYR A C 1
ATOM 3534 O O . TYR A 1 458 ? 0.123 8.466 9.001 1.00 97.12 458 TYR A O 1
ATOM 3542 N N . TYR A 1 459 ? 1.351 6.580 9.155 1.00 94.69 459 TYR A N 1
ATOM 3543 C CA . TYR A 1 459 ? 1.498 6.609 10.610 1.00 94.69 459 TYR A CA 1
ATOM 3544 C C . TYR A 1 459 ? 2.610 7.556 11.056 1.00 94.69 459 TYR A C 1
ATOM 3546 O O . TYR A 1 459 ? 3.745 7.472 10.581 1.00 94.69 459 TYR A O 1
ATOM 3554 N N . SER A 1 460 ? 2.270 8.448 11.980 1.00 94.75 460 SER A N 1
ATOM 3555 C CA . SER A 1 460 ? 3.202 9.332 12.668 1.00 94.75 460 SER A CA 1
ATOM 3556 C C . SER A 1 460 ? 2.671 9.647 14.064 1.00 94.75 460 SER A C 1
ATOM 3558 O O . SER A 1 460 ? 1.525 10.075 14.222 1.00 94.75 460 SER A O 1
ATOM 3560 N N . ASN A 1 461 ? 3.523 9.474 15.072 1.00 91.38 461 ASN A N 1
ATOM 3561 C CA . ASN A 1 461 ? 3.206 9.624 16.488 1.00 91.38 461 ASN A CA 1
ATOM 3562 C C . ASN A 1 461 ? 1.999 8.772 16.922 1.00 91.38 461 ASN A C 1
ATOM 3564 O O . ASN A 1 461 ? 1.064 9.291 17.536 1.00 91.38 461 ASN A O 1
ATOM 3568 N N . ASP A 1 462 ? 2.020 7.476 16.588 1.00 88.31 462 ASP A N 1
ATOM 3569 C CA . ASP A 1 462 ? 1.001 6.480 16.959 1.00 88.31 462 ASP A CA 1
ATOM 3570 C C . ASP A 1 462 ? -0.410 6.781 16.407 1.00 88.31 462 ASP A C 1
ATOM 3572 O O . ASP A 1 462 ? -1.416 6.270 16.906 1.00 88.31 462 ASP A O 1
ATOM 3576 N N . SER A 1 463 ? -0.511 7.611 15.367 1.00 91.38 463 SER A N 1
ATOM 3577 C CA . SER A 1 463 ? -1.777 7.949 14.717 1.00 91.38 463 SER A CA 1
ATOM 3578 C C . SER A 1 463 ? -1.614 8.138 13.212 1.00 91.38 463 SER A C 1
ATOM 3580 O O . SER A 1 463 ? -0.519 8.383 12.708 1.00 91.38 463 SER A O 1
ATOM 3582 N N . ILE A 1 464 ? -2.724 8.051 12.479 1.00 94.88 464 ILE A N 1
ATOM 3583 C CA . ILE A 1 464 ? -2.743 8.360 11.050 1.00 94.88 464 ILE A CA 1
ATOM 3584 C C . ILE A 1 464 ? -2.769 9.876 10.892 1.00 94.88 464 ILE A C 1
ATOM 3586 O O . ILE A 1 464 ? -3.670 10.553 11.398 1.00 94.88 464 ILE A O 1
ATOM 3590 N N . ILE A 1 465 ? -1.802 10.405 10.151 1.00 96.50 465 ILE A N 1
ATOM 3591 C CA . ILE A 1 465 ? -1.802 11.805 9.737 1.00 96.50 465 ILE A CA 1
ATOM 3592 C C . ILE A 1 465 ? -2.289 11.938 8.298 1.00 96.50 465 ILE A C 1
ATOM 3594 O O . ILE A 1 465 ? -2.233 10.995 7.511 1.00 96.50 465 ILE A O 1
ATOM 3598 N N . GLN A 1 466 ? -2.756 13.132 7.957 1.00 97.81 466 GLN A N 1
ATOM 3599 C CA . GLN A 1 466 ? -3.092 13.549 6.608 1.00 97.81 466 GLN A CA 1
ATOM 3600 C C . GLN A 1 466 ? -2.192 14.716 6.213 1.00 97.81 466 GLN A C 1
ATOM 3602 O O . GLN A 1 466 ? -2.294 15.800 6.790 1.00 97.81 466 GLN A O 1
ATOM 3607 N N . ALA A 1 467 ? -1.371 14.520 5.186 1.00 97.81 467 ALA A N 1
ATOM 3608 C CA . ALA A 1 467 ? -0.761 15.618 4.449 1.00 97.81 467 ALA A CA 1
ATOM 3609 C C . ALA A 1 467 ? -1.650 15.969 3.252 1.00 97.81 467 ALA A C 1
ATOM 3611 O O . ALA A 1 467 ? -2.045 15.083 2.490 1.00 97.81 467 ALA A O 1
ATOM 3612 N N . HIS A 1 468 ? -1.961 17.252 3.071 1.00 97.50 468 HIS A N 1
ATOM 3613 C CA . HIS A 1 468 ? -2.897 17.709 2.047 1.00 97.50 468 HIS A CA 1
ATOM 3614 C C . HIS A 1 468 ? -2.277 18.789 1.160 1.00 97.50 468 HIS A C 1
ATOM 3616 O O . HIS A 1 468 ? -1.728 19.782 1.637 1.00 97.50 468 HIS A O 1
ATOM 3622 N N . LYS A 1 469 ? -2.374 18.575 -0.152 1.00 96.69 469 LYS A N 1
ATOM 3623 C CA . LYS A 1 469 ? -2.078 19.556 -1.191 1.00 96.69 469 LYS A CA 1
ATOM 3624 C C . LYS A 1 469 ? -3.400 20.091 -1.724 1.00 96.69 469 LYS A C 1
ATOM 3626 O O . LYS A 1 469 ? -4.171 19.333 -2.316 1.00 96.69 469 LYS A O 1
ATOM 3631 N N . ASN A 1 470 ? -3.643 21.380 -1.529 1.00 95.06 470 ASN A N 1
ATOM 3632 C CA . ASN A 1 470 ? -4.908 22.017 -1.870 1.00 95.06 470 ASN A CA 1
ATOM 3633 C C . ASN A 1 470 ? -5.024 22.356 -3.369 1.00 95.06 470 ASN A C 1
ATOM 3635 O O . ASN A 1 470 ? -4.108 22.151 -4.168 1.00 95.06 470 ASN A O 1
ATOM 3639 N N . SER A 1 471 ? -6.167 22.922 -3.768 1.00 93.88 471 SER A N 1
ATOM 3640 C CA . SER A 1 471 ? -6.455 23.261 -5.170 1.00 93.88 471 SER A CA 1
ATOM 3641 C C . SER A 1 471 ? -5.547 24.335 -5.777 1.00 93.88 471 SER A C 1
ATOM 3643 O O . SER A 1 471 ? -5.548 24.505 -6.998 1.00 93.88 471 SER A O 1
ATOM 3645 N N . SER A 1 472 ? -4.803 25.065 -4.943 1.00 93.25 472 SER A N 1
ATOM 3646 C CA . SER A 1 472 ? -3.812 26.066 -5.353 1.00 93.25 472 SER A CA 1
ATOM 3647 C C . SER A 1 472 ? -2.417 25.462 -5.541 1.00 93.25 472 SER A C 1
ATOM 3649 O O . SER A 1 472 ? -1.476 26.201 -5.818 1.00 93.25 472 SER A O 1
ATOM 3651 N N . ASN A 1 473 ? -2.283 24.130 -5.444 1.00 90.25 473 ASN A N 1
ATOM 3652 C CA . ASN A 1 473 ? -1.014 23.402 -5.507 1.00 90.25 473 ASN A CA 1
ATOM 3653 C C . ASN A 1 473 ? -0.069 23.739 -4.333 1.00 90.25 473 ASN A C 1
ATOM 3655 O O . ASN A 1 473 ? 1.154 23.650 -4.463 1.00 90.25 473 ASN A O 1
ATOM 3659 N N . GLU A 1 474 ? -0.637 24.118 -3.186 1.00 94.56 474 GLU A N 1
ATOM 3660 C CA . GLU A 1 474 ? 0.094 24.411 -1.953 1.00 94.56 474 GLU A CA 1
ATOM 3661 C C . GLU A 1 474 ? -0.112 23.284 -0.939 1.00 94.56 474 GLU A C 1
ATOM 3663 O O . GLU A 1 474 ? -1.214 22.753 -0.800 1.00 94.56 474 GLU A O 1
ATOM 3668 N N . TRP A 1 475 ? 0.967 22.902 -0.255 1.00 96.94 475 TRP A N 1
ATOM 3669 C CA . TRP A 1 475 ? 0.907 21.951 0.850 1.00 96.94 475 TRP A CA 1
ATOM 3670 C C . TRP A 1 475 ? 0.522 22.675 2.136 1.00 96.94 475 TRP A C 1
ATOM 3672 O O . TRP A 1 475 ? 1.125 23.694 2.473 1.00 96.94 475 TRP A O 1
ATOM 3682 N N . GLU A 1 476 ? -0.458 22.127 2.839 1.00 97.38 476 GLU A N 1
ATOM 3683 C CA . GLU A 1 476 ? -0.935 22.619 4.129 1.00 97.38 476 GLU A CA 1
ATOM 3684 C C . GLU A 1 476 ? -0.222 21.890 5.275 1.00 97.38 476 GLU A C 1
ATOM 3686 O O . GLU A 1 476 ? 0.383 20.832 5.067 1.00 97.38 476 GLU A O 1
ATOM 3691 N N . ASP A 1 477 ? -0.273 22.459 6.483 1.00 97.81 477 ASP A N 1
ATOM 3692 C CA . ASP A 1 477 ? 0.206 21.758 7.676 1.00 97.81 477 ASP A CA 1
ATOM 3693 C C . ASP A 1 477 ? -0.574 20.445 7.857 1.00 97.81 477 ASP A C 1
ATOM 3695 O O . ASP A 1 477 ? -1.772 20.369 7.557 1.00 97.81 477 ASP A O 1
ATOM 3699 N N . TYR A 1 478 ? 0.109 19.397 8.328 1.00 97.19 478 TYR A N 1
ATOM 3700 C CA . TYR A 1 478 ? -0.543 18.105 8.513 1.00 97.19 478 TYR A CA 1
ATOM 3701 C C . TYR A 1 478 ? -1.601 18.184 9.610 1.00 97.19 478 TYR A C 1
ATOM 3703 O O . TYR A 1 478 ? -1.500 18.954 10.568 1.00 97.19 478 TYR A O 1
ATOM 3711 N N . ILE A 1 479 ? -2.587 17.302 9.505 1.00 96.81 479 ILE A N 1
ATOM 3712 C CA . ILE A 1 479 ? -3.555 17.073 10.574 1.00 96.81 479 ILE A CA 1
ATOM 3713 C C . ILE A 1 479 ? -3.515 15.612 11.001 1.00 96.81 479 ILE A C 1
ATOM 3715 O O . ILE A 1 479 ? -3.295 14.720 10.185 1.00 96.81 479 ILE A O 1
ATOM 3719 N N . THR A 1 480 ? -3.739 15.354 12.283 1.00 96.12 480 THR A N 1
ATOM 3720 C CA . THR A 1 480 ? -3.998 14.001 12.782 1.00 96.12 480 THR A CA 1
ATOM 3721 C C . THR A 1 480 ? -5.464 13.660 12.544 1.00 96.12 480 THR A C 1
ATOM 3723 O O . THR A 1 480 ? -6.334 14.493 12.807 1.00 96.12 480 THR A O 1
ATOM 3726 N N . LEU A 1 481 ? -5.756 12.449 12.062 1.00 95.00 481 LEU A N 1
ATOM 3727 C CA . LEU A 1 481 ? -7.139 12.062 11.802 1.00 95.00 481 LEU A CA 1
ATOM 3728 C C . LEU A 1 481 ? -7.956 12.010 13.107 1.00 95.00 481 LEU A C 1
ATOM 3730 O O . LEU A 1 481 ? -7.532 11.380 14.086 1.00 95.00 481 LEU A O 1
ATOM 3734 N N . PRO A 1 482 ? -9.132 12.665 13.146 1.00 91.94 482 PRO A N 1
ATOM 3735 C CA . PRO A 1 482 ? -9.980 12.678 14.326 1.00 91.94 482 PRO A CA 1
ATOM 3736 C C . PRO A 1 482 ? -10.516 11.279 14.634 1.00 91.94 482 PRO A C 1
ATOM 3738 O O . PRO A 1 482 ? -10.964 10.552 13.752 1.00 91.94 482 PRO A O 1
ATOM 3741 N N . GLN A 1 483 ? -10.521 10.930 15.919 1.00 87.94 483 GLN A N 1
ATOM 3742 C CA . GLN A 1 483 ? -10.986 9.630 16.423 1.00 87.94 483 GLN A CA 1
ATOM 3743 C C . GLN A 1 483 ? -12.511 9.560 16.581 1.00 87.94 483 GLN A C 1
ATOM 3745 O O . GLN A 1 483 ? -13.104 8.485 16.601 1.00 87.94 483 GLN A O 1
ATOM 3750 N N . THR A 1 484 ? -13.159 10.717 16.716 1.00 82.88 484 THR A N 1
ATOM 3751 C CA . THR A 1 484 ? -14.606 10.844 16.907 1.00 82.88 484 THR A CA 1
ATOM 3752 C C . THR A 1 484 ? -15.147 11.980 16.050 1.00 82.88 484 THR A C 1
ATOM 3754 O O . THR A 1 484 ? -14.399 12.868 15.641 1.00 82.88 484 THR A O 1
ATOM 3757 N N . VAL A 1 485 ? -16.454 11.956 15.780 1.00 70.69 485 VAL A N 1
ATOM 3758 C CA . VAL A 1 485 ? -17.133 13.072 15.114 1.00 70.69 485 VAL A CA 1
ATOM 3759 C C . VAL A 1 485 ? -16.962 14.323 15.982 1.00 70.69 485 VAL A C 1
ATOM 3761 O O . VAL A 1 485 ? -17.340 14.276 17.160 1.00 70.69 485 VAL A O 1
ATOM 3764 N N . PRO A 1 486 ? -16.437 15.437 15.442 1.00 59.62 486 PRO A N 1
ATOM 3765 C CA . PRO A 1 486 ? -16.418 16.698 16.163 1.00 59.62 486 PRO A CA 1
ATOM 3766 C C . PRO A 1 486 ? -17.847 17.037 16.594 1.00 59.62 486 PRO A C 1
ATOM 3768 O O . PRO A 1 486 ? -18.743 17.201 15.765 1.00 59.62 486 PRO A O 1
ATOM 3771 N N . LYS A 1 487 ? -18.100 17.113 17.904 1.00 47.00 487 LYS A N 1
ATOM 3772 C CA . LYS A 1 487 ? -19.332 17.745 18.376 1.00 47.00 487 LYS A CA 1
ATOM 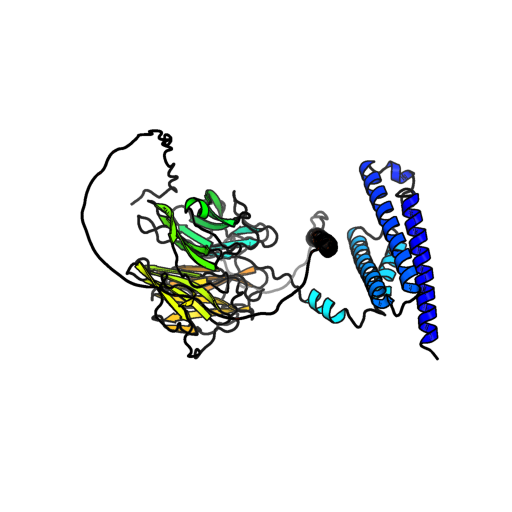3773 C C . LYS A 1 487 ? -19.201 19.209 17.991 1.00 47.00 487 LYS A C 1
ATOM 3775 O O . LYS A 1 487 ? -18.279 19.858 18.470 1.00 47.00 487 LYS A O 1
ATOM 3780 N N . ASN A 1 488 ? -20.086 19.705 17.127 1.00 38.62 488 ASN A N 1
ATOM 3781 C CA . ASN A 1 488 ? -20.189 21.131 16.832 1.00 38.62 488 ASN A CA 1
ATOM 3782 C C . ASN A 1 488 ? -20.462 21.886 18.140 1.00 38.62 488 ASN A C 1
ATOM 3784 O O . ASN A 1 488 ? -21.613 22.085 18.531 1.00 38.62 488 ASN A O 1
ATOM 3788 N N . GLU A 1 489 ? -19.404 22.292 18.836 1.00 35.78 489 GLU A N 1
ATOM 3789 C CA . GLU A 1 489 ? -19.485 23.352 19.819 1.00 35.78 489 GLU A CA 1
ATOM 3790 C C . GLU A 1 489 ? -19.754 24.617 19.022 1.00 35.78 489 GLU A C 1
ATOM 3792 O O . GLU A 1 489 ? -18.926 25.106 18.259 1.00 35.78 489 GLU A O 1
ATOM 3797 N N . THR A 1 490 ? -20.995 25.077 19.125 1.00 31.47 490 THR A N 1
ATOM 3798 C CA . THR A 1 490 ? -21.414 26.358 18.583 1.00 31.47 490 THR A CA 1
ATOM 3799 C C . THR A 1 490 ? -20.459 27.417 19.121 1.00 31.47 490 THR A C 1
ATOM 3801 O O . THR A 1 490 ? -20.405 27.642 20.330 1.00 31.47 490 THR A O 1
ATOM 3804 N N . GLU A 1 491 ? -19.697 28.037 18.220 1.00 37.41 491 GLU A N 1
ATOM 3805 C CA . GLU A 1 491 ? -18.883 29.207 18.509 1.00 37.41 491 GLU A CA 1
ATOM 3806 C C . GLU A 1 491 ? -19.730 30.256 19.240 1.00 37.41 491 GLU A C 1
ATOM 3808 O O . GLU A 1 491 ? -20.606 30.905 18.672 1.00 37.41 491 GLU A O 1
ATOM 3813 N N . SER A 1 492 ? -19.432 30.457 20.516 1.00 32.53 492 SER A N 1
ATOM 3814 C CA . SER A 1 492 ? -19.602 31.748 21.162 1.00 32.53 492 SER A CA 1
ATOM 3815 C C . SER A 1 492 ? -18.344 31.979 21.972 1.00 32.53 492 SER A C 1
ATOM 3817 O O . SER A 1 492 ? -18.174 31.435 23.061 1.00 32.53 492 SER A O 1
ATOM 3819 N N . GLY A 1 493 ? -17.427 32.746 21.388 1.00 33.81 493 GLY A N 1
ATOM 3820 C CA . GLY A 1 493 ? -16.188 33.116 22.045 1.00 33.81 493 GLY A CA 1
ATOM 3821 C C . GLY A 1 493 ? -16.439 33.882 23.339 1.00 33.81 493 GLY A C 1
ATOM 3822 O O . GLY A 1 493 ? -17.315 34.739 23.399 1.00 33.81 493 GLY A O 1
ATOM 3823 N N . ASP A 1 494 ? -15.599 33.630 24.337 1.00 27.58 494 ASP A N 1
ATOM 3824 C CA . ASP A 1 494 ? -15.109 34.704 25.188 1.00 27.58 494 ASP A CA 1
ATOM 3825 C C . ASP A 1 494 ? -13.730 34.358 25.761 1.00 27.58 494 ASP A C 1
ATOM 3827 O O . ASP A 1 494 ? -13.436 33.227 26.148 1.00 27.58 494 ASP A O 1
ATOM 3831 N N . LYS A 1 495 ? -12.860 35.365 25.769 1.00 36.94 495 LYS A N 1
ATOM 3832 C CA . LYS A 1 495 ? -11.503 35.327 26.308 1.00 36.94 495 LYS A CA 1
ATOM 3833 C C . LYS A 1 495 ? -11.578 35.553 27.815 1.00 36.94 495 LYS A C 1
ATOM 3835 O O . LYS A 1 495 ? -12.022 36.611 28.243 1.00 36.94 495 LYS A O 1
ATOM 3840 N N . GLY A 1 496 ? -11.005 34.669 28.629 1.00 29.58 496 GLY A N 1
ATOM 3841 C CA . GLY A 1 496 ? -10.889 34.947 30.062 1.00 29.58 496 GLY A CA 1
ATOM 3842 C C . GLY A 1 496 ? -9.934 34.024 30.801 1.00 29.58 496 GLY A C 1
ATOM 3843 O O . GLY A 1 496 ? -10.127 32.819 30.837 1.00 29.58 496 GLY A O 1
ATOM 3844 N N . LYS A 1 497 ? -8.892 34.616 31.383 1.00 31.84 497 LYS A N 1
ATOM 3845 C CA . LYS A 1 497 ? -7.852 33.982 32.199 1.00 31.84 497 LYS A CA 1
ATOM 3846 C C . LYS A 1 497 ? -8.354 33.497 33.574 1.00 31.84 497 LYS A C 1
ATOM 3848 O O . LYS A 1 497 ? -9.263 34.082 34.148 1.00 31.84 497 LYS A O 1
ATOM 3853 N N . ASP A 1 498 ? -7.556 32.575 34.122 1.00 31.33 498 ASP A N 1
ATOM 3854 C CA . ASP A 1 498 ? -7.176 32.384 35.537 1.00 31.33 498 ASP A CA 1
ATOM 3855 C C . ASP A 1 498 ? -7.908 31.360 36.443 1.00 31.33 498 ASP A C 1
ATOM 3857 O O . ASP A 1 498 ? -8.974 31.600 36.994 1.00 31.33 498 ASP A O 1
ATOM 3861 N N . LYS A 1 499 ? -7.107 30.323 36.764 1.00 30.41 499 LYS A N 1
ATOM 3862 C CA . LYS A 1 499 ? -6.850 29.655 38.065 1.00 30.41 499 LYS A CA 1
ATOM 3863 C C . LYS A 1 499 ? -7.847 28.641 38.678 1.00 30.41 499 LYS A C 1
ATOM 3865 O O . LYS A 1 499 ? -9.048 28.718 38.474 1.00 30.41 499 LYS A O 1
ATOM 3870 N N . PRO A 1 500 ? -7.313 27.666 39.461 1.00 41.03 500 PRO A N 1
ATOM 3871 C CA . PRO A 1 500 ? -7.948 26.380 39.724 1.00 41.03 500 PRO A CA 1
ATOM 3872 C C . PRO A 1 500 ? -8.791 26.379 41.001 1.00 41.03 500 PRO A C 1
ATOM 3874 O O . PRO A 1 500 ? -8.415 26.987 42.007 1.00 41.03 500 PRO A O 1
ATOM 3877 N N . SER A 1 501 ? -9.862 25.588 41.007 1.00 26.77 501 SER A N 1
ATOM 3878 C CA . SER A 1 501 ? -10.552 25.184 42.230 1.00 26.77 501 SER A CA 1
ATOM 3879 C C . SER A 1 501 ? -10.789 23.673 42.248 1.00 26.77 501 SER A C 1
ATOM 3881 O O . SER A 1 501 ? -10.961 23.011 41.228 1.00 26.77 501 SER A O 1
ATOM 3883 N N . LYS A 1 502 ? -10.673 23.139 43.460 1.00 30.64 502 LYS A N 1
ATOM 3884 C CA . LYS A 1 502 ? -10.586 21.734 43.853 1.00 30.64 502 LYS A CA 1
ATOM 3885 C C . LYS A 1 502 ? -11.923 21.325 44.483 1.00 30.64 502 LYS A C 1
ATOM 3887 O O . LYS A 1 502 ? -12.406 22.081 45.323 1.00 30.64 502 LYS A O 1
ATOM 3892 N N . SER A 1 503 ? -12.465 20.159 44.125 1.00 29.70 503 SER A N 1
ATOM 3893 C CA . SER A 1 503 ? -13.312 19.219 44.914 1.00 29.70 503 SER A CA 1
ATOM 3894 C C . SER A 1 503 ? -14.046 18.310 43.914 1.00 29.70 503 SER A C 1
ATOM 3896 O O . SER A 1 503 ? -14.770 18.795 43.056 1.00 29.70 503 SER A O 1
ATOM 3898 N N . GLU A 1 504 ? -13.618 17.059 43.738 1.00 30.27 504 GLU A N 1
ATOM 3899 C CA . GLU A 1 504 ? -14.081 15.862 44.470 1.00 30.27 504 GLU A CA 1
ATOM 3900 C C . GLU A 1 504 ? -15.607 15.686 44.448 1.00 30.27 504 GLU A C 1
ATOM 3902 O O . GLU A 1 504 ? -16.303 16.304 45.244 1.00 30.27 504 GLU A O 1
ATOM 3907 N N . ASP A 1 505 ? -16.099 14.771 43.601 1.00 28.34 505 ASP A N 1
ATOM 3908 C CA . ASP A 1 505 ? -16.822 13.614 44.134 1.00 28.34 505 ASP A CA 1
ATOM 3909 C C . ASP A 1 505 ? -16.766 12.384 43.207 1.00 28.34 505 ASP A C 1
ATOM 3911 O O . ASP A 1 505 ? -16.538 12.447 42.000 1.00 28.34 505 ASP A O 1
ATOM 3915 N N . SER A 1 506 ? -16.920 11.253 43.869 1.00 28.50 506 SER A N 1
ATOM 3916 C CA . SER A 1 506 ? -16.518 9.892 43.570 1.00 28.50 506 SER A CA 1
ATOM 3917 C C . SER A 1 506 ? -17.561 9.078 42.791 1.00 28.50 506 SER A C 1
ATOM 3919 O O . SER A 1 506 ? -18.742 9.061 43.134 1.00 28.50 506 SER A O 1
ATOM 3921 N N . LYS A 1 507 ? -17.113 8.295 41.798 1.00 29.69 507 LYS A N 1
ATOM 3922 C CA . LYS A 1 507 ? -17.784 7.051 41.386 1.00 29.69 507 LYS A CA 1
ATOM 3923 C C . LYS A 1 507 ? -16.756 5.951 41.142 1.00 29.69 507 LYS A C 1
ATOM 3925 O O . LYS A 1 507 ? -15.849 6.077 40.330 1.00 29.69 507 LYS A O 1
ATOM 3930 N N . THR A 1 508 ? -16.907 4.898 41.931 1.00 31.19 508 THR A N 1
ATOM 3931 C CA . THR A 1 508 ? -16.134 3.661 41.947 1.00 31.19 508 THR A CA 1
ATOM 3932 C C . THR A 1 508 ? -16.357 2.872 40.657 1.00 31.19 508 THR A C 1
ATOM 3934 O O . THR A 1 508 ? -17.476 2.430 40.409 1.00 31.19 508 THR A O 1
ATOM 3937 N N . GLU A 1 509 ? -15.295 2.642 39.882 1.00 30.59 509 GLU A N 1
ATOM 3938 C CA . GLU A 1 509 ? -15.286 1.662 38.793 1.00 30.59 509 GLU A CA 1
ATOM 3939 C C . GLU A 1 509 ? -14.367 0.478 39.104 1.00 30.59 509 GLU A C 1
ATOM 3941 O O . GLU A 1 509 ? -13.339 0.579 39.775 1.00 30.59 509 GLU A O 1
ATOM 3946 N N . SER A 1 510 ? -14.830 -0.679 38.646 1.00 32.38 510 SER A N 1
ATOM 3947 C CA . SER A 1 510 ? -14.317 -2.021 38.872 1.00 32.38 510 SER A CA 1
ATOM 3948 C C . SER A 1 510 ? -12.878 -2.223 38.403 1.00 32.38 510 SER A C 1
ATOM 3950 O O . SER A 1 510 ? -12.524 -1.917 37.268 1.00 32.38 510 SER A O 1
ATOM 3952 N N . THR A 1 511 ? -12.084 -2.876 39.249 1.00 39.25 511 THR A N 1
ATOM 3953 C CA . THR A 1 511 ? -10.768 -3.439 38.933 1.00 39.25 511 THR A CA 1
ATOM 3954 C C . THR A 1 511 ? -10.876 -4.559 37.891 1.00 39.25 511 THR A C 1
ATOM 3956 O O . THR A 1 511 ? -10.950 -5.741 38.230 1.00 39.25 511 THR A O 1
ATOM 3959 N N . GLY A 1 512 ? -10.896 -4.182 36.614 1.00 37.38 512 GLY A N 1
ATOM 3960 C CA . GLY A 1 512 ? -10.584 -5.045 35.478 1.00 37.38 512 GLY A CA 1
ATOM 3961 C C . GLY A 1 512 ? -9.093 -4.951 35.148 1.00 37.38 512 GLY A C 1
ATOM 3962 O O . GLY A 1 512 ? -8.515 -3.868 35.173 1.00 37.38 512 GLY A O 1
ATOM 3963 N N . LEU A 1 513 ? -8.457 -6.095 34.881 1.00 41.94 513 LEU A N 1
ATOM 3964 C CA . LEU A 1 513 ? -7.039 -6.198 34.511 1.00 41.94 513 LEU A CA 1
ATOM 3965 C C . LEU A 1 513 ? -6.691 -5.241 33.356 1.00 41.94 513 LEU A C 1
ATOM 3967 O O . LEU A 1 513 ? -7.370 -5.238 32.328 1.00 41.94 513 LEU A O 1
ATOM 3971 N N . THR A 1 514 ? -5.619 -4.463 33.530 1.00 46.97 514 THR A N 1
ATOM 3972 C CA . THR A 1 514 ? -5.130 -3.474 32.559 1.00 46.97 514 THR A CA 1
ATOM 3973 C C . THR A 1 514 ? -4.799 -4.129 31.212 1.00 46.97 514 THR A C 1
ATOM 3975 O O . THR A 1 514 ? -4.354 -5.279 31.161 1.00 46.97 514 THR A O 1
ATOM 3978 N N . GLY A 1 515 ? -4.991 -3.400 30.105 1.00 40.28 515 GLY A N 1
ATOM 3979 C CA . GLY A 1 515 ? -4.736 -3.898 28.741 1.00 40.28 515 GLY A CA 1
ATOM 3980 C C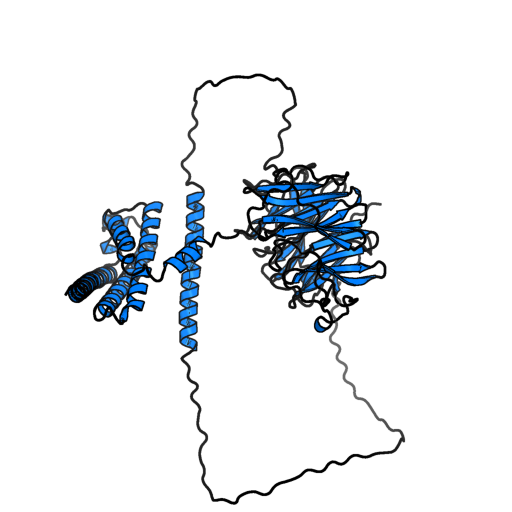 . GLY A 1 515 ? -3.337 -4.503 28.547 1.00 40.28 515 GLY A C 1
ATOM 3981 O O . GLY A 1 515 ? -3.187 -5.502 27.843 1.00 40.28 515 GLY A O 1
ATOM 3982 N N . GLY A 1 516 ? -2.336 -4.006 29.283 1.00 36.97 516 GLY A N 1
ATOM 3983 C CA . GLY A 1 516 ? -0.972 -4.547 29.278 1.00 36.97 516 GLY A CA 1
ATOM 3984 C C . GLY A 1 516 ? -0.855 -6.001 29.759 1.00 36.97 516 GLY A C 1
ATOM 3985 O O . GLY A 1 516 ? -0.007 -6.742 29.267 1.00 36.97 516 GLY A O 1
ATOM 3986 N N . ALA A 1 517 ? -1.739 -6.461 30.653 1.00 39.91 517 ALA A N 1
ATOM 3987 C CA . ALA A 1 517 ? -1.748 -7.854 31.108 1.00 39.91 517 ALA A CA 1
ATOM 3988 C C . ALA A 1 517 ? -2.332 -8.816 30.055 1.00 39.91 517 ALA A C 1
ATOM 3990 O O . ALA A 1 517 ? -1.933 -9.978 29.995 1.00 39.91 517 ALA A O 1
ATOM 3991 N N . LYS A 1 518 ? -3.242 -8.338 29.192 1.00 43.59 518 LYS A N 1
ATOM 3992 C CA . LYS A 1 518 ? -3.817 -9.130 28.090 1.00 43.59 518 LYS A CA 1
ATOM 3993 C C . LYS A 1 518 ? -2.838 -9.266 26.917 1.00 43.59 518 LYS A C 1
ATOM 3995 O O . LYS A 1 518 ? -2.705 -10.360 26.374 1.00 43.59 518 LYS A O 1
ATOM 4000 N N . ALA A 1 519 ? -2.096 -8.206 26.594 1.00 42.19 519 ALA A N 1
ATOM 4001 C CA . ALA A 1 519 ? -1.071 -8.229 25.545 1.00 42.19 519 ALA A CA 1
ATOM 4002 C C . ALA A 1 519 ? 0.111 -9.160 25.891 1.00 42.19 519 ALA A C 1
ATOM 4004 O O . ALA A 1 519 ? 0.579 -9.921 25.045 1.00 42.19 519 ALA A O 1
ATOM 4005 N N . GLY A 1 520 ? 0.540 -9.189 27.160 1.00 33.59 520 GLY A N 1
ATOM 4006 C CA . GLY A 1 520 ? 1.648 -10.046 27.602 1.00 33.59 520 GLY A CA 1
ATOM 4007 C C . GLY A 1 520 ? 1.377 -11.555 27.493 1.00 33.59 520 GLY A C 1
ATOM 4008 O O . GLY A 1 520 ? 2.299 -12.329 27.234 1.00 33.59 520 GLY A O 1
ATOM 4009 N N . ILE A 1 521 ? 0.118 -11.988 27.640 1.00 44.69 521 ILE A N 1
ATOM 4010 C CA . ILE A 1 521 ? -0.266 -13.410 27.559 1.00 44.69 521 ILE A CA 1
ATOM 4011 C C . ILE A 1 521 ? -0.294 -13.896 26.101 1.00 44.69 521 ILE A C 1
ATOM 4013 O O . ILE A 1 521 ? 0.112 -15.026 25.830 1.00 44.69 521 ILE A O 1
ATOM 4017 N N . ALA A 1 522 ? -0.702 -13.047 25.153 1.00 37.12 522 ALA A N 1
ATOM 4018 C CA . ALA A 1 522 ? -0.740 -13.399 23.731 1.00 37.12 522 ALA A CA 1
ATOM 4019 C C . ALA A 1 522 ? 0.670 -13.565 23.131 1.00 37.12 522 ALA A C 1
ATOM 4021 O O . ALA A 1 522 ? 0.936 -14.532 22.416 1.00 37.12 522 ALA A O 1
ATOM 4022 N N . ILE A 1 523 ? 1.607 -12.683 23.497 1.00 44.69 523 ILE A N 1
ATOM 4023 C CA . ILE A 1 523 ? 2.987 -12.701 22.980 1.00 44.69 523 ILE A CA 1
ATOM 4024 C C . ILE A 1 523 ? 3.764 -13.931 23.488 1.00 44.69 523 ILE A C 1
ATOM 4026 O O . ILE A 1 523 ? 4.512 -14.560 22.735 1.00 44.69 523 ILE A O 1
ATOM 4030 N N . GLY A 1 524 ? 3.553 -14.337 24.747 1.00 37.22 524 GLY A N 1
ATOM 4031 C CA . GLY A 1 524 ? 4.247 -15.484 25.345 1.00 37.22 524 GLY A CA 1
ATOM 4032 C C . GLY A 1 524 ? 3.908 -16.834 24.699 1.00 37.22 524 GLY A C 1
ATOM 4033 O O . GLY A 1 524 ? 4.780 -17.698 24.580 1.00 37.22 524 GLY A O 1
ATOM 4034 N N . VAL A 1 525 ? 2.667 -17.015 24.234 1.00 47.16 525 VAL A N 1
ATOM 4035 C CA . VAL A 1 525 ? 2.229 -18.264 23.586 1.00 47.16 525 VAL A CA 1
ATOM 4036 C C . VAL A 1 525 ? 2.818 -18.389 22.178 1.00 47.16 525 VAL A C 1
ATOM 4038 O O . VAL A 1 525 ? 3.282 -19.467 21.808 1.00 47.16 525 VAL A O 1
ATOM 4041 N N . ILE A 1 526 ? 2.892 -17.290 21.421 1.00 48.44 526 ILE A N 1
ATOM 4042 C CA . ILE A 1 526 ? 3.441 -17.282 20.055 1.00 48.44 526 ILE A CA 1
ATOM 4043 C C . ILE A 1 526 ? 4.950 -17.566 20.074 1.00 48.44 526 ILE A C 1
ATOM 4045 O O . ILE A 1 526 ? 5.427 -18.440 19.346 1.00 48.44 526 ILE A O 1
ATOM 4049 N N . ALA A 1 527 ? 5.699 -16.913 20.970 1.00 56.00 527 ALA A N 1
ATOM 4050 C CA . ALA A 1 527 ? 7.134 -17.158 21.122 1.00 56.00 527 ALA A CA 1
ATOM 4051 C C . ALA A 1 527 ? 7.437 -18.603 21.567 1.00 56.00 527 ALA A C 1
ATOM 4053 O O . ALA A 1 527 ? 8.377 -19.229 21.069 1.00 56.00 527 ALA A O 1
ATOM 4054 N N . GLY A 1 528 ? 6.610 -19.167 22.457 1.00 51.75 528 GLY A N 1
ATOM 4055 C CA . GLY A 1 528 ? 6.724 -20.560 22.891 1.00 51.75 528 GLY A CA 1
ATOM 4056 C C . GLY A 1 528 ? 6.496 -21.565 21.756 1.00 51.75 528 GLY A C 1
ATOM 4057 O O . GLY A 1 528 ? 7.271 -22.511 21.608 1.00 51.75 528 GLY A O 1
ATOM 4058 N N . VAL A 1 529 ? 5.482 -21.343 20.912 1.00 70.44 529 VAL A N 1
ATOM 4059 C CA . VAL A 1 529 ? 5.171 -22.222 19.769 1.00 70.44 529 VAL A CA 1
ATOM 4060 C C . VAL A 1 529 ? 6.261 -22.155 18.697 1.00 70.44 529 VAL A C 1
ATOM 4062 O O . VAL A 1 529 ? 6.681 -23.201 18.197 1.00 70.44 529 VAL A O 1
ATOM 4065 N N . LEU A 1 530 ? 6.787 -20.964 18.393 1.00 64.88 530 LEU A N 1
ATOM 4066 C CA . LEU A 1 530 ? 7.882 -20.797 17.430 1.00 64.88 530 LEU A CA 1
ATOM 4067 C C . LEU A 1 530 ? 9.179 -21.471 17.903 1.00 64.88 530 LEU A C 1
ATOM 4069 O O . LEU A 1 530 ? 9.839 -22.155 17.119 1.00 64.88 530 LEU A O 1
ATOM 4073 N N . ALA A 1 531 ? 9.516 -21.362 19.192 1.00 69.62 531 ALA A N 1
ATOM 4074 C CA . ALA A 1 531 ? 10.691 -22.021 19.761 1.00 69.62 531 ALA A CA 1
ATOM 4075 C C . ALA A 1 531 ? 10.578 -23.558 19.722 1.00 69.62 531 ALA A C 1
ATOM 4077 O O . ALA A 1 531 ? 11.537 -24.251 19.367 1.00 69.62 531 ALA A O 1
ATOM 4078 N N . VAL A 1 532 ? 9.395 -24.102 20.031 1.00 70.94 532 VAL A N 1
ATOM 4079 C CA . VAL A 1 532 ? 9.127 -25.547 19.957 1.00 70.94 532 VAL A CA 1
ATOM 4080 C C . VAL A 1 532 ? 9.136 -26.034 18.502 1.00 70.94 532 VAL A C 1
ATOM 4082 O O . VAL A 1 532 ? 9.739 -27.069 18.212 1.00 70.94 532 VAL A O 1
ATOM 4085 N N . GLY A 1 533 ? 8.554 -25.270 17.572 1.00 76.12 533 GLY A N 1
ATOM 4086 C CA . GLY A 1 533 ? 8.576 -25.565 16.137 1.00 76.12 533 GLY A CA 1
ATOM 4087 C C . GLY A 1 533 ? 9.995 -25.599 15.560 1.00 76.12 533 GLY A C 1
ATOM 4088 O O . GLY A 1 533 ? 10.362 -26.556 14.873 1.00 76.12 533 GLY A O 1
ATOM 4089 N N . ALA A 1 534 ? 10.832 -24.618 15.910 1.00 71.88 534 ALA A N 1
ATOM 4090 C CA . ALA A 1 534 ? 12.233 -24.565 15.497 1.00 71.88 534 ALA A CA 1
ATOM 4091 C C . ALA A 1 534 ? 13.051 -25.747 16.049 1.00 71.88 534 ALA A C 1
ATOM 4093 O O . ALA A 1 534 ? 13.846 -26.347 15.320 1.00 71.88 534 ALA A O 1
ATOM 4094 N N . LEU A 1 535 ? 12.818 -26.141 17.307 1.00 73.25 535 LEU A N 1
ATOM 4095 C CA . LEU A 1 535 ? 13.452 -27.316 17.911 1.00 73.25 535 LEU A CA 1
ATOM 4096 C C . LEU A 1 535 ? 13.044 -28.611 17.195 1.00 73.25 535 LEU A C 1
ATOM 4098 O O . LEU A 1 535 ? 13.913 -29.412 16.842 1.00 73.25 535 LEU A O 1
ATOM 4102 N N . ILE A 1 536 ? 11.751 -28.805 16.918 1.00 81.19 536 ILE A N 1
ATOM 4103 C CA . ILE A 1 536 ? 11.249 -29.982 16.192 1.00 81.19 536 ILE A CA 1
ATOM 4104 C C . ILE A 1 536 ? 11.851 -30.042 14.781 1.00 81.19 536 ILE A C 1
ATOM 4106 O O . ILE A 1 536 ? 12.380 -31.084 14.382 1.00 81.19 536 ILE A O 1
ATOM 4110 N N . PHE A 1 537 ? 11.851 -28.927 14.045 1.00 79.69 537 PHE A N 1
ATOM 4111 C CA . PHE A 1 537 ? 12.445 -28.844 12.709 1.00 79.69 537 PHE A CA 1
ATOM 4112 C C . PHE A 1 537 ? 13.944 -29.176 12.724 1.00 79.69 537 PHE A C 1
ATOM 4114 O O . PHE A 1 537 ? 14.422 -29.960 11.898 1.00 79.69 537 PHE A O 1
ATOM 4121 N N . PHE A 1 538 ? 14.686 -28.652 13.701 1.00 79.94 538 PHE A N 1
ATOM 4122 C CA . PHE A 1 538 ? 16.117 -28.907 13.843 1.00 79.94 538 PHE A CA 1
ATOM 4123 C C . PHE A 1 538 ? 16.421 -30.390 14.129 1.00 79.94 538 PHE A C 1
ATOM 4125 O O . PHE A 1 538 ? 17.327 -30.970 13.519 1.00 79.94 538 PHE A O 1
ATOM 4132 N N . PHE A 1 539 ? 15.632 -31.051 14.985 1.00 74.00 539 PHE A N 1
ATOM 4133 C CA . PHE A 1 539 ? 15.789 -32.485 15.261 1.00 74.00 539 PHE A CA 1
ATOM 4134 C C . PHE A 1 539 ? 15.371 -33.378 14.079 1.00 74.00 539 PHE A C 1
ATOM 4136 O O . PHE A 1 539 ? 16.038 -34.385 13.814 1.00 74.00 539 PHE A O 1
ATOM 4143 N N . LEU A 1 540 ? 14.337 -33.000 13.319 1.00 78.06 540 LEU A N 1
ATOM 4144 C CA . LEU A 1 540 ? 13.918 -33.719 12.108 1.00 78.06 540 LEU A CA 1
ATOM 4145 C C . LEU A 1 540 ? 14.942 -33.577 10.972 1.00 78.06 540 LEU A C 1
ATOM 4147 O O . LEU A 1 540 ? 15.293 -34.571 10.328 1.00 78.06 540 LEU A O 1
ATOM 4151 N N . ARG A 1 541 ? 15.508 -32.379 10.774 1.00 69.62 541 ARG A N 1
ATOM 4152 C CA . ARG A 1 541 ? 16.564 -32.129 9.778 1.00 69.62 541 ARG A CA 1
ATOM 4153 C C . ARG A 1 541 ? 17.843 -32.906 10.100 1.00 69.62 541 ARG A C 1
ATOM 4155 O O . ARG A 1 541 ? 18.473 -33.460 9.201 1.00 69.62 541 ARG A O 1
ATOM 4162 N N . ARG A 1 542 ? 18.186 -33.048 11.386 1.00 65.62 542 ARG A N 1
ATOM 4163 C CA . ARG A 1 542 ? 19.351 -33.836 11.826 1.00 65.62 542 ARG A CA 1
ATOM 4164 C C . ARG A 1 542 ? 19.177 -35.345 11.617 1.00 65.62 542 ARG A C 1
ATOM 4166 O O . ARG A 1 542 ? 20.174 -36.039 11.422 1.00 65.62 542 ARG A O 1
ATOM 4173 N N . ARG A 1 543 ? 17.941 -35.862 11.620 1.00 59.38 543 ARG A N 1
ATOM 4174 C CA . ARG A 1 543 ? 17.654 -37.277 11.316 1.00 59.38 543 ARG A CA 1
ATOM 4175 C C . ARG A 1 543 ? 17.751 -37.601 9.823 1.00 59.38 543 ARG A C 1
ATOM 4177 O O . ARG A 1 543 ? 18.193 -38.697 9.490 1.00 59.38 543 ARG A O 1
ATOM 4184 N N . ARG A 1 544 ? 17.418 -36.659 8.932 1.00 53.38 544 ARG A N 1
ATOM 4185 C CA . ARG A 1 544 ? 17.481 -36.877 7.471 1.00 53.38 544 ARG A CA 1
ATOM 4186 C C . ARG A 1 544 ? 18.913 -36.913 6.914 1.00 53.38 544 ARG A C 1
ATOM 4188 O O . ARG A 1 544 ? 19.136 -37.564 5.904 1.00 53.38 544 ARG A O 1
ATOM 4195 N N . ASN A 1 545 ? 19.899 -36.360 7.626 1.00 50.22 545 ASN A N 1
ATOM 4196 C CA . ASN A 1 545 ? 21.318 -36.406 7.228 1.00 50.22 545 ASN A CA 1
ATOM 4197 C C . ASN A 1 545 ? 22.100 -37.645 7.724 1.00 50.22 545 ASN A C 1
ATOM 4199 O O . ASN A 1 545 ? 23.328 -37.650 7.670 1.00 50.22 545 ASN A O 1
ATOM 4203 N N . LYS A 1 546 ? 21.429 -38.699 8.217 1.00 44.56 546 LYS A N 1
ATOM 4204 C CA . LYS A 1 546 ? 22.081 -39.963 8.628 1.00 44.56 546 LYS A CA 1
ATOM 4205 C C . LYS A 1 546 ? 21.661 -41.204 7.831 1.00 44.56 546 LYS A C 1
ATOM 4207 O O . LYS A 1 546 ? 21.997 -42.313 8.237 1.00 44.56 546 LYS A O 1
ATOM 4212 N N . GLN A 1 547 ? 20.986 -41.052 6.694 1.00 42.03 547 GLN A N 1
ATOM 4213 C CA . GLN A 1 547 ? 20.802 -42.169 5.763 1.00 42.03 547 GLN A CA 1
ATOM 4214 C C . GLN A 1 547 ? 21.926 -42.158 4.724 1.00 42.03 547 GLN A C 1
ATOM 4216 O O . GLN A 1 547 ? 21.879 -41.443 3.729 1.00 42.03 547 GLN A O 1
ATOM 4221 N N . VAL A 1 548 ? 22.971 -42.935 5.007 1.00 43.97 548 VAL A N 1
ATOM 4222 C CA . VAL A 1 548 ? 23.975 -43.341 4.018 1.00 43.97 548 VAL A CA 1
ATOM 4223 C C . VAL A 1 548 ? 23.282 -44.283 3.022 1.00 43.97 548 VAL A C 1
ATOM 4225 O O . VAL A 1 548 ? 22.695 -45.270 3.472 1.00 43.97 548 VAL A O 1
ATOM 4228 N N . PRO A 1 549 ? 23.323 -44.036 1.701 1.00 40.06 549 PRO A N 1
ATOM 4229 C CA . PRO A 1 549 ? 22.826 -44.996 0.724 1.00 40.06 549 PRO A CA 1
ATOM 4230 C C . PRO A 1 549 ? 23.745 -46.223 0.698 1.00 40.06 549 PRO A C 1
ATOM 4232 O O . PRO A 1 549 ? 24.926 -46.118 0.357 1.00 40.06 549 PRO A O 1
ATOM 4235 N N . HIS A 1 550 ? 23.207 -47.391 1.047 1.00 35.47 550 HIS A N 1
ATOM 4236 C CA . HIS A 1 550 ? 23.828 -48.676 0.735 1.00 35.47 550 HIS A CA 1
ATOM 4237 C C . HIS A 1 550 ? 23.848 -48.831 -0.795 1.00 35.47 550 HIS A C 1
ATOM 4239 O O . HIS A 1 550 ? 22.799 -48.971 -1.417 1.00 35.47 550 HIS A O 1
ATOM 4245 N N . LYS A 1 551 ? 25.034 -48.777 -1.411 1.00 34.28 551 LYS A N 1
ATOM 4246 C CA . LYS A 1 551 ? 25.240 -49.255 -2.784 1.00 34.28 551 LYS A CA 1
ATOM 4247 C C . LYS A 1 551 ? 25.283 -50.782 -2.753 1.00 34.28 551 LYS A C 1
ATOM 4249 O O . LYS A 1 551 ? 26.203 -51.352 -2.168 1.00 34.28 551 LYS A O 1
ATOM 4254 N N . GLU A 1 552 ? 24.302 -51.422 -3.377 1.00 35.47 552 GLU A N 1
ATOM 4255 C CA . GLU A 1 552 ? 24.386 -52.825 -3.781 1.00 35.47 552 GLU A CA 1
ATOM 4256 C C . GLU A 1 552 ? 25.432 -52.985 -4.892 1.00 35.47 552 GLU A C 1
ATOM 4258 O O . GLU A 1 552 ? 25.524 -52.177 -5.819 1.00 35.47 552 GLU A O 1
ATOM 4263 N N . ALA A 1 553 ? 26.257 -54.020 -4.753 1.00 35.59 553 ALA A N 1
ATOM 4264 C CA . ALA A 1 553 ? 27.236 -54.448 -5.741 1.00 35.59 553 ALA A CA 1
ATOM 4265 C C . ALA A 1 553 ? 26.565 -55.330 -6.813 1.00 35.59 553 ALA A C 1
ATOM 4267 O O . ALA A 1 553 ? 25.683 -56.117 -6.466 1.00 35.59 553 ALA A O 1
ATOM 4268 N N . PRO A 1 554 ? 26.997 -55.278 -8.085 1.00 42.28 554 PRO A N 1
ATOM 4269 C CA . PRO A 1 554 ? 26.635 -56.292 -9.069 1.00 42.28 554 PRO A CA 1
ATOM 4270 C C . PRO A 1 554 ? 27.554 -57.525 -8.941 1.00 42.28 554 PRO A C 1
ATOM 4272 O O . PRO A 1 554 ? 28.708 -57.389 -8.516 1.00 42.28 554 PRO A O 1
ATOM 4275 N N . PRO A 1 555 ? 27.081 -58.732 -9.304 1.00 40.69 555 PRO A N 1
ATOM 4276 C CA . PRO A 1 555 ? 27.883 -59.942 -9.218 1.00 40.69 555 PRO A CA 1
ATOM 4277 C C . PRO A 1 555 ? 28.911 -60.009 -10.352 1.00 40.69 555 PRO A C 1
ATOM 4279 O O . PRO A 1 555 ? 28.662 -59.614 -11.490 1.00 40.69 555 PRO A O 1
ATOM 4282 N N . VAL A 1 556 ? 30.079 -60.536 -9.996 1.00 36.28 556 VAL A N 1
ATOM 4283 C CA . VAL A 1 556 ? 31.191 -60.877 -10.882 1.00 36.28 556 VAL A CA 1
ATOM 4284 C C . VAL A 1 556 ? 30.921 -62.251 -11.497 1.00 36.28 556 VAL A C 1
ATOM 4286 O O . VAL A 1 556 ? 30.809 -63.226 -10.758 1.00 36.28 556 VAL A O 1
ATOM 4289 N N . GLU A 1 557 ? 30.916 -62.348 -12.827 1.00 34.00 557 GLU A N 1
ATOM 4290 C CA . GLU A 1 557 ? 31.325 -63.568 -13.530 1.00 34.00 557 GLU A CA 1
ATOM 4291 C C . GLU A 1 557 ? 32.565 -63.284 -14.381 1.00 34.00 557 GLU A C 1
ATOM 4293 O O . GLU A 1 557 ? 32.736 -62.215 -14.969 1.00 34.00 557 GLU A O 1
ATOM 4298 N N . ALA A 1 558 ? 33.478 -64.247 -14.340 1.00 35.66 558 ALA A N 1
ATOM 4299 C CA . ALA A 1 558 ? 34.857 -64.163 -14.778 1.00 35.66 558 ALA A CA 1
ATOM 4300 C C . ALA A 1 558 ? 35.039 -64.611 -16.235 1.00 35.66 558 ALA A C 1
ATOM 4302 O O . ALA A 1 558 ? 34.403 -65.562 -16.676 1.00 35.66 558 ALA A O 1
ATOM 4303 N N . GLY A 1 559 ? 36.013 -64.015 -16.936 1.00 31.75 559 GLY A N 1
ATOM 4304 C CA . GLY A 1 559 ? 36.586 -64.625 -18.141 1.00 31.75 559 GLY A CA 1
ATOM 4305 C C . GLY A 1 559 ? 37.423 -63.708 -19.042 1.00 31.75 559 GLY A C 1
ATOM 4306 O O . GLY A 1 559 ? 36.889 -63.121 -19.969 1.00 31.75 559 GLY A O 1
ATOM 4307 N N . GLY A 1 560 ? 38.746 -63.672 -18.820 1.00 30.28 560 GLY A N 1
ATOM 4308 C CA . GLY A 1 560 ? 39.757 -63.731 -19.898 1.00 30.28 560 GLY A CA 1
ATOM 4309 C C . GLY A 1 560 ? 40.211 -62.462 -20.652 1.00 30.28 560 GLY A C 1
ATOM 4310 O O . GLY A 1 560 ? 39.725 -62.205 -21.739 1.00 30.28 560 GLY A O 1
ATOM 4311 N N . THR A 1 561 ? 41.254 -61.799 -20.121 1.00 35.06 561 THR A N 1
ATOM 4312 C CA . THR A 1 561 ? 42.534 -61.333 -20.753 1.00 35.06 561 THR A CA 1
ATOM 4313 C C . THR A 1 561 ? 42.612 -60.539 -22.094 1.00 35.06 561 THR A C 1
ATOM 4315 O O . THR A 1 561 ? 41.733 -60.622 -22.938 1.00 35.06 561 THR A O 1
ATOM 4318 N N . PRO A 1 562 ? 43.697 -59.746 -22.314 1.00 43.09 562 PRO A N 1
ATOM 4319 C CA . PRO A 1 562 ? 43.613 -58.374 -22.843 1.00 43.09 562 PRO A CA 1
ATOM 4320 C C . PRO A 1 562 ? 44.286 -58.145 -24.212 1.00 43.09 562 PRO A C 1
ATOM 4322 O O . PRO A 1 562 ? 45.286 -58.793 -24.503 1.00 43.09 562 PRO A O 1
ATOM 4325 N N . VAL A 1 563 ? 43.854 -57.123 -24.974 1.00 34.00 563 VAL A N 1
ATOM 4326 C CA . VAL A 1 563 ? 44.699 -56.405 -25.961 1.00 34.00 563 VAL A CA 1
ATOM 4327 C C . VAL A 1 563 ? 44.258 -54.930 -26.095 1.00 34.00 563 VAL A C 1
ATOM 4329 O O . VAL A 1 563 ? 43.073 -54.613 -26.087 1.00 34.00 563 VAL A O 1
ATOM 4332 N N . THR A 1 564 ? 45.252 -54.047 -26.174 1.00 34.19 564 THR A N 1
ATOM 4333 C CA . THR A 1 564 ? 45.273 -52.572 -26.283 1.00 34.19 564 THR A CA 1
ATOM 4334 C C . THR A 1 564 ? 44.903 -52.014 -27.691 1.00 34.19 564 THR A C 1
ATOM 4336 O O . THR A 1 564 ? 44.651 -52.802 -28.599 1.00 34.19 564 THR A O 1
ATOM 4339 N N . PRO A 1 565 ? 44.818 -50.669 -27.892 1.00 42.03 565 PRO A N 1
ATOM 4340 C CA . PRO A 1 565 ? 43.820 -50.009 -28.751 1.00 42.03 565 PRO A CA 1
ATOM 4341 C C . PRO A 1 565 ? 44.342 -49.489 -30.106 1.00 42.03 565 PRO A C 1
ATOM 4343 O O . PRO A 1 565 ? 45.525 -49.179 -30.237 1.00 42.03 565 PRO A O 1
ATOM 4346 N N . ILE A 1 566 ? 43.436 -49.269 -31.074 1.00 31.69 566 ILE A N 1
ATOM 4347 C CA . ILE A 1 566 ? 43.663 -48.449 -32.286 1.00 31.69 566 ILE A CA 1
ATOM 4348 C C . ILE A 1 566 ? 42.417 -47.592 -32.595 1.00 31.69 566 ILE A C 1
ATOM 4350 O O . ILE A 1 566 ? 41.290 -47.961 -32.275 1.00 31.69 566 ILE A O 1
ATOM 4354 N N . ALA A 1 567 ? 42.672 -46.415 -33.167 1.00 30.23 567 ALA A N 1
ATOM 4355 C CA . ALA A 1 567 ? 41.826 -45.235 -33.285 1.00 30.23 567 ALA A CA 1
ATOM 4356 C C . ALA A 1 567 ? 41.153 -45.030 -34.672 1.00 30.23 567 ALA A C 1
ATOM 4358 O O . ALA A 1 567 ? 41.697 -45.478 -35.676 1.00 30.23 567 ALA A O 1
ATOM 4359 N N . TYR A 1 568 ? 40.069 -44.222 -34.672 1.00 31.11 568 TYR A N 1
ATOM 4360 C CA . TYR A 1 568 ? 39.444 -43.409 -35.758 1.00 31.11 568 TYR A CA 1
ATOM 4361 C C . TYR A 1 568 ? 38.772 -44.101 -36.979 1.00 31.11 568 TYR A C 1
ATOM 4363 O O . TYR A 1 568 ? 39.129 -45.227 -37.303 1.00 31.11 568 TYR A O 1
ATOM 4371 N N . PRO A 1 569 ? 37.948 -43.395 -37.806 1.00 46.03 569 PRO A N 1
ATOM 4372 C CA . PRO A 1 569 ? 36.901 -42.379 -37.550 1.00 46.03 569 PRO A CA 1
ATOM 4373 C C . PRO A 1 569 ? 35.589 -42.600 -38.384 1.00 46.03 569 PRO A C 1
ATOM 4375 O O . PRO A 1 569 ? 35.397 -43.630 -39.022 1.00 46.03 569 PRO A O 1
ATOM 4378 N N . ALA A 1 570 ? 34.684 -41.606 -38.348 1.00 38.38 570 ALA A N 1
ATOM 4379 C CA . ALA A 1 570 ? 33.340 -41.512 -38.953 1.00 38.38 570 ALA A CA 1
ATOM 4380 C C . ALA A 1 570 ? 33.260 -41.478 -40.502 1.00 38.38 570 ALA A C 1
ATOM 4382 O O . ALA A 1 570 ? 34.262 -41.199 -41.161 1.00 38.38 570 ALA A O 1
ATOM 4383 N N . PRO A 1 571 ? 32.036 -41.575 -41.070 1.00 40.28 571 PRO A N 1
ATOM 4384 C CA . PRO A 1 571 ? 31.724 -40.875 -42.316 1.00 40.28 571 PRO A CA 1
ATOM 4385 C C . PRO A 1 571 ? 30.441 -40.021 -42.258 1.00 40.28 571 PRO A C 1
ATOM 4387 O O . PRO A 1 571 ? 29.398 -40.429 -41.748 1.00 40.28 571 PRO A O 1
ATOM 4390 N N . GLN A 1 572 ? 30.545 -38.830 -42.850 1.00 30.55 572 GLN A N 1
ATOM 4391 C CA . GLN A 1 572 ? 29.437 -38.021 -43.361 1.00 30.55 572 G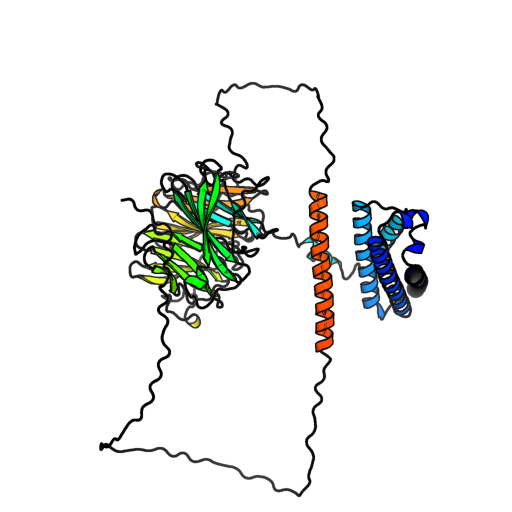LN A CA 1
ATOM 4392 C C . GLN A 1 572 ? 28.925 -38.611 -44.682 1.00 30.55 572 GLN A C 1
ATOM 4394 O O . GLN A 1 572 ? 29.730 -39.160 -45.428 1.00 30.55 572 GLN A O 1
ATOM 4399 N N . TYR A 1 573 ? 27.655 -38.386 -45.030 1.00 34.06 573 TYR A N 1
ATOM 4400 C CA . TYR A 1 573 ? 27.267 -38.149 -46.425 1.00 34.06 573 TYR A CA 1
ATOM 4401 C C . TYR A 1 573 ? 25.995 -37.295 -46.509 1.00 34.06 573 TYR A C 1
ATOM 4403 O O . TYR A 1 573 ? 24.977 -37.586 -45.887 1.00 34.06 573 TYR A O 1
ATOM 4411 N N . GLU A 1 574 ? 26.099 -36.244 -47.313 1.00 31.03 574 GLU A N 1
ATOM 4412 C CA . GLU A 1 574 ? 25.063 -35.333 -47.792 1.00 31.03 574 GLU A CA 1
ATOM 4413 C C . GLU A 1 574 ? 25.048 -35.480 -49.325 1.00 31.03 574 GLU A C 1
ATOM 4415 O O . GLU A 1 574 ? 26.131 -35.471 -49.911 1.00 31.03 574 GLU A O 1
ATOM 4420 N N . LYS A 1 575 ? 23.877 -35.669 -49.964 1.00 31.12 575 LYS A N 1
ATOM 4421 C CA . LYS A 1 575 ? 23.349 -34.835 -51.075 1.00 31.12 575 LYS A CA 1
ATOM 4422 C C . LYS A 1 575 ? 22.196 -35.467 -51.884 1.00 31.12 575 LYS A C 1
ATOM 4424 O O . LYS A 1 575 ? 22.346 -36.521 -52.487 1.00 31.12 575 LYS A O 1
ATOM 4429 N N . ASP A 1 576 ? 21.122 -34.678 -51.960 1.00 33.03 576 ASP A N 1
ATOM 4430 C CA . ASP A 1 576 ? 20.385 -34.200 -53.146 1.00 33.03 576 ASP A CA 1
ATOM 4431 C C . ASP A 1 576 ? 19.619 -35.117 -54.136 1.00 33.03 576 ASP A C 1
ATOM 4433 O O . ASP A 1 576 ? 20.185 -35.826 -54.961 1.00 33.03 576 ASP A O 1
ATOM 4437 N N . THR A 1 577 ? 18.318 -34.786 -54.228 1.00 33.56 577 THR A N 1
ATOM 4438 C CA . THR A 1 577 ? 17.559 -34.299 -55.415 1.00 33.56 577 THR A CA 1
ATOM 4439 C C . THR A 1 577 ? 16.531 -35.174 -56.158 1.00 33.56 577 THR A C 1
ATOM 4441 O O . THR A 1 577 ? 16.789 -36.296 -56.573 1.00 33.56 577 THR A O 1
ATOM 4444 N N . THR A 1 578 ? 15.410 -34.483 -56.469 1.00 32.38 578 THR A N 1
ATOM 4445 C CA . THR A 1 578 ? 14.330 -34.683 -57.482 1.00 32.38 578 THR A CA 1
ATOM 4446 C C . THR A 1 578 ? 13.250 -35.745 -57.224 1.00 32.38 578 THR A C 1
ATOM 4448 O O . THR A 1 578 ? 13.552 -36.800 -56.698 1.00 32.38 578 THR A O 1
ATOM 4451 N N . ARG A 1 579 ? 11.970 -35.617 -57.629 1.00 30.67 579 ARG A N 1
ATOM 4452 C CA . ARG A 1 579 ? 11.040 -34.535 -58.054 1.00 30.67 579 ARG A CA 1
ATOM 4453 C C . ARG A 1 579 ? 9.650 -35.204 -58.258 1.00 30.67 579 ARG A C 1
ATOM 4455 O O . ARG A 1 579 ? 9.599 -36.293 -58.806 1.00 30.67 579 ARG A O 1
ATOM 4462 N N . ALA A 1 580 ? 8.586 -34.516 -57.830 1.00 31.25 580 ALA A N 1
ATOM 4463 C CA . ALA A 1 580 ? 7.142 -34.557 -58.168 1.00 31.25 580 ALA A CA 1
ATOM 4464 C C . ALA A 1 580 ? 6.483 -35.719 -58.971 1.00 31.25 580 ALA A C 1
ATOM 4466 O O . ALA A 1 580 ? 6.908 -36.030 -60.080 1.00 31.25 580 ALA A O 1
ATOM 4467 N N . GLY A 1 581 ? 5.303 -36.164 -58.493 1.00 31.86 581 GLY A N 1
ATOM 4468 C CA . GLY A 1 581 ? 4.258 -36.865 -59.268 1.00 31.86 581 GLY A CA 1
ATOM 4469 C C . GLY A 1 581 ? 3.187 -37.582 -58.412 1.00 31.86 581 GLY A C 1
ATOM 4470 O O . GLY A 1 581 ? 3.474 -38.629 -57.851 1.00 31.86 581 GLY A O 1
ATOM 4471 N N . ASP A 1 582 ? 1.991 -36.991 -58.329 1.00 29.67 582 ASP A N 1
ATOM 4472 C CA . ASP A 1 582 ? 0.705 -37.372 -57.671 1.00 29.67 582 ASP A CA 1
ATOM 4473 C C . ASP A 1 582 ? 0.030 -38.651 -58.267 1.00 29.67 582 ASP A C 1
ATOM 4475 O O . ASP A 1 582 ? 0.567 -39.156 -59.258 1.00 29.67 582 ASP A O 1
ATOM 4479 N N . PRO A 1 583 ? -1.211 -39.102 -57.921 1.00 51.41 583 PRO A N 1
ATOM 4480 C CA . PRO A 1 583 ? -1.993 -39.226 -56.662 1.00 51.41 583 PRO A CA 1
ATOM 4481 C C . PRO A 1 583 ? -2.461 -40.690 -56.384 1.00 51.41 583 PRO A C 1
ATOM 4483 O O . PRO A 1 583 ? -2.518 -41.489 -57.309 1.00 51.41 583 PRO A O 1
ATOM 4486 N N . THR A 1 584 ? -2.931 -41.022 -55.165 1.00 35.03 584 THR A N 1
ATOM 4487 C CA . THR A 1 584 ? -4.107 -41.917 -54.926 1.00 35.03 584 THR A CA 1
ATOM 4488 C C . THR A 1 584 ? -4.442 -42.064 -53.432 1.00 35.03 584 THR A C 1
ATOM 4490 O O . THR A 1 584 ? -3.630 -42.556 -52.654 1.00 35.03 584 THR A O 1
ATOM 4493 N N . SER A 1 585 ? -5.675 -41.691 -53.067 1.00 37.94 585 SER A N 1
ATOM 4494 C CA . SER A 1 585 ? -6.394 -42.086 -51.837 1.00 37.94 585 SER A CA 1
ATOM 4495 C C . SER A 1 585 ? -6.923 -43.535 -51.975 1.00 37.94 585 SER A C 1
ATOM 4497 O O . SER A 1 585 ? -7.046 -43.993 -53.118 1.00 37.94 585 SER A O 1
ATOM 4499 N N . PRO A 1 586 ? -7.242 -44.274 -50.884 1.00 44.53 586 PRO A N 1
ATOM 4500 C CA . PRO A 1 586 ? -8.602 -44.162 -50.328 1.00 44.53 586 PRO A CA 1
ATOM 4501 C C . PRO A 1 586 ? -8.775 -44.326 -48.791 1.00 44.53 586 PRO A C 1
ATOM 4503 O O . PRO A 1 586 ? -8.114 -45.131 -48.143 1.00 44.53 586 PRO A O 1
ATOM 4506 N N . SER A 1 587 ? -9.806 -43.616 -48.308 1.00 35.25 587 SER A N 1
ATOM 4507 C CA . SER A 1 587 ? -10.883 -44.000 -47.362 1.00 35.25 587 SER A CA 1
ATOM 4508 C C . SER A 1 587 ? -10.648 -44.271 -45.864 1.00 35.25 587 SER A C 1
ATOM 4510 O O . SER A 1 587 ? -10.209 -45.335 -45.442 1.00 35.25 587 SER A O 1
ATOM 4512 N N . GLU A 1 588 ? -11.123 -43.294 -45.080 1.00 37.72 588 GLU A N 1
ATOM 4513 C CA . GLU A 1 588 ? -12.159 -43.334 -44.021 1.00 37.72 588 GLU A CA 1
ATOM 4514 C C . GLU A 1 588 ? -12.635 -44.674 -43.405 1.00 37.72 588 GLU A C 1
ATOM 4516 O O . GLU A 1 588 ? -13.223 -45.522 -44.070 1.00 37.72 588 GLU A O 1
ATOM 4521 N N . MET A 1 589 ? -12.561 -44.730 -42.068 1.00 37.44 589 MET A N 1
ATOM 4522 C CA . MET A 1 589 ? -13.658 -45.021 -41.117 1.00 37.44 589 MET A CA 1
ATOM 4523 C C . MET A 1 589 ? -13.348 -44.173 -39.862 1.00 37.44 589 MET A C 1
ATOM 4525 O O . MET A 1 589 ? -12.202 -44.155 -39.429 1.00 37.44 589 MET A O 1
ATOM 4529 N N . GLY A 1 590 ? -14.229 -43.372 -39.260 1.00 32.22 590 GLY A N 1
ATOM 4530 C CA . GLY A 1 590 ? -15.663 -43.547 -39.039 1.00 32.22 590 GLY A CA 1
ATOM 4531 C C . GLY A 1 590 ? -15.864 -43.920 -37.565 1.00 32.22 590 GLY A C 1
ATOM 4532 O O . GLY A 1 590 ? -15.806 -45.097 -37.226 1.00 32.22 590 GLY A O 1
ATOM 4533 N N . GLY A 1 591 ? -16.027 -42.926 -36.687 1.00 33.91 591 GLY A N 1
ATOM 4534 C CA . GLY A 1 591 ? -16.117 -43.126 -35.238 1.00 33.91 591 GLY A CA 1
ATOM 4535 C C . GLY A 1 591 ? -16.681 -41.906 -34.518 1.00 33.91 591 GLY A C 1
ATOM 4536 O O . GLY A 1 591 ? -15.955 -41.195 -33.829 1.00 33.91 591 GLY A O 1
ATOM 4537 N N . ASP A 1 592 ? -17.976 -41.670 -34.720 1.00 36.16 592 ASP A N 1
ATOM 4538 C CA . ASP A 1 592 ? -18.801 -40.729 -33.967 1.00 36.16 592 ASP A CA 1
ATOM 4539 C C . ASP A 1 592 ? -18.874 -41.107 -32.479 1.00 36.16 592 ASP A C 1
ATOM 4541 O O . ASP A 1 592 ? -19.377 -42.173 -32.128 1.00 36.16 592 ASP A O 1
ATOM 4545 N N . ALA A 1 593 ? -18.451 -40.194 -31.602 1.00 33.16 593 ALA A N 1
ATOM 4546 C CA . ALA A 1 593 ? -18.974 -40.056 -30.242 1.00 33.16 593 ALA A CA 1
ATOM 4547 C C . ALA A 1 593 ? -18.612 -38.665 -29.696 1.00 33.16 593 ALA A C 1
ATOM 4549 O O . ALA A 1 593 ? -17.533 -38.447 -29.149 1.00 33.16 593 ALA A O 1
ATOM 4550 N N . ARG A 1 594 ? -19.532 -37.710 -29.865 1.00 36.75 594 ARG A N 1
ATOM 4551 C CA . ARG A 1 594 ? -19.515 -36.419 -29.166 1.00 36.75 594 ARG A CA 1
ATOM 4552 C C . ARG A 1 594 ? -19.842 -36.647 -27.683 1.00 36.75 594 ARG A C 1
ATOM 4554 O O . ARG A 1 594 ? -20.873 -37.266 -27.413 1.00 36.75 594 ARG A O 1
ATOM 4561 N N . PRO A 1 595 ? -19.083 -36.110 -26.719 1.00 40.47 595 PRO A N 1
ATOM 4562 C CA . PRO A 1 595 ? -19.655 -35.756 -25.430 1.00 40.47 595 PRO A CA 1
ATOM 4563 C C . PRO A 1 595 ? -20.565 -34.544 -25.640 1.00 40.47 595 PRO A C 1
ATOM 4565 O O . PRO A 1 595 ? -20.170 -33.564 -26.268 1.00 40.47 595 PRO A O 1
ATOM 4568 N N . ALA A 1 596 ? -21.803 -34.641 -25.165 1.00 37.28 596 ALA A N 1
ATOM 4569 C CA . ALA A 1 596 ? -22.723 -33.520 -25.111 1.00 37.28 596 ALA A CA 1
ATOM 4570 C C . ALA A 1 596 ? -22.144 -32.442 -24.184 1.00 37.28 596 ALA A C 1
ATOM 4572 O O . ALA A 1 596 ? -21.965 -32.691 -22.991 1.00 37.28 596 ALA A O 1
ATOM 4573 N N . GLU A 1 597 ? -21.846 -31.267 -24.737 1.00 40.84 597 GLU A N 1
ATOM 4574 C CA . GLU A 1 597 ? -21.656 -30.061 -23.939 1.00 40.84 597 GLU A CA 1
ATOM 4575 C C . GLU A 1 597 ? -22.994 -29.734 -23.277 1.00 40.84 597 GLU A C 1
ATOM 4577 O O . GLU A 1 597 ? -24.029 -29.602 -23.937 1.00 40.84 597 GLU A O 1
ATOM 4582 N N . LEU A 1 598 ? -22.985 -29.707 -21.948 1.00 33.91 598 LEU A N 1
ATOM 4583 C CA . LEU A 1 598 ? -24.102 -29.209 -21.172 1.00 33.91 598 LEU A CA 1
ATOM 4584 C C . LEU A 1 598 ? -24.057 -27.682 -21.302 1.00 33.91 598 LEU A C 1
ATOM 4586 O O . LEU A 1 598 ? -23.149 -27.058 -20.757 1.00 33.91 598 LEU A O 1
ATOM 4590 N N . ASP A 1 599 ? -25.014 -27.107 -22.030 1.00 35.28 599 ASP A N 1
ATOM 4591 C CA . ASP A 1 599 ? -25.295 -25.670 -22.014 1.00 35.28 599 ASP A CA 1
ATOM 4592 C C . ASP A 1 599 ? -25.608 -25.274 -20.567 1.00 35.28 599 ASP A C 1
ATOM 4594 O O . ASP A 1 599 ? -26.706 -25.505 -20.053 1.00 35.28 599 ASP A O 1
ATOM 4598 N N . ASN A 1 600 ? -24.608 -24.732 -19.883 1.00 32.00 600 ASN A N 1
ATOM 4599 C CA . ASN A 1 600 ? -24.790 -24.072 -18.607 1.00 32.00 600 ASN A CA 1
ATOM 4600 C C . ASN A 1 600 ? -24.766 -22.574 -18.927 1.00 32.00 600 ASN A C 1
ATOM 4602 O O . ASN A 1 600 ? -23.729 -22.089 -19.383 1.00 32.00 600 ASN A O 1
ATOM 4606 N N . PRO A 1 601 ? -25.876 -21.833 -18.773 1.00 30.89 601 PRO A N 1
ATOM 4607 C CA . PRO A 1 601 ? -25.847 -20.401 -19.019 1.00 30.89 601 PRO A CA 1
ATOM 4608 C C . PRO A 1 601 ? -24.807 -19.781 -18.086 1.00 30.89 601 PRO A C 1
ATOM 4610 O O . PRO A 1 601 ? -24.862 -19.985 -16.871 1.00 30.89 601 PRO A O 1
ATOM 4613 N N . ALA A 1 602 ? -23.850 -19.048 -18.657 1.00 30.44 602 ALA A N 1
ATOM 4614 C CA . ALA A 1 602 ? -22.977 -18.180 -17.888 1.00 30.44 602 ALA A CA 1
ATOM 4615 C C . ALA A 1 602 ? -23.883 -17.224 -17.105 1.00 30.44 602 ALA A C 1
ATOM 4617 O O . ALA A 1 602 ? -24.558 -16.372 -17.683 1.00 30.44 602 ALA A O 1
ATOM 4618 N N . VAL A 1 603 ? -23.971 -17.427 -15.792 1.00 32.06 603 VAL A N 1
ATOM 4619 C CA . VAL A 1 603 ? -24.661 -16.496 -14.907 1.00 32.06 603 VAL A CA 1
ATOM 4620 C C . VAL A 1 603 ? -23.766 -15.267 -14.836 1.00 32.06 603 VAL A C 1
ATOM 4622 O O . VAL A 1 603 ? -22.801 -15.229 -14.077 1.00 32.06 603 VAL A O 1
ATOM 4625 N N . VAL A 1 604 ? -24.052 -14.292 -15.695 1.00 33.09 604 VAL A N 1
ATOM 4626 C CA . VAL A 1 604 ? -23.517 -12.939 -15.584 1.00 33.09 604 VAL A CA 1
ATOM 4627 C C . VAL A 1 604 ? -24.076 -12.373 -14.282 1.00 33.09 604 VAL A C 1
ATOM 4629 O O . VAL A 1 604 ? -25.267 -12.082 -14.181 1.00 33.09 604 VAL A O 1
ATOM 4632 N N . TYR A 1 605 ? -23.237 -12.283 -13.255 1.00 37.72 605 TYR A N 1
ATOM 4633 C CA . TYR A 1 605 ? -23.529 -11.430 -12.113 1.00 37.72 605 TYR A CA 1
ATOM 4634 C C . TYR A 1 605 ? -23.156 -10.010 -12.529 1.00 37.72 605 TYR A C 1
ATOM 4636 O O . TYR A 1 605 ? -21.991 -9.628 -12.468 1.00 37.72 605 TYR A O 1
ATOM 4644 N N . GLU A 1 606 ? -24.140 -9.257 -13.015 1.00 39.59 606 GLU A N 1
ATOM 4645 C CA . GLU A 1 606 ? -24.003 -7.811 -13.167 1.00 39.59 606 GLU A CA 1
ATOM 4646 C C . GLU A 1 606 ? -23.765 -7.219 -11.769 1.00 39.59 606 GLU A C 1
ATOM 4648 O O . GLU A 1 606 ? -24.587 -7.388 -10.860 1.00 39.59 606 GLU A O 1
ATOM 4653 N N . LEU A 1 607 ? -22.633 -6.535 -11.569 1.00 47.16 607 LEU A N 1
ATOM 4654 C CA . LEU A 1 607 ? -22.536 -5.568 -10.476 1.00 47.16 607 LEU A CA 1
ATOM 4655 C C . LEU A 1 607 ? -23.666 -4.550 -10.696 1.00 47.16 607 LEU A C 1
ATOM 4657 O O . LEU A 1 607 ? -23.868 -4.149 -11.841 1.00 47.16 607 LEU A O 1
ATOM 4661 N N . PRO A 1 608 ? -24.415 -4.128 -9.660 1.00 36.50 608 PRO A N 1
ATOM 4662 C CA . PRO A 1 608 ? -25.496 -3.163 -9.831 1.00 36.50 608 PRO A CA 1
ATOM 4663 C C . PRO A 1 608 ? -24.974 -1.840 -10.416 1.00 36.50 608 PRO A C 1
ATOM 4665 O O . PRO A 1 608 ? -24.515 -0.958 -9.691 1.00 36.50 608 PRO A O 1
ATOM 4668 N N . GLY A 1 609 ? -25.027 -1.718 -11.741 1.00 35.84 609 GLY A N 1
ATOM 4669 C CA . GLY A 1 609 ? -24.717 -0.514 -12.491 1.00 35.84 609 GLY A CA 1
ATOM 4670 C C . GLY A 1 609 ? -25.896 0.444 -12.415 1.00 35.84 609 GLY A C 1
ATOM 4671 O O . GLY A 1 609 ? -27.056 0.060 -12.578 1.00 35.84 609 GLY A O 1
ATOM 4672 N N . ASN A 1 610 ? -25.614 1.709 -12.124 1.00 37.56 610 ASN A N 1
ATOM 4673 C CA . ASN A 1 610 ? -26.645 2.723 -11.996 1.00 37.56 610 ASN A CA 1
ATOM 4674 C C . ASN A 1 610 ? -27.273 3.021 -13.368 1.00 37.56 610 ASN A C 1
ATOM 4676 O O . ASN A 1 610 ? -26.667 3.658 -14.228 1.00 37.56 610 ASN A O 1
ATOM 4680 N N . HIS A 1 611 ? -28.528 2.613 -13.552 1.00 33.84 611 HIS A N 1
ATOM 4681 C CA . HIS A 1 611 ? -29.413 3.238 -14.521 1.00 33.84 611 HIS A CA 1
ATOM 4682 C C . HIS A 1 611 ? -29.781 4.635 -14.016 1.00 33.84 611 HIS A C 1
ATOM 4684 O O . HIS A 1 611 ? -30.767 4.785 -13.303 1.00 33.84 611 HIS A O 1
ATOM 4690 N N . THR A 1 612 ? -29.044 5.675 -14.401 1.00 35.03 612 THR A N 1
ATOM 4691 C CA . THR A 1 612 ? -29.632 6.993 -14.696 1.00 35.03 612 THR A CA 1
ATOM 4692 C C . THR A 1 612 ? -28.641 7.910 -15.412 1.00 35.03 612 THR A C 1
ATOM 4694 O O . THR A 1 612 ? -27.430 7.783 -15.295 1.00 35.03 612 THR A O 1
ATOM 4697 N N . ARG A 1 613 ? -29.241 8.758 -16.240 1.00 31.50 613 ARG A N 1
ATOM 4698 C CA . ARG A 1 613 ? -28.743 9.451 -17.429 1.00 31.50 613 ARG A CA 1
ATOM 4699 C C . ARG A 1 613 ? -27.894 10.689 -17.160 1.00 31.50 613 ARG A C 1
ATOM 4701 O O . ARG A 1 613 ? -28.235 11.408 -16.196 1.00 31.50 613 ARG A O 1
#

Secondary structure (DSSP, 8-state):
--HHHHHHHHHHHHHHHHHHHHHHHHHHHHHGGGTTS-HHHHTTS-HHHHHHHHHHHHHHHHHHHHHHHHHHHHHTSTTTTHHHHHHHHHHHHHHHHHHHHHHHHH--SSHHHHHHHHHHHHSSHHHHTTTSHHHHHHHHT-----PPPEEEEE-SSBEEEEEE-TTT-PEEE--TT--BSPP--SSS-EEPP-SSPBPTT---EEEEEE-SSSEEEEEEEEBTTS-EEEEEEEEETTTTEEEEEEEE-HHHHTT-S---TT---EEEE--SSTT-SEEEEEE-TT--EEEEEEETTTEEEEEEEEE-S--SS---EEEEETTTEEEEEEEEETTEEEEEEE-TTS-EEEEEESSPBSS-B-TTS-GGG--B-SSPPSS--TT--TT-S--EEEE-TT--EEEEEE-TTS-EEEEEEETTEEEEPPP--TTTSPPPSSTT---EEEEETTTTEEEEEEEETTEEEEEEE-TTS-BPPPEEPPSSPPP------------------------PPPHHHHHHHHHHHHHHHHHHHHHHHHHHHHHHTT-----PPPPP-------------------------------------PPPP----------------

InterPro domains:
  IPR025597 Protein of unknown function DUF4345 [PF14248] (14-129)